Protein 4YTW (pdb70)

B-factor: mean 23.34, std 9.6, range [9.27, 68.24]

Solvent-accessible surface area: 24774 Å² total; per-residue (Å²): 171,143,106,19,42,4,23,5,111,118,0,29,108,58,4,36,134,6,36,61,28,8,39,111,22,1,17,73,71,4,37,118,72,136,14,90,117,73,88,5,44,181,62,22,133,47,0,16,90,21,2,67,62,6,5,103,158,58,77,14,65,96,28,1,57,110,7,105,153,89,37,18,38,140,134,70,94,31,95,30,125,30,88,64,99,8,114,21,71,14,45,15,0,0,61,0,4,15,35,20,38,69,9,86,84,15,94,66,27,84,6,10,2,6,9,32,30,79,35,28,188,142,22,16,1,74,2,17,11,0,10,37,44,33,27,200,40,40,116,62,8,133,90,20,18,82,82,30,95,79,30,23,34,3,4,24,0,20,0,34,45,98,88,30,10,0,93,4,14,34,25,15,9,34,59,50,57,43,23,68,35,29,44,48,7,36,4,93,58,45,91,98,86,77,10,0,52,6,70,19,98,10,86,2,18,21,64,85,47,17,15,3,116,67,68,10,76,62,76,0,121,94,54,23,70,61,40,34,98,62,50,81,78,1,1,51,94,5,17,144,74,79,104,178,20,42,4,29,5,108,121,0,32,84,56,4,44,110,3,39,66,27,9,40,110,17,2,20,68,60,3,37,118,66,137,49,84,128,71,102,5,67,170,64,48,156,38,0,19,65,23,2,66,63,13,2,114,181,60,75,15,62,93,27,1,53,111,6,102,148,90,72,30,44,126,73,88,28,116,39,139,34,81,60,100,10,112,35,75,14,39,20,0,0,57,0,8,14,42,22,33,85,10,83,74,22,91,87,28,86,5,11,1,6,9,32,31,80,43,22,170,133,27,18,2,107,2,17,12,1,7,29,55,31,37,80,30,33,105,69,5,101,95,23,32,75,80,25,98,71,29,17,37,3,0,24,0,17,0,27,41,92,96,32,22,0,97,5,13,26,21,14,9,34,58,48,57,26,23,68,32,30,44,50,6,28,8,90,65,44,92,97,85,77,9,0,61,7,71,22,104,11,85,1,28,9,78,79,37,9,18,3,110,72,63,19,66,61,71,0,123,92,49,23,66,51,50,33,96,50,31,77,85,0,0,49,82,5,13,115,129,61,106,166

InterPro domains:
  IPR007918 Mitochondrial distribution/morphology family 35/apoptosis [PF05254] (7-75)
  IPR007918 Mitochondrial distribution/morphology family 35/apoptosis [PTHR46403] (2-81)

Foldseek 3Di:
DDDDADPDNVLRVLVVLLVVVVVCCVVPAVVVPNDDDCPSVVSVVVNVVVVVVVLVPDPCNVVVV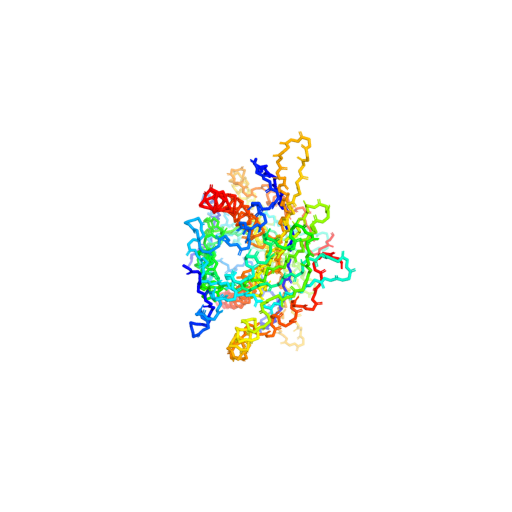VVVVDDPVHD/DKDKDKDKDKALAALVVVVVCVVVVPPDPVQPQWPDKAWPDWDQDPLRKIKTKMKIKGFDADPPVLPVLDPDGGIWIKIKIWIADPVQSKMWIKMWTPPPVQVKIKIKIWMWGQDPVSSIIMIMMMIMIDYDCPSVVVVVVVVVVVVVVVVCVVCVVVVVVVVVVVVD/DDADPDNVLRVLVVVLVVQVVCCVVPDVVVPNDDDDPRVVSCVVNVVVVVVVLVPDPCNVVVVVVVPDDPPD/DKDKDKDKDKALAALVVVVVCVVVVPPDPVQPFWPDKAWDDWDQDPLRKIKTKMKIKGFDFDPPVLPVLDPTGTMWIKIKIWIADPVQSKMWIWMWTPPPVQAKIKIKIWMWGQDPVSSIIMIIIMIMIDYPDPSNVVVVVVVVVVVVVVVCVVVVVVVVVVVVVVVVD

GO terms:
  GO:0005758 mitochondrial intermembrane space (C, IDA)
  GO:0015914 phospholipid transport (P, IDA)
  GO:0120010 intermembrane phospholipid transfer (P, IDA)
  GO:0005634 nucleus (C, HDA)
  GO:0005737 cytoplasm (C, HDA)
  GO:0005739 mitochondrion (C, HDA)
  GO:0033108 mitochondrial respiratory chain complex assembly (P, IMP)
  GO:0007005 mitochondrion organization (P, IMP)
  GO:0005758 mitochondrial intermembrane space (C, EXP)
  GO:0005758 mitochondrial intermembrane space (C, TAS)
  GO:0005515 protein binding (F, IPI)

Organism: Saccharomyces cerevisiae (strain ATCC 204508 / S288c) (NCBI:txid559292)

Structure (mmCIF, N/CA/C/O backbone):
data_4YTW
#
_entry.id   4YTW
#
_cell.length_a   42.750
_cell.length_b   71.746
_cell.length_c   87.607
_cell.angle_alpha   90.00
_cell.angle_beta   95.02
_cell.angle_gamma   90.00
#
_symmetry.space_group_name_H-M   'P 1 21 1'
#
loop_
_entity.id
_entity.type
_entity.pdbx_description
1 polymer 'Mitochondrial distribution and morphology protein 35'
2 polymer 'Protein UPS1, mitochondrial'
3 water water
#
loop_
_atom_site.group_PDB
_atom_site.id
_atom_site.type_symbol
_atom_site.label_atom_id
_atom_site.label_alt_id
_atom_site.label_comp_id
_atom_site.label_asym_id
_atom_site.label_entity_id
_atom_site.label_seq_id
_atom_site.pdbx_PDB_ins_code
_atom_site.Cartn_x
_atom_site.Cartn_y
_atom_site.Cartn_z
_atom_site.occupancy
_atom_site.B_iso_or_equiv
_atom_site.auth_seq_id
_atom_site.auth_comp_id
_atom_site.auth_asym_id
_atom_site.auth_atom_id
_atom_site.pdbx_PDB_model_num
ATOM 1 N N . ASN A 1 3 ? -31.924 38.230 -37.414 1.00 43.45 3 ASN A N 1
ATOM 2 C CA . ASN A 1 3 ? -31.534 37.708 -38.756 1.00 42.82 3 ASN A CA 1
ATOM 3 C C . ASN A 1 3 ? -30.029 37.471 -38.859 1.00 41.24 3 ASN A C 1
ATOM 4 O O . ASN A 1 3 ? -29.504 37.228 -39.945 1.00 41.86 3 ASN A O 1
ATOM 9 N N . ILE A 1 4 ? -29.339 37.541 -37.724 1.00 38.81 4 ILE A N 1
ATOM 10 C CA . ILE A 1 4 ? -27.897 37.326 -37.696 1.00 36.79 4 ILE A CA 1
ATOM 11 C C . ILE A 1 4 ? -27.587 35.846 -37.908 1.00 35.12 4 ILE A C 1
ATOM 12 O O . ILE A 1 4 ? -28.002 34.994 -37.121 1.00 34.79 4 ILE A O 1
ATOM 17 N N . MET A 1 5 ? -26.855 35.549 -38.976 1.00 33.06 5 MET A N 1
ATOM 18 C CA . MET A 1 5 ? -26.498 34.173 -39.301 1.00 30.67 5 MET A CA 1
ATOM 19 C C . MET A 1 5 ? -25.160 33.788 -38.681 1.00 28.52 5 MET A C 1
ATOM 20 O O . MET A 1 5 ? -24.380 34.650 -38.275 1.00 28.09 5 MET A O 1
ATOM 25 N N . SER A 1 6 ? -24.899 32.488 -38.600 1.00 25.24 6 SER A N 1
ATOM 26 C CA . SER A 1 6 ? -23.638 32.019 -38.046 1.00 22.85 6 SER A CA 1
ATOM 27 C C . SER A 1 6 ? -22.563 32.193 -39.115 1.00 21.01 6 SER A C 1
ATOM 28 O O . SER A 1 6 ? -22.820 32.027 -40.307 1.00 21.70 6 SER A O 1
ATOM 31 N N . ALA A 1 7 ? -21.362 32.546 -38.689 1.00 20.08 7 ALA A N 1
ATOM 32 C CA . ALA A 1 7 ? -20.278 32.755 -39.630 1.00 19.29 7 ALA A CA 1
ATOM 33 C C . ALA A 1 7 ? -19.516 31.476 -39.922 1.00 19.71 7 ALA A C 1
ATOM 34 O O . ALA A 1 7 ? -19.597 30.503 -39.175 1.00 17.88 7 ALA A O 1
ATOM 36 N N . SER A 1 8 ? -18.808 31.482 -41.044 1.00 18.00 8 SER A N 1
ATOM 37 C CA . SER A 1 8 ? -17.941 30.376 -41.412 1.00 15.86 8 SER A CA 1
ATOM 38 C C . SER A 1 8 ? -16.635 30.807 -40.752 1.00 16.00 8 SER A C 1
ATOM 39 O O . SER A 1 8 ? -16.468 31.994 -40.449 1.00 16.64 8 SER A O 1
ATOM 42 N N . PHE A 1 9 ? -15.713 29.879 -40.520 1.00 16.08 9 PHE A N 1
ATOM 43 C CA . PHE A 1 9 ? -14.446 30.251 -39.898 1.00 15.36 9 PHE A CA 1
ATOM 44 C C . PHE A 1 9 ? -13.669 31.111 -40.894 1.00 15.62 9 PHE A C 1
ATOM 45 O O . PHE A 1 9 ? -12.748 31.842 -40.516 1.00 19.53 9 PHE A O 1
ATOM 53 N N . ALA A 1 10 ? -14.038 30.998 -42.165 1.00 15.12 10 ALA A N 1
ATOM 54 C CA . ALA A 1 10 ? -13.421 31.773 -43.237 1.00 15.32 10 ALA A CA 1
ATOM 55 C C . ALA A 1 10 ? -14.491 32.783 -43.639 1.00 16.21 10 ALA A C 1
ATOM 56 O O . ALA A 1 10 ? -15.484 32.430 -44.270 1.00 16.21 10 ALA A O 1
ATOM 58 N N . PRO A 1 11 ? -14.302 34.063 -43.272 1.00 17.71 11 PRO A N 1
ATOM 59 C CA . PRO A 1 11 ? -15.266 35.119 -43.589 1.00 18.10 11 PRO A CA 1
ATOM 60 C C . PRO A 1 11 ? -15.749 35.157 -45.036 1.00 16.25 11 PRO A C 1
ATOM 61 O O . PRO A 1 11 ? -16.921 35.423 -45.296 1.00 17.27 11 PRO A O 1
ATOM 65 N N . GLU A 1 12 ? -14.847 34.887 -45.972 1.00 16.73 12 GLU A N 1
ATOM 66 C CA . GLU A 1 12 ? -15.199 34.914 -47.382 1.00 16.56 12 GLU A CA 1
ATOM 67 C C . GLU A 1 12 ? -16.164 33.798 -47.786 1.00 17.29 12 GLU A C 1
ATOM 68 O O . GLU A 1 12 ? -16.665 33.786 -48.910 1.00 18.66 12 GLU A O 1
ATOM 74 N N . CYS A 1 13 ? -16.431 32.865 -46.873 1.00 15.82 13 CYS A N 1
ATOM 75 C CA . CYS A 1 13 ? -17.341 31.759 -47.174 1.00 15.69 13 CYS A CA 1
ATOM 76 C C . CYS A 1 13 ? -18.673 31.861 -46.446 1.00 15.32 13 CYS A C 1
ATOM 77 O O . CYS A 1 13 ? -19.553 31.029 -46.652 1.00 16.23 13 CYS A O 1
ATOM 80 N N . THR A 1 14 ? -18.831 32.870 -45.598 1.00 15.12 14 THR A N 1
ATOM 81 C CA . THR A 1 14 ? -20.066 32.994 -44.830 1.00 16.69 14 THR A CA 1
ATOM 82 C C . THR A 1 14 ? -21.337 33.133 -45.659 1.00 17.37 14 THR A C 1
ATOM 83 O O . THR A 1 14 ? -22.335 32.475 -45.371 1.00 18.63 14 THR A O 1
ATOM 87 N N . ASP A 1 15 ? -21.315 33.983 -46.682 1.00 17.49 15 ASP A N 1
ATOM 88 C CA . ASP A 1 15 ? -22.495 34.161 -47.517 1.00 19.35 15 ASP A CA 1
ATOM 89 C C . ASP A 1 15 ? -22.857 32.866 -48.232 1.00 16.98 15 ASP A C 1
ATOM 90 O O . ASP A 1 15 ? -24.038 32.524 -48.357 1.00 18.44 15 ASP A O 1
ATOM 95 N N . LEU A 1 16 ? -21.840 32.150 -48.703 1.00 16.58 16 LEU A N 1
ATOM 96 C CA . LEU A 1 16 ? -22.064 30.883 -49.387 1.00 15.12 16 LEU A CA 1
ATOM 97 C C . LEU A 1 16 ? -22.635 29.871 -48.402 1.00 14.98 16 LEU A C 1
ATOM 98 O O . LEU A 1 16 ? -23.497 29.072 -48.758 1.00 15.39 16 LEU A O 1
ATOM 103 N N . LYS A 1 17 ? -22.166 29.914 -47.158 1.00 14.05 17 LYS A N 1
ATOM 104 C CA . LYS A 1 17 ? -22.675 28.988 -46.155 1.00 16.22 17 LYS A CA 1
ATOM 105 C C . LYS A 1 17 ? -24.148 29.275 -45.878 1.00 17.13 17 LYS A C 1
ATOM 106 O O . LYS A 1 17 ? -24.950 28.359 -45.730 1.00 16.89 17 LYS A O 1
ATOM 112 N N . THR A 1 18 ? -24.501 30.553 -45.810 1.00 17.12 18 THR A N 1
ATOM 113 C CA . THR A 1 18 ? -25.880 30.945 -45.548 1.00 17.58 18 THR A CA 1
ATOM 114 C C . THR A 1 18 ? -26.816 30.407 -46.624 1.00 16.31 18 THR A C 1
ATOM 115 O O . THR A 1 18 ? -27.898 29.909 -46.319 1.00 16.46 18 THR A O 1
ATOM 119 N N . LYS A 1 19 ? -26.398 30.508 -47.884 1.00 17.34 19 LYS A N 1
ATOM 120 C CA . LYS A 1 19 ? -27.213 30.022 -48.992 1.00 16.53 19 LYS A CA 1
ATOM 121 C C . LYS A 1 19 ? -27.324 28.500 -48.976 1.00 14.91 19 LYS A C 1
ATOM 122 O O . LYS A 1 19 ? -28.382 27.947 -49.272 1.00 16.71 19 LYS A O 1
ATOM 128 N N . TYR A 1 20 ? -26.234 27.821 -48.636 1.00 14.68 20 TYR A N 1
ATOM 129 C CA . TYR A 1 20 ? -26.287 26.367 -48.576 1.00 14.11 20 TYR A CA 1
ATOM 130 C C . TYR A 1 20 ? -27.184 25.921 -47.415 1.00 13.85 20 TYR A C 1
ATOM 131 O O . TYR A 1 20 ? -28.060 25.081 -47.599 1.00 15.70 20 TYR A O 1
ATOM 140 N N . ASP A 1 21 ? -26.966 26.479 -46.226 1.00 14.61 21 ASP A N 1
ATOM 141 C CA . ASP A 1 21 ? -27.777 26.099 -45.066 1.00 12.95 21 ASP A CA 1
ATOM 142 C C . ASP A 1 21 ? -29.271 26.300 -45.324 1.00 16.15 21 ASP A C 1
ATOM 143 O O . ASP A 1 21 ? -30.096 25.477 -44.926 1.00 16.96 21 ASP A O 1
ATOM 148 N N . SER A 1 22 ? -29.620 27.407 -45.975 1.00 16.34 22 SER A N 1
ATOM 149 C CA . SER A 1 22 ? -31.017 27.700 -46.269 1.00 17.90 22 SER A CA 1
ATOM 150 C C . SER A 1 22 ? -31.613 26.628 -47.161 1.00 16.68 22 SER A C 1
ATOM 151 O O . SER A 1 22 ? -32.720 26.148 -46.922 1.00 17.25 22 SER A O 1
ATOM 154 N N . CYS A 1 23 ? -30.870 26.258 -48.195 1.00 17.66 23 CYS A N 1
ATOM 155 C CA . CYS A 1 23 ? -31.327 25.240 -49.122 1.00 17.39 23 CYS A CA 1
ATOM 156 C C . CYS A 1 23 ? -31.438 23.905 -48.398 1.00 16.85 23 CYS A C 1
ATOM 157 O O . CYS A 1 23 ? -32.423 23.187 -48.554 1.00 16.10 23 CYS A O 1
ATOM 160 N N . PHE A 1 24 ? -30.421 23.576 -47.608 1.00 15.47 24 PHE A N 1
ATOM 161 C CA . PHE A 1 24 ? -30.429 22.320 -46.869 1.00 13.34 24 PHE A CA 1
ATOM 162 C C . PHE A 1 24 ? -31.600 22.224 -45.898 1.00 13.05 24 PHE A C 1
ATOM 163 O O . PHE A 1 24 ? -32.250 21.181 -45.801 1.00 13.65 24 PHE A O 1
ATOM 171 N N . ASN A 1 25 ? -31.861 23.301 -45.165 1.00 13.47 25 ASN A N 1
ATOM 172 C CA . ASN A 1 25 ? -32.945 23.279 -44.190 1.00 13.57 25 ASN A CA 1
ATOM 173 C C . ASN A 1 25 ? -34.281 22.945 -44.829 1.00 13.78 25 ASN A C 1
ATOM 174 O O . ASN A 1 25 ? -35.059 22.165 -44.283 1.00 14.36 25 ASN A O 1
ATOM 179 N N . GLU A 1 26 ? -34.551 23.532 -45.988 1.00 15.00 26 GLU A N 1
ATOM 180 C CA . GLU A 1 26 ? -35.807 23.267 -46.682 1.00 15.39 26 GLU A CA 1
ATOM 181 C C . GLU A 1 26 ? -35.861 21.809 -47.142 1.00 14.84 26 GLU A C 1
ATOM 182 O O . GLU A 1 26 ? -36.876 21.127 -46.975 1.00 15.07 26 GLU A O 1
ATOM 188 N N . TRP A 1 27 ? -34.764 21.335 -47.726 1.00 14.39 27 TRP A N 1
ATOM 189 C CA . TRP A 1 27 ? -34.691 19.963 -48.197 1.00 13.62 27 TRP A CA 1
ATOM 190 C C . TRP A 1 27 ? -34.868 18.986 -47.036 1.00 14.36 27 TRP A C 1
ATOM 191 O O . TRP A 1 27 ? -35.607 18.014 -47.135 1.00 14.44 27 TRP A O 1
ATOM 202 N N . TYR A 1 28 ? -34.179 19.253 -45.935 1.00 13.24 28 TYR A N 1
ATOM 203 C CA . TYR A 1 28 ? -34.236 18.387 -44.767 1.00 13.53 28 TYR A CA 1
ATOM 204 C C . TYR A 1 28 ? -35.645 18.224 -44.202 1.00 14.41 28 TYR A C 1
ATOM 205 O O . TYR A 1 28 ? -36.129 17.106 -44.021 1.00 13.55 28 TYR A O 1
ATOM 214 N N . SER A 1 29 ? -36.306 19.345 -43.934 1.00 14.73 29 SER A N 1
ATOM 215 C CA . SER A 1 29 ? -37.643 19.317 -43.361 1.00 16.22 29 SER A CA 1
ATOM 216 C C . SER A 1 29 ? -38.752 18.919 -44.320 1.00 16.13 29 SER A C 1
ATOM 217 O O . SER A 1 29 ? -39.665 18.189 -43.945 1.00 18.03 29 SER A O 1
ATOM 220 N N . GLU A 1 30 ? -38.677 19.394 -45.556 1.00 17.63 30 GLU A N 1
ATOM 221 C CA . GLU A 1 30 ? -39.724 19.114 -46.528 1.00 18.43 30 GLU A CA 1
ATOM 222 C C . GLU A 1 30 ? -39.557 17.853 -47.357 1.00 18.52 30 GLU A C 1
ATOM 223 O O . GLU A 1 30 ? -40.542 17.285 -47.822 1.00 19.92 30 GLU A O 1
ATOM 229 N N . LYS A 1 31 ? -38.320 17.402 -47.537 1.00 18.08 31 LYS A N 1
ATOM 230 C CA . LYS A 1 31 ? -38.087 16.215 -48.349 1.00 19.31 31 LYS A CA 1
ATOM 231 C C . LYS A 1 31 ? -37.517 15.024 -47.598 1.00 17.48 31 LYS A C 1
ATOM 232 O O . LYS A 1 31 ? -38.152 13.970 -47.513 1.00 17.70 31 LYS A O 1
ATOM 238 N N . PHE A 1 32 ? -36.316 15.186 -47.052 1.00 16.20 32 PHE A N 1
ATOM 239 C CA . PHE A 1 32 ? -35.669 14.089 -46.356 1.00 15.89 32 PHE A CA 1
ATOM 240 C C . PHE A 1 32 ? -36.484 13.471 -45.229 1.00 16.46 32 PHE A C 1
ATOM 241 O O . PHE A 1 32 ? -36.675 12.253 -45.193 1.00 16.94 32 PHE A O 1
ATOM 249 N N . LEU A 1 33 ? -36.966 14.294 -44.304 1.00 15.20 33 LEU A N 1
ATOM 250 C CA . LEU A 1 33 ? -37.731 13.755 -43.188 1.00 15.28 33 LEU A CA 1
ATOM 251 C C . LEU A 1 33 ? -39.084 13.190 -43.590 1.00 17.43 33 LEU A C 1
ATOM 252 O O . LEU A 1 33 ? -39.683 12.417 -42.841 1.00 18.27 33 LEU A O 1
ATOM 257 N N . LYS A 1 34 ? -39.557 13.565 -44.773 1.00 17.60 34 LYS A N 1
ATOM 258 C CA . LYS A 1 34 ? -40.841 13.073 -45.254 1.00 20.32 34 LYS A CA 1
ATOM 259 C C . LYS A 1 34 ? -40.686 11.927 -46.251 1.00 21.86 34 LYS A C 1
ATOM 260 O O . LYS A 1 34 ? -41.657 11.517 -46.889 1.00 22.36 34 LYS A O 1
ATOM 266 N N . GLY A 1 35 ? -39.463 11.413 -46.371 1.00 22.19 35 GLY A N 1
ATOM 267 C CA . GLY A 1 35 ? -39.192 10.309 -47.278 1.00 25.03 35 GLY A CA 1
ATOM 268 C C . GLY A 1 35 ? -39.374 10.638 -48.748 1.00 25.19 35 GLY A C 1
ATOM 269 O O . GLY A 1 35 ? -39.633 9.744 -49.561 1.00 25.08 35 GLY A O 1
ATOM 270 N N . LYS A 1 36 ? -39.223 11.911 -49.099 1.00 25.58 36 LYS A N 1
ATOM 271 C CA . LYS A 1 36 ? -39.393 12.348 -50.480 1.00 26.21 36 LYS A CA 1
ATOM 272 C C . LYS A 1 36 ? -38.097 12.492 -51.273 1.00 25.93 36 LYS A C 1
ATOM 273 O O . LYS A 1 36 ? -38.135 12.671 -52.492 1.00 26.76 36 LYS A O 1
ATOM 279 N N . SER A 1 37 ? -36.952 12.415 -50.601 1.00 25.92 37 SER A N 1
ATOM 280 C CA . SER A 1 37 ? -35.676 12.545 -51.301 1.00 26.26 37 SER A CA 1
ATOM 281 C C . SER A 1 37 ? -34.463 12.119 -50.484 1.00 27.39 37 SER A C 1
ATOM 282 O O . SER A 1 37 ? -34.440 12.263 -49.261 1.00 26.68 37 SER A O 1
ATOM 285 N N . VAL A 1 38 ? -33.455 11.589 -51.177 1.00 28.92 38 VAL A N 1
ATOM 286 C CA . VAL A 1 38 ? -32.211 11.164 -50.542 1.00 30.43 38 VAL A CA 1
ATOM 287 C C . VAL A 1 38 ? -31.028 11.668 -51.361 1.00 32.28 38 VAL A C 1
ATOM 288 O O . VAL A 1 38 ? -29.898 11.213 -51.185 1.00 33.67 38 VAL A O 1
ATOM 292 N N . GLU A 1 39 ? -31.294 12.611 -52.259 1.00 32.97 39 GLU A N 1
ATOM 293 C CA . GLU A 1 39 ? -30.245 13.173 -53.097 1.00 34.82 39 GLU A CA 1
ATOM 294 C C . GLU A 1 39 ? -29.986 14.638 -52.788 1.00 34.58 39 GLU A C 1
ATOM 295 O O . GLU A 1 39 ? -30.790 15.299 -52.127 1.00 33.93 39 GLU A O 1
ATOM 301 N N . ASN A 1 40 ? -28.854 15.139 -53.268 1.00 34.01 40 ASN A N 1
ATOM 302 C CA . ASN A 1 40 ? -28.470 16.519 -53.024 1.00 34.59 40 ASN A CA 1
ATOM 303 C C . ASN A 1 40 ? -29.168 17.492 -53.964 1.00 33.99 40 ASN A C 1
ATOM 304 O O . ASN A 1 40 ? -28.728 17.699 -55.095 1.00 34.53 40 ASN A O 1
ATOM 309 N N . GLU A 1 41 ? -30.257 18.088 -53.491 1.00 32.11 41 GLU A N 1
ATOM 310 C CA . GLU A 1 41 ? -30.997 19.061 -54.285 1.00 31.17 41 GLU A CA 1
ATOM 311 C C . GLU A 1 41 ? -30.429 20.449 -53.998 1.00 29.26 41 GLU A C 1
ATOM 312 O O . GLU A 1 41 ? -31.019 21.468 -54.362 1.00 30.31 41 GLU A O 1
ATOM 318 N N . CYS A 1 42 ? -29.279 20.472 -53.332 1.00 25.00 42 CYS A N 1
ATOM 319 C CA . CYS A 1 42 ? -28.599 21.716 -52.989 1.00 22.34 42 CYS A CA 1
ATOM 320 C C . CYS A 1 42 ? -27.160 21.654 -53.478 1.00 20.60 42 CYS A C 1
ATOM 321 O O . CYS A 1 42 ? -26.276 22.295 -52.910 1.00 19.21 42 CYS A O 1
ATOM 324 N N . SER A 1 43 ? -26.937 20.882 -54.539 1.00 21.55 43 SER A N 1
ATOM 325 C CA . SER A 1 43 ? -25.605 20.706 -55.112 1.00 21.27 43 SER A CA 1
ATOM 326 C C . SER A 1 43 ? -24.863 21.987 -55.477 1.00 18.74 43 SER A C 1
ATOM 327 O O . SER A 1 43 ? -23.704 22.152 -55.111 1.00 17.80 43 SER A O 1
ATOM 330 N N . LYS A 1 44 ? -25.508 22.891 -56.204 1.00 19.17 44 LYS A N 1
ATOM 331 C CA . LYS A 1 44 ? -24.837 24.131 -56.578 1.00 19.57 44 LYS A CA 1
ATOM 332 C C . LYS A 1 44 ? -24.372 24.935 -55.367 1.00 18.49 44 LYS A C 1
ATOM 333 O O . LYS A 1 44 ? -23.235 25.420 -55.325 1.00 19.42 44 LYS A O 1
ATOM 339 N N . GLN A 1 45 ? -25.249 25.074 -54.380 1.00 16.84 45 GLN A N 1
ATOM 340 C CA . GLN A 1 45 ? -24.911 25.824 -53.182 1.00 16.21 45 GLN A CA 1
ATOM 341 C C . GLN A 1 45 ? -23.847 25.098 -52.361 1.00 15.00 45 GLN A C 1
ATOM 342 O O . GLN A 1 45 ? -22.936 25.725 -51.820 1.00 15.83 45 GLN A O 1
ATOM 348 N N . TRP A 1 46 ? -23.961 23.775 -52.279 1.00 14.99 46 TRP A N 1
ATOM 349 C CA . TRP A 1 46 ? -23.010 22.980 -51.512 1.00 14.51 46 TRP A CA 1
ATOM 350 C C . TRP A 1 46 ? -21.599 23.033 -52.073 1.00 14.08 46 TRP A C 1
ATOM 351 O O . TRP A 1 46 ? -20.645 23.312 -51.348 1.00 14.56 46 TRP A O 1
ATOM 362 N N . TYR A 1 47 ? -21.460 22.763 -53.365 1.00 16.22 47 TYR A N 1
ATOM 363 C CA . TYR A 1 47 ? -20.137 22.766 -53.965 1.00 15.53 47 TYR A CA 1
ATOM 364 C C . TYR A 1 47 ? -19.469 24.135 -53.981 1.00 15.14 47 TYR A C 1
ATOM 365 O O . TYR A 1 47 ? -18.262 24.231 -53.798 1.00 16.06 47 TYR A O 1
ATOM 374 N N . ALA A 1 48 ? -20.244 25.194 -54.184 1.00 16.61 48 ALA A N 1
ATOM 375 C CA . ALA A 1 48 ? -19.662 26.531 -54.174 1.00 15.77 48 ALA A CA 1
ATOM 376 C C . ALA A 1 48 ? -19.132 26.813 -52.766 1.00 15.67 48 ALA A C 1
ATOM 377 O O . ALA A 1 48 ? -18.043 27.354 -52.588 1.00 17.15 48 ALA A O 1
ATOM 379 N N . TYR A 1 49 ? -19.915 26.427 -51.765 1.00 15.34 49 TYR A N 1
ATOM 380 C CA . TYR A 1 49 ? -19.543 26.624 -50.370 1.00 13.95 49 TYR A CA 1
ATOM 381 C C . TYR A 1 49 ? -18.352 25.765 -49.931 1.00 13.93 49 TYR A C 1
ATOM 382 O O . TYR A 1 49 ? -17.387 26.269 -49.357 1.00 14.37 49 TYR A O 1
ATOM 391 N N . THR A 1 50 ? -18.401 24.471 -50.222 1.00 13.60 50 THR A N 1
ATOM 392 C CA . THR A 1 50 ? -17.318 23.600 -49.790 1.00 15.48 50 THR A CA 1
ATOM 393 C C . THR A 1 50 ? -16.008 23.913 -50.524 1.00 16.43 50 THR A C 1
ATOM 394 O O . THR A 1 50 ? -14.922 23.736 -49.972 1.00 16.54 50 THR A O 1
ATOM 398 N N . THR A 1 51 ? -16.097 24.404 -51.756 1.00 15.35 51 THR A N 1
ATOM 399 C CA . THR A 1 51 ? -14.882 24.766 -52.473 1.00 16.45 51 THR A CA 1
ATOM 400 C C . THR A 1 51 ? -14.197 25.886 -51.694 1.00 15.59 51 THR A C 1
ATOM 401 O O . THR A 1 51 ? -12.981 25.875 -51.504 1.00 17.21 51 THR A O 1
ATOM 405 N N . CYS A 1 52 ? -14.998 26.846 -51.241 1.00 15.70 52 CYS A N 1
ATOM 406 C CA . CYS A 1 52 ? -14.505 27.985 -50.477 1.00 16.26 52 CYS A CA 1
ATOM 407 C C . CYS A 1 52 ? -13.881 27.522 -49.160 1.00 16.00 52 CYS A C 1
ATOM 408 O O . CYS A 1 52 ? -12.779 27.937 -48.801 1.00 15.83 52 CYS A O 1
ATOM 411 N N . VAL A 1 53 ? -14.596 26.665 -48.440 1.00 16.40 53 VAL A N 1
ATOM 412 C CA . VAL A 1 53 ? -14.103 26.160 -47.164 1.00 16.04 53 VAL A CA 1
ATOM 413 C C . VAL A 1 53 ? -12.833 25.323 -47.312 1.00 16.16 53 VAL A C 1
ATOM 414 O O . VAL A 1 53 ? -11.890 25.481 -46.540 1.00 16.62 53 VAL A O 1
ATOM 418 N N . ASN A 1 54 ? -12.796 24.437 -48.302 1.00 16.17 54 ASN A N 1
ATOM 419 C CA . ASN A 1 54 ? -11.613 23.604 -48.483 1.00 17.42 54 ASN A CA 1
ATOM 420 C C . ASN A 1 54 ? -10.379 24.435 -48.816 1.00 17.75 54 ASN A C 1
ATOM 421 O O . ASN A 1 54 ? -9.278 24.139 -48.350 1.00 17.47 54 ASN A O 1
ATOM 426 N N . ALA A 1 55 ? -10.559 25.490 -49.606 1.00 17.96 55 ALA A N 1
ATOM 427 C CA . ALA A 1 55 ? -9.437 26.348 -49.965 1.00 18.56 55 ALA A CA 1
ATOM 428 C C . ALA A 1 55 ? -8.883 27.019 -48.714 1.00 18.44 55 ALA A C 1
ATOM 429 O O . ALA A 1 55 ? -7.673 27.190 -48.571 1.00 20.28 55 ALA A O 1
ATOM 431 N N . ALA A 1 56 ? -9.778 27.397 -47.807 1.00 17.62 56 ALA A N 1
ATOM 432 C CA . ALA A 1 56 ? -9.376 28.040 -46.563 1.00 18.27 56 ALA A CA 1
ATOM 433 C C . ALA A 1 56 ? -8.722 27.036 -45.611 1.00 18.76 56 ALA A C 1
ATOM 434 O O . ALA A 1 56 ? -7.778 27.370 -44.899 1.00 18.45 56 ALA A O 1
ATOM 436 N N . LEU A 1 57 ? -9.217 25.803 -45.606 1.00 17.80 57 LEU A N 1
ATOM 437 C CA . LEU A 1 57 ? -8.671 24.778 -44.720 1.00 18.06 57 LEU A CA 1
ATOM 438 C C . LEU A 1 57 ? -7.236 24.386 -45.030 1.00 18.89 57 LEU A C 1
ATOM 439 O O . LEU A 1 57 ? -6.487 24.012 -44.132 1.00 18.46 57 LEU A O 1
ATOM 444 N N . VAL A 1 58 ? -6.854 24.462 -46.299 1.00 19.29 58 VAL A N 1
ATOM 445 C CA . VAL A 1 58 ? -5.500 24.097 -46.693 1.00 22.39 58 VAL A CA 1
ATOM 446 C C . VAL A 1 58 ? -4.465 24.905 -45.919 1.00 22.39 58 VAL A C 1
ATOM 447 O O . VAL A 1 58 ? -3.374 24.418 -45.631 1.00 23.30 58 VAL A O 1
ATOM 451 N N . LYS A 1 59 ? -4.828 26.135 -45.572 1.00 22.46 59 LYS A N 1
ATOM 452 C CA . LYS A 1 59 ? -3.939 27.039 -44.852 1.00 24.26 59 LYS A CA 1
ATOM 453 C C . LYS A 1 59 ? -4.123 27.038 -43.334 1.00 23.32 59 LYS A C 1
ATOM 454 O O . LYS A 1 59 ? -3.512 27.849 -42.635 1.00 25.19 59 LYS A O 1
ATOM 460 N N . GLN A 1 60 ? -4.957 26.140 -42.819 1.00 20.33 60 GLN A N 1
ATOM 461 C CA . GLN A 1 60 ? -5.196 26.078 -41.376 1.00 18.90 60 GLN A CA 1
ATOM 462 C C . GLN A 1 60 ? -4.358 25.007 -40.686 1.00 16.70 60 GLN A C 1
ATOM 463 O O . GLN A 1 60 ? -4.277 23.870 -41.152 1.00 17.14 60 GLN A O 1
ATOM 469 N N . GLY A 1 61 ? -3.747 25.370 -39.562 1.00 16.80 61 GLY A N 1
ATOM 470 C CA . GLY A 1 61 ? -2.931 24.414 -38.842 1.00 16.29 61 GLY A CA 1
ATOM 471 C C . GLY A 1 61 ? -3.697 23.194 -38.352 1.00 15.81 61 GLY A C 1
ATOM 472 O O . GLY A 1 61 ? -3.102 22.142 -38.124 1.00 16.45 61 GLY A O 1
ATOM 473 N N . ILE A 1 62 ? -5.012 23.321 -38.201 1.00 15.46 62 ILE A N 1
ATOM 474 C CA . ILE A 1 62 ? -5.827 22.214 -37.710 1.00 15.78 62 ILE A CA 1
ATOM 475 C C . ILE A 1 62 ? -6.152 21.167 -38.782 1.00 14.89 62 ILE A C 1
ATOM 476 O O . ILE A 1 62 ? -6.656 20.094 -38.463 1.00 14.65 62 ILE A O 1
ATOM 481 N N . LYS A 1 63 ? -5.834 21.453 -40.041 1.00 14.30 63 LYS A N 1
ATOM 482 C CA . LYS A 1 63 ? -6.171 20.514 -41.105 1.00 15.15 63 LYS A CA 1
ATOM 483 C C . LYS A 1 63 ? -5.754 19.056 -40.877 1.00 14.29 63 LYS A C 1
ATOM 484 O O . LYS A 1 63 ? -6.572 18.145 -41.033 1.00 14.83 63 LYS A O 1
ATOM 490 N N . PRO A 1 64 ? -4.483 18.803 -40.518 1.00 14.47 64 PRO A N 1
ATOM 491 C CA . PRO A 1 64 ? -4.104 17.401 -40.300 1.00 14.60 64 PRO A CA 1
ATOM 492 C C . PRO A 1 64 ? -4.968 16.706 -39.238 1.00 15.09 64 PRO A C 1
ATOM 493 O O . PRO A 1 64 ? -5.367 15.549 -39.403 1.00 15.59 64 PRO A O 1
ATOM 497 N N . ALA A 1 65 ? -5.250 17.410 -38.146 1.00 14.06 65 ALA A N 1
ATOM 498 C CA . ALA A 1 65 ? -6.067 16.840 -37.079 1.00 13.85 65 ALA A CA 1
ATOM 499 C C . ALA A 1 65 ? -7.487 16.563 -37.576 1.00 14.37 65 ALA A C 1
ATOM 500 O O . ALA A 1 65 ? -8.091 15.549 -37.223 1.00 13.68 65 ALA A O 1
ATOM 502 N N . LEU A 1 66 ? -8.021 17.471 -38.387 1.00 12.85 66 LEU A N 1
ATOM 503 C CA . LEU A 1 66 ? -9.364 17.300 -38.930 1.00 12.78 66 LEU A CA 1
ATOM 504 C C . LEU A 1 66 ? -9.386 16.107 -39.881 1.00 12.02 66 LEU A C 1
ATOM 505 O O . LEU A 1 66 ? -10.284 15.262 -39.805 1.00 13.82 66 LEU A O 1
ATOM 510 N N . ASP A 1 67 ? -8.394 16.029 -40.767 1.00 13.28 67 ASP A N 1
ATOM 511 C CA . ASP A 1 67 ? -8.339 14.923 -41.720 1.00 13.54 67 ASP A CA 1
ATOM 512 C C . ASP A 1 67 ? -8.292 13.596 -40.976 1.00 13.38 67 ASP A C 1
ATOM 513 O O . ASP A 1 67 ? -8.937 12.626 -41.378 1.00 15.00 67 ASP A O 1
ATOM 518 N N . GLU A 1 68 ? -7.526 13.544 -39.890 1.00 13.39 68 GLU A N 1
ATOM 519 C CA . GLU A 1 68 ? -7.429 12.318 -39.110 1.00 13.22 68 GLU A CA 1
ATOM 520 C C . GLU A 1 68 ? -8.773 11.972 -38.482 1.00 14.84 68 GLU A C 1
ATOM 521 O O . GLU A 1 68 ? -9.216 10.826 -38.532 1.00 15.03 68 GLU A O 1
ATOM 527 N N . ALA A 1 69 ? -9.429 12.966 -37.892 1.00 12.97 69 ALA A N 1
ATOM 528 C CA . ALA A 1 69 ? -10.718 12.741 -37.247 1.00 14.15 69 ALA A CA 1
ATOM 529 C C . ALA A 1 69 ? -11.788 12.284 -38.230 1.00 13.77 69 ALA A C 1
ATOM 530 O O . ALA A 1 69 ? -12.685 11.534 -37.858 1.00 14.79 69 ALA A O 1
ATOM 532 N N . ARG A 1 70 ? -11.698 12.730 -39.482 1.00 14.32 70 ARG A N 1
ATOM 533 C CA . ARG A 1 70 ? -12.688 12.342 -40.484 1.00 16.34 70 ARG A CA 1
ATOM 534 C C . ARG A 1 70 ? -12.581 10.872 -40.879 1.00 18.77 70 ARG A C 1
ATOM 535 O O . ARG A 1 70 ? -13.505 10.319 -41.481 1.00 19.60 70 ARG A O 1
ATOM 543 N N . GLU A 1 71 ? -11.466 10.239 -40.531 1.00 19.29 71 GLU A N 1
ATOM 544 C CA . GLU A 1 71 ? -11.267 8.827 -40.845 1.00 21.49 71 GLU A CA 1
ATOM 545 C C . GLU A 1 71 ? -11.717 7.953 -39.681 1.00 21.49 71 GLU A C 1
ATOM 546 O O . GLU A 1 71 ? -11.807 6.732 -39.805 1.00 23.84 71 GLU A O 1
ATOM 552 N N . GLU A 1 72 ? -12.007 8.585 -38.550 1.00 20.01 72 GLU A N 1
ATOM 553 C CA . GLU A 1 72 ? -12.434 7.853 -37.369 1.00 18.98 72 GLU A CA 1
ATOM 554 C C . GLU A 1 72 ? -13.941 7.616 -37.390 1.00 18.21 72 GLU A C 1
ATOM 555 O O . GLU A 1 72 ? -14.675 8.282 -38.124 1.00 18.64 72 GLU A O 1
ATOM 561 N N . ALA A 1 73 ? -14.397 6.646 -36.604 1.00 18.68 73 ALA A N 1
ATOM 562 C CA . ALA A 1 73 ? -15.814 6.311 -36.538 1.00 19.97 73 ALA A CA 1
ATOM 563 C C . ALA A 1 73 ? -16.253 6.249 -35.081 1.00 21.11 73 ALA A C 1
ATOM 564 O O . ALA A 1 73 ? -16.240 5.188 -34.456 1.00 19.36 73 ALA A O 1
ATOM 566 N N . PRO A 1 74 ? -16.652 7.397 -34.517 1.00 19.92 74 PRO A N 1
ATOM 567 C CA . PRO A 1 74 ? -17.090 7.467 -33.121 1.00 20.63 74 PRO A CA 1
ATOM 568 C C . PRO A 1 74 ? -18.250 6.554 -32.757 1.00 20.52 74 PRO A C 1
ATOM 569 O O . PRO A 1 74 ? -18.347 6.093 -31.624 1.00 21.41 74 PRO A O 1
ATOM 573 N N . PHE A 1 75 ? -19.138 6.296 -33.707 1.00 22.09 75 PHE A N 1
ATOM 574 C CA . PHE A 1 75 ? -20.256 5.418 -33.428 1.00 24.59 75 PHE A CA 1
ATOM 575 C C . PHE A 1 75 ? -19.764 4.000 -33.699 1.00 28.51 75 PHE A C 1
ATOM 576 O O . PHE A 1 75 ? -20.541 3.050 -33.786 1.00 30.33 75 PHE A O 1
ATOM 584 N N . GLU A 1 76 ? -18.438 3.906 -33.815 1.00 33.29 76 GLU A N 1
ATOM 585 C CA . GLU A 1 76 ? -17.682 2.674 -34.027 1.00 38.69 76 GLU A CA 1
ATOM 586 C C . GLU A 1 76 ? -18.130 1.811 -35.201 1.00 39.73 76 GLU A C 1
ATOM 587 O O . GLU A 1 76 ? -18.398 0.625 -35.027 1.00 42.50 76 GLU A O 1
ATOM 593 N N . ASN A 1 77 ? -18.213 2.398 -36.391 1.00 41.00 77 ASN A N 1
ATOM 594 C CA . ASN A 1 77 ? -18.610 1.639 -37.571 1.00 41.72 77 ASN A CA 1
ATOM 595 C C . ASN A 1 77 ? -17.406 0.889 -38.114 1.00 41.25 77 ASN A C 1
ATOM 596 O O . ASN A 1 77 ? -16.290 1.282 -37.724 1.00 40.03 77 ASN A O 1
ATOM 601 N N . MET B 2 15 ? -5.874 9.304 -17.051 1.00 31.60 1 MET B N 1
ATOM 602 C CA . MET B 2 15 ? -7.074 9.690 -16.253 1.00 31.93 1 MET B CA 1
ATOM 603 C C . MET B 2 15 ? -8.315 9.809 -17.129 1.00 30.61 1 MET B C 1
ATOM 604 O O . MET B 2 15 ? -8.286 10.451 -18.178 1.00 30.67 1 MET B O 1
ATOM 609 N N . VAL B 2 16 ? -9.406 9.193 -16.686 1.00 28.68 2 VAL B N 1
ATOM 610 C CA . VAL B 2 16 ? -10.668 9.239 -17.419 1.00 27.28 2 VAL B CA 1
ATOM 611 C C . VAL B 2 16 ? -11.824 9.520 -16.461 1.00 26.60 2 VAL B C 1
ATOM 612 O O . VAL B 2 16 ? -11.994 8.828 -15.459 1.00 27.65 2 VAL B O 1
ATOM 616 N N . LEU B 2 17 ? -12.612 10.543 -16.776 1.00 22.56 3 LEU B N 1
ATOM 617 C CA . LEU B 2 17 ? -13.753 10.924 -15.953 1.00 21.36 3 LEU B CA 1
ATOM 618 C C . LEU B 2 17 ? -15.020 10.892 -16.802 1.00 20.53 3 LEU B C 1
ATOM 619 O O . LEU B 2 17 ? -15.074 11.501 -17.872 1.00 19.74 3 LEU B O 1
ATOM 624 N N . LEU B 2 18 ? -16.041 10.190 -16.326 1.00 18.43 4 LEU B N 1
ATOM 625 C CA . LEU B 2 18 ? -17.288 10.097 -17.071 0.50 17.56 4 LEU B CA 1
ATOM 626 C C . LEU B 2 18 ? -18.441 10.809 -16.382 1.00 18.51 4 LEU B C 1
ATOM 627 O O . LEU B 2 18 ? -18.610 10.717 -15.166 1.00 20.47 4 LEU B O 1
ATOM 632 N N . HIS B 2 19 ? -19.245 11.507 -17.177 1.00 15.71 5 HIS B N 1
ATOM 633 C CA . HIS B 2 19 ? -20.404 12.222 -16.664 1.00 14.42 5 HIS B CA 1
ATOM 634 C C . HIS B 2 19 ? -21.567 11.900 -17.579 1.00 14.44 5 HIS B C 1
ATOM 635 O O . HIS B 2 19 ? -21.376 11.689 -18.777 1.00 16.04 5 HIS B O 1
ATOM 642 N N . LYS B 2 20 ? -22.768 11.849 -17.021 1.00 13.79 6 LYS B N 1
ATOM 643 C CA . LYS B 2 20 ? -23.953 11.554 -17.814 1.00 16.22 6 LYS B CA 1
ATOM 644 C C . LYS B 2 20 ? -25.108 12.454 -17.396 1.00 15.72 6 LYS B C 1
ATOM 645 O O . LYS B 2 20 ? -25.182 12.905 -16.252 1.00 16.23 6 LYS B O 1
ATOM 651 N N . 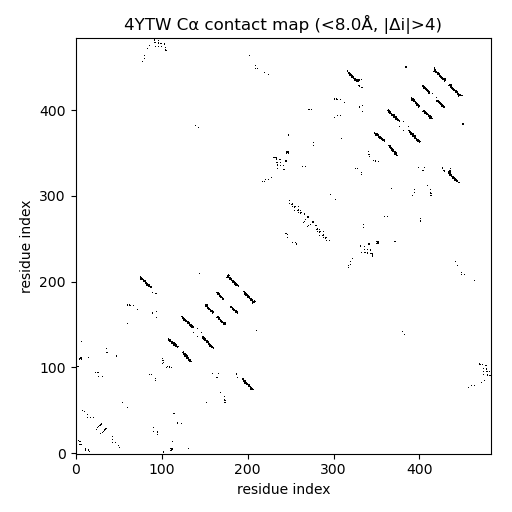SER B 2 21 ? -26.011 12.723 -18.332 1.00 14.49 7 SER B N 1
ATOM 652 C CA . SER B 2 21 ? -27.175 13.544 -18.044 1.00 14.92 7 SER B CA 1
ATOM 653 C C . SER B 2 21 ? -28.250 13.204 -19.052 1.00 14.19 7 SER B C 1
ATOM 654 O O . SER B 2 21 ? -27.966 12.669 -20.124 1.00 14.12 7 SER B O 1
ATOM 657 N N . THR B 2 22 ? -29.488 13.513 -18.697 1.00 16.03 8 THR B N 1
ATOM 658 C CA . THR B 2 22 ? -30.614 13.252 -19.574 1.00 18.08 8 THR B CA 1
ATOM 659 C C . THR B 2 22 ? -31.561 14.434 -19.529 1.00 17.25 8 THR B C 1
ATOM 660 O O . THR B 2 22 ? -31.686 15.111 -18.507 1.00 17.71 8 THR B O 1
ATOM 664 N N . HIS B 2 23 ? -32.217 14.693 -20.651 1.00 15.96 9 HIS B N 1
ATOM 665 C CA . HIS B 2 23 ? -33.168 15.785 -20.721 1.00 15.61 9 HIS B CA 1
ATOM 666 C C . HIS B 2 23 ? -34.282 15.375 -21.659 1.00 16.38 9 HIS B C 1
ATOM 667 O O . HIS B 2 23 ? -34.064 14.596 -22.586 1.00 17.77 9 HIS B O 1
ATOM 674 N N . ILE B 2 24 ? -35.479 15.884 -21.397 1.00 15.33 10 ILE B N 1
ATOM 675 C CA . ILE B 2 24 ? -36.623 15.593 -22.244 1.00 15.23 10 ILE B CA 1
ATOM 676 C C . ILE B 2 24 ? -37.126 16.869 -22.901 1.00 14.84 10 ILE B C 1
ATOM 677 O O . ILE B 2 24 ? -37.443 17.849 -22.217 1.00 15.11 10 ILE B O 1
ATOM 682 N N . PHE B 2 25 ? -37.161 16.866 -24.230 1.00 14.98 11 PHE B N 1
ATOM 683 C CA . PHE B 2 25 ? -37.678 17.996 -24.993 1.00 14.47 11 PHE B CA 1
ATOM 684 C C . PHE B 2 25 ? -39.099 17.580 -25.368 1.00 15.45 11 PHE B C 1
ATOM 685 O O . PHE B 2 25 ? -39.288 16.586 -26.059 1.00 15.22 11 PHE B O 1
ATOM 693 N N . PRO B 2 26 ? -40.116 18.323 -24.902 1.00 14.93 12 PRO B N 1
ATOM 694 C CA . PRO B 2 26 ? -41.509 17.984 -25.218 1.00 14.56 12 PRO B CA 1
ATOM 695 C C . PRO B 2 26 ? -41.863 18.438 -26.631 1.00 16.05 12 PRO B C 1
ATOM 696 O O . PRO B 2 26 ? -42.849 19.151 -26.842 1.00 15.69 12 PRO B O 1
ATOM 700 N N . THR B 2 27 ? -41.050 18.006 -27.589 1.00 15.91 13 THR B N 1
ATOM 701 C CA . THR B 2 27 ? -41.206 18.380 -28.991 1.00 17.60 13 THR B CA 1
ATOM 702 C C . THR B 2 27 ? -40.935 17.170 -29.880 1.00 15.88 13 THR B C 1
ATOM 703 O O . THR B 2 27 ? -40.346 16.186 -29.426 1.00 15.42 13 THR B O 1
ATOM 707 N N . ASP B 2 28 ? -41.341 17.239 -31.145 1.00 14.03 14 ASP B N 1
ATOM 708 C CA . ASP B 2 28 ? -41.127 16.104 -32.037 1.00 13.23 14 ASP B CA 1
ATOM 709 C C . ASP B 2 28 ? -39.725 16.004 -32.631 1.00 12.97 14 ASP B C 1
ATOM 710 O O . ASP B 2 28 ? -38.897 16.911 -32.479 1.00 14.14 14 ASP B O 1
ATOM 715 N N . PHE B 2 29 ? -39.462 14.885 -33.302 1.00 12.44 15 PHE B N 1
ATOM 716 C CA . PHE B 2 29 ? -38.152 14.629 -33.883 1.00 11.99 15 PHE B CA 1
ATOM 717 C C . PHE B 2 29 ? -37.704 15.634 -34.936 1.00 12.14 15 PHE B C 1
ATOM 718 O O . PHE B 2 29 ? -36.543 16.033 -34.962 1.00 12.07 15 PHE B O 1
ATOM 726 N N . ALA B 2 30 ? -38.610 16.026 -35.818 1.00 12.33 16 ALA B N 1
ATOM 727 C CA . ALA B 2 30 ? -38.262 16.978 -36.861 1.00 13.43 16 ALA B CA 1
ATOM 728 C C . ALA B 2 30 ? -37.798 18.301 -36.259 1.00 13.23 16 ALA B C 1
ATOM 729 O O . ALA B 2 30 ? -36.824 18.896 -36.722 1.00 14.59 16 ALA B O 1
ATOM 731 N N . SER B 2 31 ? -38.478 18.748 -35.210 1.00 13.76 17 SER B N 1
ATOM 732 C CA . SER B 2 31 ? -38.129 20.012 -34.573 1.00 14.05 17 SER B CA 1
ATOM 733 C C . SER B 2 31 ? -36.808 19.949 -33.820 1.00 13.87 17 SER B C 1
ATOM 734 O O . SER B 2 31 ? -35.989 20.858 -33.907 1.00 13.53 17 SER B O 1
ATOM 737 N N . VAL B 2 32 ? -36.590 18.872 -33.077 1.00 10.58 18 VAL B N 1
ATOM 738 C CA . VAL B 2 32 ? -35.348 18.752 -32.328 1.00 11.03 18 VAL B CA 1
ATOM 739 C C . VAL B 2 32 ? -34.143 18.582 -33.250 1.00 11.09 18 VAL B C 1
ATOM 740 O O . VAL B 2 32 ? -33.111 19.221 -33.052 1.00 11.79 18 VAL B O 1
ATOM 744 N N . SER B 2 33 ? -34.255 17.719 -34.254 1.00 11.66 19 SER B N 1
ATOM 745 C CA . SER B 2 33 ? -33.126 17.521 -35.153 1.00 12.02 19 SER B CA 1
ATOM 746 C C . SER B 2 33 ? -32.831 18.775 -35.977 1.00 12.06 19 SER B C 1
ATOM 747 O O . SER B 2 33 ? -31.660 19.112 -36.194 1.00 11.56 19 SER B O 1
ATOM 750 N N . ARG B 2 34 ? -33.876 19.464 -36.431 1.00 11.83 20 ARG B N 1
ATOM 751 C CA . ARG B 2 34 ? -33.676 20.694 -37.190 1.00 12.44 20 ARG B CA 1
ATOM 752 C C . ARG B 2 34 ? -32.977 21.717 -36.295 1.00 12.43 20 ARG B C 1
ATOM 753 O O . ARG B 2 34 ? -32.093 22.449 -36.749 1.00 13.46 20 ARG B O 1
ATOM 761 N N . ALA B 2 35 ? -33.363 21.760 -35.019 1.00 12.24 21 ALA B N 1
ATOM 762 C CA . ALA B 2 35 ? -32.753 22.698 -34.084 1.00 11.51 21 ALA B CA 1
ATOM 763 C C . ALA B 2 35 ? -31.277 22.374 -33.892 1.00 12.83 21 ALA B C 1
ATOM 764 O O . ALA B 2 35 ? -30.446 23.272 -33.758 1.00 13.00 21 ALA B O 1
ATOM 766 N N . PHE B 2 36 ? -30.938 21.088 -33.874 1.00 11.66 22 PHE B N 1
ATOM 767 C CA . PHE B 2 36 ? -29.543 20.711 -33.705 1.00 10.73 22 PHE B CA 1
ATOM 768 C C . PHE B 2 36 ? -28.714 21.278 -34.860 1.00 11.21 22 PHE B C 1
ATOM 769 O O . PHE B 2 36 ? -27.644 21.844 -34.644 1.00 12.61 22 PHE B O 1
ATOM 777 N N . PHE B 2 37 ? -29.206 21.147 -36.085 1.00 11.62 23 PHE B N 1
ATOM 778 C CA . PHE B 2 37 ? -28.452 21.664 -37.223 1.00 11.94 23 PHE B CA 1
ATOM 779 C C . PHE B 2 37 ? -28.408 23.191 -37.251 1.00 14.29 23 PHE B C 1
ATOM 780 O O . PHE B 2 37 ? -27.489 23.781 -37.810 1.00 15.52 23 PHE B O 1
ATOM 788 N N . ASN B 2 38 ? -29.386 23.833 -36.623 1.00 14.52 24 ASN B N 1
ATOM 789 C CA . ASN B 2 38 ? -29.446 25.293 -36.621 1.00 15.07 24 ASN B CA 1
ATOM 790 C C . ASN B 2 38 ? -29.254 25.889 -35.235 1.00 16.11 24 ASN B C 1
ATOM 791 O O . ASN B 2 38 ? -29.700 27.004 -34.962 1.00 16.29 24 ASN B O 1
ATOM 796 N N . ARG B 2 39 ? -28.563 25.162 -34.369 1.00 15.72 25 ARG B N 1
ATOM 797 C CA . ARG B 2 39 ? -28.370 25.621 -33.000 1.00 16.65 25 ARG B CA 1
ATOM 798 C C . ARG B 2 39 ? -27.591 26.922 -32.849 1.00 16.78 25 ARG B C 1
ATOM 799 O O . ARG B 2 39 ? -27.789 27.654 -31.880 1.00 16.50 25 ARG B O 1
ATOM 807 N N . TYR B 2 40 ? -26.708 27.209 -33.795 1.00 18.20 26 TYR B N 1
ATOM 808 C CA . TYR B 2 40 ? -25.906 28.426 -33.728 1.00 18.59 26 TYR B CA 1
ATOM 809 C C . TYR B 2 40 ? -26.302 29.406 -34.818 1.00 19.81 26 TYR B C 1
ATOM 810 O O . TYR B 2 40 ? -26.540 29.021 -35.964 1.00 19.78 26 TYR B O 1
ATOM 819 N N . PRO B 2 41 ? -26.355 30.699 -34.479 1.00 17.60 27 PRO B N 1
ATOM 820 C CA . PRO B 2 41 ? -26.052 31.206 -33.139 1.00 17.51 27 PRO B CA 1
ATOM 821 C C . PRO B 2 41 ? -27.240 31.215 -32.182 1.00 13.89 27 PRO B C 1
ATOM 822 O O . PRO B 2 41 ? -28.392 31.193 -32.603 1.00 15.08 27 PRO B O 1
ATOM 826 N N . ASN B 2 42 ? -26.941 31.225 -30.889 1.00 14.24 28 ASN B N 1
ATOM 827 C CA . ASN B 2 42 ? -27.974 31.340 -29.870 1.00 14.10 28 ASN B CA 1
ATOM 828 C C . ASN B 2 42 ? -27.330 32.060 -28.688 1.00 14.92 28 ASN B C 1
ATOM 829 O O . ASN B 2 42 ? -26.122 31.952 -28.458 1.00 14.21 28 ASN B O 1
ATOM 834 N N . PRO B 2 43 ? -28.128 32.829 -27.936 1.00 14.93 29 PRO B N 1
ATOM 835 C CA . PRO B 2 43 ? -27.648 33.598 -26.783 1.00 16.80 29 PRO B CA 1
ATOM 836 C C . PRO B 2 43 ? -26.917 32.866 -25.668 1.00 16.45 29 PRO B C 1
ATOM 837 O O . PRO B 2 43 ? -26.168 33.483 -24.910 1.00 16.78 29 PRO B O 1
ATOM 841 N N . TYR B 2 44 ? -27.116 31.558 -25.565 1.00 16.85 30 TYR B N 1
ATOM 842 C CA . TYR B 2 44 ? -26.477 30.795 -24.503 1.00 17.55 30 TYR B CA 1
ATOM 843 C C . TYR B 2 44 ? -25.060 30.334 -24.828 1.00 19.01 30 TYR B C 1
ATOM 844 O O . TYR B 2 44 ? -24.314 29.942 -23.932 1.00 20.59 30 TYR B O 1
ATOM 853 N N . SER B 2 45 ? -24.685 30.402 -26.101 1.00 18.88 31 SER B N 1
ATOM 854 C CA . SER B 2 45 ? -23.347 29.987 -26.515 1.00 19.10 31 SER B CA 1
ATOM 855 C C . SER B 2 45 ? -22.628 31.063 -27.316 1.00 18.79 31 SER B C 1
ATOM 856 O O . SER B 2 45 ? -22.258 30.855 -28.471 1.00 16.51 31 SER B O 1
ATOM 859 N N . PRO B 2 46 ? -22.404 32.230 -26.702 1.00 19.47 32 PRO B N 1
ATOM 860 C CA . PRO B 2 46 ? -21.721 33.323 -27.393 1.00 20.93 32 PRO B CA 1
ATOM 861 C C . PRO B 2 46 ? -20.270 32.999 -27.735 1.00 20.87 32 PRO B C 1
ATOM 862 O O . PRO B 2 46 ? -19.655 33.687 -28.550 1.00 22.09 32 PRO B O 1
ATOM 866 N N . HIS B 2 47 ? -19.728 31.950 -27.117 1.00 19.60 33 HIS B N 1
ATOM 867 C CA . HIS B 2 47 ? -18.341 31.552 -27.362 1.00 21.23 33 HIS B CA 1
ATOM 868 C C . HIS B 2 47 ? -18.142 30.783 -28.661 1.00 18.91 33 HIS B C 1
ATOM 869 O O . HIS B 2 47 ? -17.009 30.528 -29.059 1.00 18.44 33 HIS B O 1
ATOM 876 N N . VAL B 2 48 ? -19.232 30.385 -29.310 1.00 18.14 34 VAL B N 1
ATOM 877 C CA . VAL B 2 48 ? -19.112 29.677 -30.579 1.00 16.95 34 VAL B CA 1
ATOM 878 C C . VAL B 2 48 ? -18.914 30.745 -31.651 1.00 17.16 34 VAL B C 1
ATOM 879 O O . VAL B 2 48 ? -19.837 31.483 -31.993 1.00 20.05 34 VAL B O 1
ATOM 883 N N . LEU B 2 49 ? -17.695 30.825 -32.170 1.00 16.00 35 LEU B N 1
ATOM 884 C CA . LEU B 2 49 ? -17.345 31.826 -33.170 1.00 16.55 35 LEU B CA 1
ATOM 885 C C . LEU B 2 49 ? -17.796 31.479 -34.580 1.00 17.53 35 LEU B C 1
ATOM 886 O O . LEU B 2 49 ? -18.128 32.365 -35.374 1.00 17.59 35 LEU B O 1
ATOM 891 N N . SER B 2 50 ? -17.808 30.190 -34.896 1.00 16.52 36 SER B N 1
ATOM 892 C CA . SER B 2 50 ? -18.206 29.765 -36.227 1.00 15.46 36 SER B CA 1
ATOM 893 C C . SER B 2 50 ? -18.515 28.280 -36.262 1.00 14.95 36 SER B C 1
ATOM 894 O O . SER B 2 50 ? -18.148 27.537 -35.356 1.00 13.30 36 SER B O 1
ATOM 897 N N . ILE B 2 51 ? -19.217 27.870 -37.309 1.00 13.97 37 ILE B N 1
ATOM 898 C CA . ILE B 2 51 ? -19.524 26.466 -37.524 1.00 14.70 37 ILE B CA 1
ATOM 899 C C . ILE B 2 51 ? -19.657 26.257 -39.024 1.00 15.10 37 ILE B C 1
ATOM 900 O O . ILE B 2 51 ? -20.323 27.028 -39.727 1.00 17.16 37 ILE B O 1
ATOM 905 N N . ASP B 2 52 ? -18.978 25.230 -39.515 1.00 13.39 38 ASP B N 1
ATOM 906 C CA . ASP B 2 52 ? -18.981 24.907 -40.933 1.00 12.91 38 ASP B CA 1
ATOM 907 C C . ASP B 2 52 ? -19.350 23.457 -41.158 1.00 12.93 38 ASP B C 1
ATOM 908 O O . ASP B 2 52 ? -19.066 22.599 -40.320 1.00 13.21 38 ASP B O 1
ATOM 913 N N . THR B 2 53 ? -19.994 23.185 -42.284 1.00 11.90 39 THR B N 1
ATOM 914 C CA . THR B 2 53 ? -20.342 21.813 -42.618 1.00 11.41 39 THR B CA 1
ATOM 915 C C . THR B 2 53 ? -19.220 21.308 -43.514 1.00 10.84 39 THR B C 1
ATOM 916 O O . THR B 2 53 ? -18.985 21.841 -44.599 1.00 12.16 39 THR B O 1
ATOM 920 N N . ILE B 2 54 ? -18.510 20.293 -43.027 1.00 12.25 40 ILE B N 1
ATOM 921 C CA . ILE B 2 54 ? -17.369 19.714 -43.728 1.00 12.46 40 ILE B CA 1
ATOM 922 C C . ILE B 2 54 ? -17.769 18.631 -44.720 1.00 12.75 40 ILE B C 1
ATOM 923 O O . ILE B 2 54 ? -17.172 18.512 -45.795 1.00 13.87 40 ILE B O 1
ATOM 928 N N . SER B 2 55 ? -18.773 17.843 -44.357 1.00 11.73 41 SER B N 1
ATOM 929 C CA . SER B 2 55 ? -19.263 16.782 -45.224 1.00 12.21 41 SER B CA 1
ATOM 930 C C . SER B 2 55 ? -20.687 16.427 -44.845 1.00 11.76 41 SER B C 1
ATOM 931 O O . SER B 2 55 ? -21.083 16.549 -43.682 1.00 10.75 41 SER B O 1
ATOM 934 N N . ARG B 2 56 ? -21.463 16.010 -45.836 1.00 13.22 42 ARG B N 1
ATOM 935 C CA . ARG B 2 56 ? -22.835 15.601 -45.609 1.00 14.54 42 ARG B CA 1
ATOM 936 C C . ARG B 2 56 ? -23.305 14.747 -46.768 1.00 15.33 42 ARG B C 1
ATOM 937 O O . ARG B 2 56 ? -23.099 15.093 -47.929 1.00 16.37 42 ARG B O 1
ATOM 945 N N . ASN B 2 57 ? -23.921 13.620 -46.442 1.00 14.20 43 ASN B N 1
ATOM 946 C CA . ASN B 2 57 ? -24.437 12.713 -47.458 1.00 15.70 43 ASN B CA 1
ATOM 947 C C . ASN B 2 57 ? -25.447 11.771 -46.837 1.00 15.57 43 ASN B C 1
ATOM 948 O O . ASN B 2 57 ? -25.567 11.683 -45.614 1.00 15.96 43 ASN B O 1
ATOM 953 N N . VAL B 2 58 ? -26.200 11.090 -47.688 1.00 17.28 44 VAL B N 1
ATOM 954 C CA . VAL B 2 58 ? -27.166 10.112 -47.222 1.00 17.27 44 VAL B CA 1
ATOM 955 C C . VAL B 2 58 ? -26.506 8.775 -47.541 1.00 19.00 44 VAL B C 1
ATOM 956 O O . VAL B 2 58 ? -26.104 8.539 -48.686 1.00 20.51 44 VAL B O 1
ATOM 960 N N . ASP B 2 59 ? -26.361 7.915 -46.538 1.00 18.69 45 ASP B N 1
ATOM 961 C CA . ASP B 2 59 ? -25.718 6.629 -46.776 1.00 20.70 45 ASP B CA 1
ATOM 962 C C . ASP B 2 59 ? -26.667 5.604 -47.381 1.00 21.81 45 ASP B C 1
ATOM 963 O O . ASP B 2 59 ? -27.843 5.890 -47.616 1.00 19.82 45 ASP B O 1
ATOM 968 N N . GLN B 2 60 ? -26.141 4.414 -47.646 1.00 25.12 46 GLN B N 1
ATOM 969 C CA . GLN B 2 60 ? -26.919 3.340 -48.251 1.00 27.88 46 GLN B CA 1
ATOM 970 C C . GLN B 2 60 ? -28.130 2.906 -47.433 1.00 27.19 46 GLN B C 1
ATOM 971 O O . GLN B 2 60 ? -29.062 2.307 -47.971 1.00 27.85 46 GLN B O 1
ATOM 977 N N . GLU B 2 61 ? -28.124 3.212 -46.140 1.00 25.36 47 GLU B N 1
ATOM 978 C CA . GLU B 2 61 ? -29.236 2.842 -45.276 1.00 24.83 47 GLU B CA 1
ATOM 979 C C . GLU B 2 61 ? -30.273 3.957 -45.198 1.00 21.89 47 GLU B C 1
ATOM 980 O O . GLU B 2 61 ? -31.278 3.833 -44.497 1.00 22.76 47 GLU B O 1
ATOM 986 N N . GLY B 2 62 ? -30.022 5.040 -45.928 1.00 20.07 48 GLY B N 1
ATOM 987 C CA . GLY B 2 62 ? -30.945 6.163 -45.943 1.00 18.83 48 GLY B CA 1
ATOM 988 C C . GLY B 2 62 ? -30.773 7.135 -44.790 1.00 17.80 48 GLY B C 1
ATOM 989 O O . GLY B 2 62 ? -31.629 7.995 -44.569 1.00 18.69 48 GLY B O 1
ATOM 990 N N . ASN B 2 63 ? -29.675 7.011 -44.055 1.00 15.91 49 ASN B N 1
ATOM 991 C CA . ASN B 2 63 ? -29.432 7.903 -42.927 1.00 16.20 49 ASN B CA 1
ATOM 992 C C . ASN B 2 63 ? -28.539 9.070 -43.332 1.00 15.70 49 ASN B C 1
ATOM 993 O O . ASN B 2 63 ? -27.649 8.939 -44.172 1.00 15.09 49 ASN B O 1
ATOM 998 N N . LEU B 2 64 ? -28.800 10.231 -42.740 1.00 14.73 50 LEU B N 1
ATOM 999 C CA . LEU B 2 64 ? -28.030 11.423 -43.059 1.00 13.01 50 LEU B CA 1
ATOM 1000 C C . LEU B 2 64 ? -26.785 11.494 -42.192 1.00 11.49 50 LEU B C 1
ATOM 1001 O O . LEU B 2 64 ? -26.882 11.515 -40.967 1.00 12.48 50 LEU B O 1
ATOM 1006 N N . ARG B 2 65 ? -25.628 11.533 -42.844 1.00 12.08 51 ARG B N 1
ATOM 1007 C CA . ARG B 2 65 ? -24.339 11.595 -42.162 1.00 12.66 51 ARG B CA 1
ATOM 1008 C C . ARG B 2 65 ? -23.750 12.985 -42.351 1.00 12.69 51 ARG B C 1
ATOM 1009 O O . ARG B 2 65 ? -23.545 13.426 -43.479 1.00 13.40 51 ARG B O 1
ATOM 1017 N N . THR B 2 66 ? -23.464 13.661 -41.246 1.00 11.50 52 THR B N 1
ATOM 1018 C CA . THR B 2 66 ? -22.918 15.011 -41.310 1.00 11.11 52 THR B CA 1
ATOM 1019 C C . THR B 2 66 ? -21.730 15.194 -40.382 1.00 10.95 52 THR B C 1
ATOM 1020 O O . THR B 2 66 ? -21.739 14.710 -39.250 1.00 10.87 52 THR B O 1
ATOM 1024 N N . THR B 2 67 ? -20.705 15.883 -40.867 1.00 9.38 53 THR B N 1
ATOM 1025 C CA . THR B 2 67 ? -19.551 16.205 -40.041 1.00 9.42 53 THR B CA 1
ATOM 1026 C C . THR B 2 67 ? -19.405 17.721 -40.133 1.00 10.14 53 THR B C 1
ATOM 1027 O O . THR B 2 67 ? -19.399 18.286 -41.234 1.00 11.78 53 THR B O 1
ATOM 1031 N N . ARG B 2 68 ? -19.325 18.376 -38.979 1.00 10.36 54 ARG B N 1
ATOM 1032 C CA . ARG B 2 68 ? -19.177 19.821 -38.936 1.00 11.82 54 ARG B CA 1
ATOM 1033 C C . ARG B 2 68 ? -17.964 20.212 -38.107 1.00 11.89 54 ARG B C 1
ATOM 1034 O O . ARG B 2 68 ? -17.446 19.415 -37.330 1.00 10.87 54 ARG B O 1
ATOM 1042 N N . LEU B 2 69 ? -17.510 21.448 -38.290 1.00 11.33 55 LEU B N 1
ATOM 1043 C CA . LEU B 2 69 ? -16.347 21.956 -37.586 1.00 11.19 55 LEU B CA 1
ATOM 1044 C C . LEU B 2 69 ? -16.708 23.274 -36.919 1.00 11.97 55 LEU B C 1
ATOM 1045 O O . LEU B 2 69 ? -17.156 24.216 -37.583 1.00 12.99 55 LEU B O 1
ATOM 1050 N N . LEU B 2 70 ? -16.511 23.334 -35.608 1.00 11.75 56 LEU B N 1
ATOM 1051 C CA . LEU B 2 70 ? -16.812 24.539 -34.837 1.00 12.65 56 LEU B CA 1
ATOM 1052 C C . LEU B 2 70 ? -15.557 25.137 -34.219 1.00 13.13 56 LEU B C 1
ATOM 1053 O O . LEU B 2 70 ? -14.613 24.423 -33.897 1.00 14.26 56 LEU B O 1
ATOM 1058 N N . LYS B 2 71 ? -15.552 26.458 -34.051 1.00 13.81 57 LYS B N 1
ATOM 1059 C CA . LYS B 2 71 ? -14.439 27.132 -33.387 1.00 15.47 57 LYS B CA 1
ATOM 1060 C C . LYS B 2 71 ? -15.082 27.790 -32.173 1.00 15.14 57 LYS B C 1
ATOM 1061 O O . LYS B 2 71 ? -16.088 28.484 -32.306 1.00 15.52 57 LYS B O 1
ATOM 1067 N N . LYS B 2 72 ? -14.517 27.556 -30.997 1.00 16.92 58 LYS B N 1
ATOM 1068 C CA . LYS B 2 72 ? -15.066 28.117 -29.767 1.00 18.67 58 LYS B CA 1
ATOM 1069 C C . LYS B 2 72 ? -13.985 28.807 -28.949 1.00 20.63 58 LYS B C 1
ATOM 1070 O O . LYS B 2 72 ? -12.908 28.253 -28.736 1.00 20.55 58 LYS B O 1
ATOM 1076 N N . SER B 2 73 ? -14.275 30.023 -28.496 1.00 19.75 59 SER B N 1
ATOM 1077 C CA . SER B 2 73 ? -13.323 30.766 -27.682 1.00 21.32 59 SER B CA 1
ATOM 1078 C C . SER B 2 73 ? -13.541 30.395 -26.221 1.00 22.74 59 SER B C 1
ATOM 1079 O O . SER B 2 73 ? -14.580 29.838 -25.856 1.00 23.33 59 SER B O 1
ATOM 1082 N N . GLY B 2 74 ? -12.552 30.697 -25.387 1.00 24.00 60 GLY B N 1
ATOM 1083 C CA . GLY B 2 74 ? -12.654 30.391 -23.975 1.00 26.55 60 GLY B CA 1
ATOM 1084 C C . GLY B 2 74 ? -11.483 30.966 -23.204 1.00 28.73 60 GLY B C 1
ATOM 1085 O O . GLY B 2 74 ? -10.604 31.604 -23.786 1.00 28.73 60 GLY B O 1
ATOM 1086 N N . LYS B 2 75 ? -11.479 30.750 -21.893 1.00 30.72 61 LYS B N 1
ATOM 1087 C CA . LYS B 2 75 ? -10.406 31.235 -21.029 1.00 33.25 61 LYS B CA 1
ATOM 1088 C C . LYS B 2 75 ? -10.012 30.140 -20.046 1.00 33.88 61 LYS B C 1
ATOM 1089 O O . LYS B 2 75 ? -10.871 29.476 -19.470 1.00 33.71 61 LYS B O 1
ATOM 1095 N N . LEU B 2 76 ? -8.711 29.953 -19.855 1.00 35.05 62 LEU B N 1
ATOM 1096 C CA . LEU B 2 76 ? -8.221 28.942 -18.926 1.00 35.72 62 LEU B CA 1
ATOM 1097 C C . LEU B 2 76 ? -8.389 29.443 -17.496 1.00 35.66 62 LEU B C 1
ATOM 1098 O O . LEU B 2 76 ? -8.264 30.640 -17.235 1.00 35.16 62 LEU B O 1
ATOM 1103 N N . PRO B 2 77 ? -8.699 28.538 -16.553 1.00 35.78 63 PRO B N 1
ATOM 1104 C CA . PRO B 2 77 ? -8.860 28.963 -15.161 1.00 35.70 63 PRO B CA 1
ATOM 1105 C C . PRO B 2 77 ? -7.550 29.614 -14.720 1.00 36.14 63 PRO B C 1
ATOM 1106 O O . PRO B 2 77 ? -6.473 29.209 -15.160 1.00 34.57 63 PRO B O 1
ATOM 1110 N N . THR B 2 78 ? -7.646 30.624 -13.863 1.00 36.43 64 THR B N 1
ATOM 1111 C CA . THR B 2 78 ? -6.469 31.342 -13.393 1.00 37.46 64 THR B CA 1
ATOM 1112 C C . THR B 2 78 ? -5.358 30.453 -12.835 1.00 36.87 64 THR B C 1
ATOM 1113 O O . THR B 2 78 ? -4.186 30.657 -13.146 1.00 35.87 64 THR B O 1
ATOM 1117 N N . TRP B 2 79 ? -5.725 29.466 -12.025 1.00 37.59 65 TRP B N 1
ATOM 1118 C CA . TRP B 2 79 ? -4.739 28.581 -11.422 1.00 37.90 65 TRP B CA 1
ATOM 1119 C C . TRP B 2 79 ? -4.011 27.677 -12.416 1.00 38.31 65 TRP B C 1
ATOM 1120 O O . TRP B 2 79 ? -2.977 27.095 -12.086 1.00 37.54 65 TRP B O 1
ATOM 1131 N N . VAL B 2 80 ? -4.549 27.559 -13.624 1.00 38.14 66 VAL B N 1
ATOM 1132 C CA . VAL B 2 80 ? -3.955 26.712 -14.653 1.00 38.49 66 VAL B CA 1
ATOM 1133 C C . VAL B 2 80 ? -2.886 27.413 -15.498 1.00 39.25 66 VAL B C 1
ATOM 1134 O O . VAL B 2 80 ? -1.851 26.831 -15.821 1.00 38.31 66 VAL B O 1
ATOM 1138 N N . LYS B 2 81 ? -3.161 28.665 -15.849 1.00 40.45 67 LYS B N 1
ATOM 1139 C CA . LYS B 2 81 ? -2.281 29.501 -16.663 1.00 41.53 67 LYS B CA 1
ATOM 1140 C C . LYS B 2 81 ? -0.779 29.210 -16.600 1.00 42.05 67 LYS B C 1
ATOM 1141 O O . LYS B 2 81 ? -0.117 29.110 -17.642 1.00 42.15 67 LYS B O 1
ATOM 1147 N N . PRO B 2 82 ? -0.216 29.055 -15.387 1.00 42.37 68 PRO B N 1
ATOM 1148 C CA . PRO B 2 82 ? 1.219 28.777 -15.292 1.00 42.54 68 PRO B CA 1
ATOM 1149 C C . PRO B 2 82 ? 1.633 27.427 -15.870 1.00 42.83 68 PRO B C 1
ATOM 1150 O O . PRO B 2 82 ? 2.699 27.302 -16.477 1.00 43.42 68 PRO B O 1
ATOM 1154 N N . PHE B 2 83 ? 0.782 26.425 -15.679 1.00 42.06 69 PHE B N 1
ATOM 1155 C CA . PHE B 2 83 ? 1.019 25.071 -16.167 1.00 41.12 69 PHE B CA 1
ATOM 1156 C C . PHE B 2 83 ? 0.871 24.973 -17.683 1.00 40.56 69 PHE B C 1
ATOM 1157 O O . PHE B 2 83 ? 1.630 24.265 -18.346 1.00 39.44 69 PHE B O 1
ATOM 1165 N N . LEU B 2 84 ? -0.100 25.698 -18.229 1.00 40.25 70 LEU B N 1
ATOM 1166 C CA . LEU B 2 84 ? -0.362 25.651 -19.663 1.00 40.49 70 LEU B CA 1
ATOM 1167 C C . LEU B 2 84 ? -0.065 26.949 -20.397 1.00 41.11 70 LEU B C 1
ATOM 1168 O O . LEU B 2 84 ? -0.086 28.029 -19.812 1.00 42.06 70 LEU B O 1
ATOM 1173 N N . ARG B 2 85 ? 0.206 26.827 -21.692 1.00 41.84 71 ARG B N 1
ATOM 1174 C CA . ARG B 2 85 ? 0.488 27.982 -22.526 1.00 41.81 71 ARG B CA 1
ATOM 1175 C C . ARG B 2 85 ? -0.823 28.718 -22.769 1.00 41.03 71 ARG B C 1
ATOM 1176 O O . ARG B 2 85 ? -1.872 28.306 -22.273 1.00 41.03 71 ARG B O 1
ATOM 1178 N N . GLY B 2 86 ? -0.760 29.802 -23.533 1.00 40.39 72 GLY B N 1
ATOM 1179 C CA . GLY B 2 86 ? -1.954 30.574 -23.814 1.00 39.45 72 GLY B CA 1
ATOM 1180 C C . GLY B 2 86 ? -2.944 29.867 -24.721 1.00 37.93 72 GLY B C 1
ATOM 1181 O O . GLY B 2 86 ? -2.643 29.577 -25.878 1.00 39.48 72 GLY B O 1
ATOM 1182 N N . ILE B 2 87 ? -4.130 29.588 -24.191 1.00 36.33 73 ILE B N 1
ATOM 1183 C CA . ILE B 2 87 ? -5.178 28.928 -24.963 1.00 34.41 73 ILE B CA 1
ATOM 1184 C C . ILE B 2 87 ? -6.455 29.755 -24.880 1.00 33.68 73 ILE B C 1
ATOM 1185 O O . ILE B 2 87 ? -7.053 29.877 -23.809 1.00 34.38 73 ILE B O 1
ATOM 1190 N N . THR B 2 88 ? -6.871 30.322 -26.007 1.00 31.33 74 THR B N 1
ATOM 1191 C CA . THR B 2 88 ? -8.076 31.139 -26.031 1.00 29.93 74 THR B CA 1
ATOM 1192 C C . THR B 2 88 ? -9.165 30.567 -26.932 1.00 27.33 74 THR B C 1
ATOM 1193 O O . THR B 2 88 ? -10.312 31.004 -26.873 1.00 26.59 74 THR B O 1
ATOM 1197 N N . GLU B 2 89 ? -8.812 29.599 -27.772 1.00 24.96 75 GLU B N 1
ATOM 1198 C CA . GLU B 2 89 ? -9.803 28.988 -28.652 1.00 24.16 75 GLU B CA 1
ATOM 1199 C C . GLU B 2 89 ? -9.506 27.532 -28.962 1.00 20.83 75 GLU B C 1
ATOM 1200 O O . GLU B 2 89 ? -8.360 27.086 -28.884 1.00 20.58 75 GLU B O 1
ATOM 1206 N N . THR B 2 90 ? -10.557 26.794 -29.307 1.00 17.16 76 THR B N 1
ATOM 1207 C CA . THR B 2 90 ? -10.440 25.374 -29.610 1.00 16.37 76 THR B CA 1
ATOM 1208 C C . THR B 2 90 ? -11.296 24.993 -30.811 1.00 14.52 76 THR B C 1
ATOM 1209 O O . THR B 2 90 ? -12.382 25.532 -31.001 1.00 15.97 76 THR B O 1
ATOM 1213 N N . TRP B 2 91 ? -10.798 24.060 -31.617 1.00 13.49 77 TRP B N 1
ATOM 1214 C CA . TRP B 2 91 ? -11.538 23.569 -32.776 1.00 13.81 77 TRP B CA 1
ATOM 1215 C C . TRP B 2 91 ? -12.266 22.311 -32.317 1.00 12.44 77 TRP B C 1
ATOM 1216 O O . TRP B 2 91 ? -11.679 21.463 -31.648 1.00 12.85 77 TRP B O 1
ATOM 1227 N N . ILE B 2 92 ? -13.531 22.183 -32.695 1.00 11.87 78 ILE B N 1
ATOM 1228 C CA . ILE B 2 92 ? -14.328 21.029 -32.288 1.00 12.49 78 ILE B CA 1
ATOM 1229 C C . ILE B 2 92 ? -14.958 20.355 -33.502 1.00 11.57 78 ILE B C 1
ATOM 1230 O O . ILE B 2 92 ? -15.459 21.036 -34.397 1.00 13.38 78 ILE B O 1
ATOM 1235 N N . ILE B 2 93 ? -14.907 19.024 -33.551 1.00 11.81 79 ILE B N 1
ATOM 1236 C CA . ILE B 2 93 ? -15.546 18.297 -34.638 1.00 11.12 79 ILE B CA 1
ATOM 1237 C C . ILE B 2 93 ? -16.883 17.791 -34.088 1.00 10.34 79 ILE B C 1
ATOM 1238 O O . ILE B 2 93 ? -16.986 17.411 -32.918 1.00 11.48 79 ILE B O 1
ATOM 1243 N N . GLU B 2 94 ? -17.908 17.831 -34.929 1.00 9.96 80 GLU B N 1
ATOM 1244 C CA . GLU B 2 94 ? -19.246 17.389 -34.564 1.00 10.86 80 GLU B CA 1
ATOM 1245 C C . GLU B 2 94 ? -19.711 16.415 -35.645 1.00 11.76 80 GLU B C 1
ATOM 1246 O O . GLU B 2 94 ? -19.805 16.764 -36.827 1.00 12.59 80 GLU B O 1
ATOM 1252 N N . VAL B 2 95 ? -20.000 15.186 -35.236 1.00 10.24 81 VAL B N 1
ATOM 1253 C CA . VAL B 2 95 ? -20.410 14.146 -36.167 1.00 10.73 81 VAL B CA 1
ATOM 1254 C C . VAL B 2 95 ? -21.816 13.698 -35.806 1.00 10.09 81 VAL B C 1
ATOM 1255 O O . VAL B 2 95 ? -22.136 13.532 -34.635 1.00 10.15 81 VAL B O 1
ATOM 1259 N N . SER B 2 96 ? -22.667 13.499 -36.804 1.00 9.87 82 SER B N 1
ATOM 1260 C CA . SER B 2 96 ? -24.031 13.089 -36.504 1.00 10.86 82 SER B CA 1
ATOM 1261 C C . SER B 2 96 ? -24.613 12.156 -37.551 1.00 10.99 82 SER B C 1
ATOM 1262 O O . SER B 2 96 ? -24.176 12.139 -38.701 1.00 11.43 82 SER B O 1
ATOM 1265 N N . VAL B 2 97 ? -25.594 11.373 -37.124 1.00 11.67 83 VAL B N 1
ATOM 1266 C CA . VAL B 2 97 ? -26.290 10.449 -38.009 1.00 12.72 83 VAL B CA 1
ATOM 1267 C C . VAL B 2 97 ? -27.762 10.570 -37.679 1.00 12.52 83 VAL B C 1
ATOM 1268 O O . VAL B 2 97 ? -28.166 10.372 -36.537 1.00 12.66 83 VAL B O 1
ATOM 1272 N N . VAL B 2 98 ? -28.555 10.937 -38.678 1.00 11.77 84 VAL B N 1
ATOM 1273 C CA . VAL B 2 98 ? -29.992 11.063 -38.508 1.00 12.52 84 VAL B CA 1
ATOM 1274 C C . VAL B 2 98 ? -30.650 9.882 -39.207 1.00 13.01 84 VAL B C 1
ATOM 1275 O O . VAL B 2 98 ? -30.413 9.643 -40.393 1.00 13.20 84 VAL B O 1
ATOM 1279 N N . ASN B 2 99 ? -31.454 9.140 -38.457 1.00 14.17 85 ASN B N 1
ATOM 1280 C CA . ASN B 2 99 ? -32.177 7.995 -38.999 1.00 15.72 85 ASN B CA 1
ATOM 1281 C C . ASN B 2 99 ? -33.657 8.370 -38.946 1.00 15.03 85 ASN B C 1
ATOM 1282 O O . ASN B 2 99 ? -34.276 8.329 -37.884 1.00 15.99 85 ASN B O 1
ATOM 1287 N N . PRO B 2 100 ? -34.239 8.759 -40.092 1.00 17.92 86 PRO B N 1
ATOM 1288 C CA . PRO B 2 100 ? -35.654 9.140 -40.132 1.00 19.42 86 PRO B CA 1
ATOM 1289 C C . PRO B 2 100 ? -36.616 7.970 -39.939 1.00 21.49 86 PRO B C 1
ATOM 1290 O O . PRO B 2 100 ? -37.779 8.166 -39.581 1.00 23.57 86 PRO B O 1
ATOM 1294 N N . ALA B 2 101 ? -36.124 6.757 -40.173 1.00 23.35 87 ALA B N 1
ATOM 1295 C CA . ALA B 2 101 ? -36.943 5.560 -40.024 1.00 23.92 87 ALA B CA 1
ATOM 1296 C C . ALA B 2 101 ? -37.332 5.317 -38.568 1.00 24.49 87 ALA B C 1
ATOM 1297 O O . ALA B 2 101 ? -38.494 5.040 -38.272 1.00 26.27 87 ALA B O 1
ATOM 1299 N N . ASN B 2 102 ? -36.369 5.423 -37.655 1.00 23.60 88 ASN B N 1
ATOM 1300 C CA . ASN B 2 102 ? -36.671 5.200 -36.247 1.00 22.65 88 ASN B CA 1
ATOM 1301 C C . ASN B 2 102 ? -36.622 6.470 -35.402 1.00 20.76 88 ASN B C 1
ATOM 1302 O O . ASN B 2 102 ? -36.656 6.406 -34.175 1.00 20.27 88 ASN B O 1
ATOM 1307 N N . SER B 2 103 ? -36.556 7.621 -36.067 1.00 19.24 89 SER B N 1
ATOM 1308 C CA . SER B 2 103 ? -36.516 8.911 -35.382 1.00 18.10 89 SER B CA 1
ATOM 1309 C C . SER B 2 103 ? -35.442 8.953 -34.301 1.00 16.51 89 SER B C 1
ATOM 1310 O O . SER B 2 103 ? -35.725 9.192 -33.123 1.00 17.03 89 SER B O 1
ATOM 1313 N N . THR B 2 104 ? -34.207 8.724 -34.728 1.00 15.98 90 THR B N 1
ATOM 1314 C CA . THR B 2 104 ? -33.060 8.727 -33.840 1.00 16.90 90 THR B CA 1
ATOM 1315 C C . THR B 2 104 ? -31.949 9.570 -34.448 1.00 15.51 90 THR B C 1
ATOM 1316 O O . THR B 2 104 ? -31.705 9.520 -35.654 1.00 16.45 90 THR B O 1
ATOM 1320 N N . MET B 2 105 ? -31.291 10.367 -33.614 1.00 15.07 91 MET B N 1
ATOM 1321 C CA . MET B 2 105 ? -30.179 11.182 -34.081 1.00 14.36 91 MET B CA 1
ATOM 1322 C C . MET B 2 105 ? -29.019 11.017 -33.115 1.00 14.96 91 MET B C 1
ATOM 1323 O O . MET B 2 105 ? -29.108 11.428 -31.955 1.00 14.97 91 MET B O 1
ATOM 1328 N N . LYS B 2 106 ? -27.943 10.406 -33.594 1.00 12.00 92 LYS B N 1
ATOM 1329 C CA . LYS B 2 106 ? -26.752 10.201 -32.774 1.00 11.80 92 LYS B CA 1
ATOM 1330 C C . LYS B 2 106 ? -25.793 11.339 -33.070 1.00 10.76 92 LYS B C 1
ATOM 1331 O O . LYS B 2 106 ? -25.577 11.678 -34.235 1.00 11.42 92 LYS B O 1
ATOM 1337 N N . THR B 2 107 ? -25.211 11.920 -32.023 1.00 11.35 93 THR B N 1
ATOM 1338 C CA . THR B 2 107 ? -24.260 13.009 -32.210 1.00 10.52 93 THR B CA 1
ATOM 1339 C C . THR B 2 107 ? -23.025 12.764 -31.359 1.00 11.19 93 THR B C 1
ATOM 1340 O O . THR B 2 107 ? -23.088 12.118 -30.307 1.00 11.23 93 THR B O 1
ATOM 1344 N N . TYR B 2 108 ? -21.898 13.275 -31.838 1.00 10.37 94 TYR B N 1
ATOM 1345 C CA . TYR B 2 108 ? -20.623 13.119 -31.162 1.00 10.66 94 TYR B CA 1
ATOM 1346 C C . TYR B 2 108 ? -19.784 14.362 -31.395 1.00 11.59 94 TYR B C 1
ATOM 1347 O O . TYR B 2 108 ? -19.754 14.890 -32.505 1.00 11.46 94 TYR B O 1
ATOM 1356 N N . THR B 2 109 ? -19.124 14.839 -30.348 1.00 10.46 95 THR B N 1
ATOM 1357 C CA . THR B 2 109 ? -18.228 15.982 -30.489 1.00 11.50 95 THR B CA 1
ATOM 1358 C C . THR B 2 109 ? -16.978 15.754 -29.661 1.00 10.51 95 THR B C 1
ATOM 1359 O O . THR B 2 109 ? -16.999 15.062 -28.640 1.00 11.76 95 THR B O 1
ATOM 1363 N N . ARG B 2 110 ? -15.877 16.321 -30.126 1.00 11.88 96 ARG B N 1
ATOM 1364 C CA . ARG B 2 110 ? -14.630 16.273 -29.381 1.00 10.75 96 ARG B CA 1
ATOM 1365 C C . ARG B 2 110 ? -13.748 17.395 -29.887 1.00 12.44 96 ARG B C 1
ATOM 1366 O O . ARG B 2 110 ? -13.892 17.847 -31.031 1.00 11.19 96 ARG B O 1
ATOM 1374 N N . ASN B 2 111 ? -12.860 17.876 -29.026 1.00 10.90 97 ASN B N 1
ATOM 1375 C CA . ASN B 2 111 ? -11.937 18.914 -29.451 1.00 11.91 97 ASN B CA 1
ATOM 1376 C C . ASN B 2 111 ? -10.892 18.265 -30.349 1.00 12.75 97 ASN B C 1
ATOM 1377 O O . ASN B 2 111 ? -10.519 17.105 -30.148 1.00 11.69 97 ASN B O 1
ATOM 1382 N N . LEU B 2 112 ? -10.447 19.006 -31.359 1.00 11.15 98 LEU B N 1
ATOM 1383 C CA . LEU B 2 112 ? -9.445 18.514 -32.291 1.00 12.20 98 LEU B CA 1
ATOM 1384 C C . LEU B 2 112 ? -8.047 18.911 -31.850 1.00 11.66 98 LEU B C 1
ATOM 1385 O O . LEU B 2 112 ? -7.081 18.204 -32.135 1.00 13.26 98 LEU B O 1
ATOM 1390 N N . ASP B 2 113 ? -7.940 20.058 -31.188 1.00 12.18 99 ASP B N 1
ATOM 1391 C CA . ASP B 2 113 ? -6.652 20.509 -30.683 1.00 12.61 99 ASP B CA 1
ATOM 1392 C C . ASP B 2 113 ? -6.663 20.518 -29.163 1.00 12.02 99 ASP B C 1
ATOM 1393 O O . ASP B 2 113 ? -7.720 20.400 -28.541 1.00 12.82 99 ASP B O 1
ATOM 1398 N N . HIS B 2 114 ? -5.471 20.626 -28.580 1.00 12.58 100 HIS B N 1
ATOM 1399 C CA . HIS B 2 114 ? -5.259 20.626 -27.128 1.00 14.02 100 HIS B CA 1
ATOM 1400 C C . HIS B 2 114 ? -5.563 19.268 -26.506 1.00 13.65 100 HIS B C 1
ATOM 1401 O O . HIS B 2 114 ? -5.652 19.157 -25.284 1.00 14.08 100 HIS B O 1
ATOM 1408 N N . THR B 2 115 ? -5.711 18.234 -27.327 1.00 14.23 101 THR B N 1
ATOM 1409 C CA . THR B 2 115 ? -6.033 16.916 -26.788 1.00 13.56 101 THR B CA 1
ATOM 1410 C C . THR B 2 115 ? -4.942 16.339 -25.897 1.00 15.05 101 THR B C 1
ATOM 1411 O O . THR B 2 115 ? -5.210 15.461 -25.076 1.00 15.00 101 THR B O 1
ATOM 1415 N N . GLY B 2 116 ? -3.714 16.823 -26.061 1.00 13.00 102 GLY B N 1
ATOM 1416 C CA . GLY B 2 116 ? -2.621 16.337 -25.240 1.00 15.48 102 GLY B CA 1
ATOM 1417 C C . GLY B 2 116 ? -2.807 16.796 -23.811 1.00 17.40 102 GLY B C 1
ATOM 1418 O O . GLY B 2 116 ? -2.309 16.166 -22.874 1.00 19.73 102 GLY B O 1
ATOM 1419 N N . ILE B 2 117 ? -3.508 17.912 -23.647 1.00 14.49 103 ILE B N 1
ATOM 1420 C CA . ILE B 2 117 ? -3.788 18.464 -22.325 1.00 15.91 103 ILE B CA 1
ATOM 1421 C C . ILE B 2 117 ? -5.071 17.841 -21.785 1.00 16.13 103 ILE B C 1
ATOM 1422 O O . ILE B 2 117 ? -5.110 17.315 -20.666 1.00 15.97 103 ILE B O 1
ATOM 1427 N N . MET B 2 118 ? -6.120 17.882 -22.597 1.00 15.09 104 MET B N 1
ATOM 1428 C CA . MET B 2 118 ? -7.401 17.339 -22.194 1.00 15.35 104 MET B CA 1
ATOM 1429 C C . MET B 2 118 ? -8.264 17.071 -23.411 1.00 13.91 104 MET B C 1
ATOM 1430 O O . MET B 2 118 ? -8.341 17.899 -24.316 1.00 13.57 104 MET B O 1
ATOM 1435 N N . LYS B 2 119 ? -8.887 15.900 -23.442 1.00 14.28 105 LYS B N 1
ATOM 1436 C CA . LYS B 2 119 ? -9.775 15.553 -24.540 1.00 14.18 105 LYS B CA 1
ATOM 1437 C C . LYS B 2 119 ? -11.157 15.405 -23.932 1.00 14.32 105 LYS B C 1
ATOM 1438 O O . LYS B 2 119 ? -11.331 14.714 -22.933 1.00 15.71 105 LYS B O 1
ATOM 1444 N N . VAL B 2 120 ? -12.136 16.074 -24.526 1.00 12.24 106 VAL B N 1
ATOM 1445 C CA . VAL B 2 120 ? -13.501 16.022 -24.035 1.00 11.75 106 VAL B CA 1
ATOM 1446 C C . VAL B 2 120 ? -14.367 15.479 -25.149 1.00 13.08 106 VAL B C 1
ATOM 1447 O O . VAL B 2 120 ? -14.541 16.126 -26.178 1.00 12.26 106 VAL B O 1
ATOM 1451 N N . GLU B 2 121 ? -14.881 14.272 -24.941 1.00 12.40 107 GLU B N 1
ATOM 1452 C CA . GLU B 2 121 ? -15.723 13.606 -25.925 1.00 12.87 107 GLU B CA 1
ATOM 1453 C C . GLU B 2 121 ? -17.154 13.505 -25.444 1.00 13.11 107 GLU B C 1
ATOM 1454 O O . GLU B 2 121 ? -17.417 13.008 -24.346 1.00 13.22 107 GLU B O 1
ATOM 1460 N N . GLU B 2 122 ? -18.084 13.949 -26.276 1.00 10.58 108 GLU B N 1
ATOM 1461 C CA . GLU B 2 122 ? -19.488 13.890 -25.917 1.00 11.04 108 GLU B CA 1
ATOM 1462 C C . GLU B 2 122 ? -20.325 13.077 -26.886 1.00 10.85 108 GLU B C 1
ATOM 1463 O O . GLU B 2 122 ? -20.230 13.247 -28.102 1.00 12.51 108 GLU B O 1
ATOM 1469 N N . TYR B 2 123 ? -21.135 12.183 -26.341 1.00 11.77 109 TYR B N 1
ATOM 1470 C CA . TYR B 2 123 ? -22.062 11.417 -27.155 1.00 11.53 109 TYR B CA 1
ATOM 1471 C C . TYR B 2 123 ? -23.439 11.819 -26.664 1.00 12.42 109 TYR B C 1
ATOM 1472 O O . TYR B 2 123 ? -23.759 11.618 -25.496 1.00 12.91 109 TYR B O 1
ATOM 1481 N N . THR B 2 124 ? -24.252 12.409 -27.532 1.00 12.71 110 THR B N 1
ATOM 1482 C CA . THR B 2 124 ? -25.601 12.778 -27.140 1.00 14.21 110 THR B CA 1
ATOM 1483 C C . THR B 2 124 ? -26.547 12.231 -28.189 1.00 14.63 110 THR B C 1
ATOM 1484 O O . THR B 2 124 ? -26.415 12.530 -29.375 1.00 13.93 110 THR B O 1
ATOM 1488 N N . THR B 2 125 ? 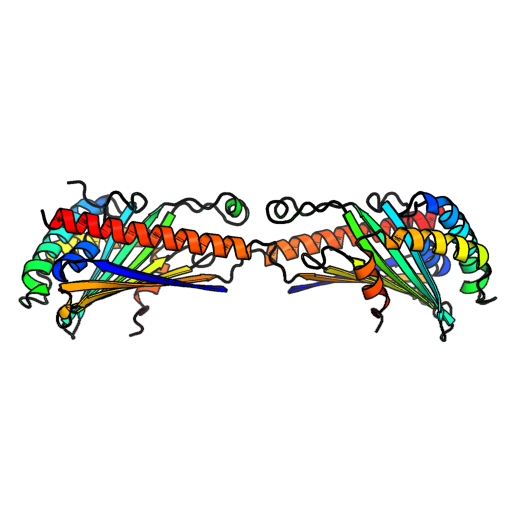-27.484 11.401 -27.752 1.00 14.84 111 THR B N 1
ATOM 1489 C CA . THR B 2 125 ? -28.447 10.819 -28.671 1.00 15.42 111 THR B CA 1
ATOM 1490 C C . THR B 2 125 ? -29.837 11.364 -28.387 1.00 15.06 111 THR B C 1
ATOM 1491 O O . THR B 2 125 ? -30.252 11.463 -27.232 1.00 15.36 111 THR B O 1
ATOM 1495 N N . TYR B 2 126 ? -30.537 11.731 -29.454 1.00 15.41 112 TYR B N 1
ATOM 1496 C CA . TYR B 2 126 ? -31.897 12.249 -29.366 1.00 14.46 112 TYR B CA 1
ATOM 1497 C C . TYR B 2 126 ? -32.802 11.171 -29.955 1.00 16.06 112 TYR B C 1
ATOM 1498 O O . TYR B 2 126 ? -32.639 10.777 -31.111 1.00 16.14 112 TYR B O 1
ATOM 1507 N N . GLN B 2 127 ? -33.750 10.696 -29.157 1.00 16.25 113 GLN B N 1
ATOM 1508 C CA . GLN B 2 127 ? -34.656 9.643 -29.599 1.00 17.97 113 GLN B CA 1
ATOM 1509 C C . GLN B 2 127 ? -36.100 10.050 -29.338 1.00 15.50 113 GLN B C 1
ATOM 1510 O O . GLN B 2 127 ? -36.460 10.373 -28.214 1.00 14.75 113 GLN B O 1
ATOM 1516 N N . PHE B 2 128 ? -36.929 10.051 -30.375 1.00 16.38 114 PHE B N 1
ATOM 1517 C CA . PHE B 2 128 ? -38.324 10.402 -30.178 1.00 17.35 114 PHE B CA 1
ATOM 1518 C C . PHE B 2 128 ? -39.046 9.234 -29.518 1.00 18.43 114 PHE B C 1
ATOM 1519 O O . PHE B 2 128 ? -38.851 8.083 -29.901 1.00 19.42 114 PHE B O 1
ATOM 1527 N N . ASP B 2 129 ? -39.874 9.542 -28.528 1.00 18.94 115 ASP B N 1
ATOM 1528 C CA . ASP B 2 129 ? -40.643 8.528 -27.820 1.00 22.10 115 ASP B CA 1
ATOM 1529 C C . ASP B 2 129 ? -42.129 8.775 -28.076 1.00 21.77 115 ASP B C 1
ATOM 1530 O O . ASP B 2 129 ? -42.716 9.707 -27.529 1.00 22.43 115 ASP B O 1
ATOM 1535 N N . SER B 2 130 ? -42.721 7.931 -28.914 1.00 25.14 116 SER B N 1
ATOM 1536 C CA . SER B 2 130 ? -44.130 8.041 -29.282 1.00 27.29 116 SER B CA 1
ATOM 1537 C C . SER B 2 130 ? -45.088 8.030 -28.092 1.00 28.37 116 SER B C 1
ATOM 1538 O O . SER B 2 130 ? -46.057 8.791 -28.058 1.00 29.12 116 SER B O 1
ATOM 1541 N N . ALA B 2 131 ? -44.814 7.171 -27.118 1.00 28.22 117 ALA B N 1
ATOM 1542 C CA . ALA B 2 131 ? -45.666 7.051 -25.939 1.00 28.83 117 ALA B CA 1
ATOM 1543 C C . ALA B 2 131 ? -45.824 8.356 -25.164 1.00 28.25 117 ALA B C 1
ATOM 1544 O O . ALA B 2 131 ? -46.887 8.622 -24.600 1.00 29.84 117 ALA B O 1
ATOM 1546 N N . THR B 2 132 ? -44.773 9.170 -25.128 1.00 25.19 118 THR B N 1
ATOM 1547 C CA . THR B 2 132 ? -44.834 10.437 -24.408 1.00 22.94 118 THR B CA 1
ATOM 1548 C C . THR B 2 132 ? -44.812 11.651 -25.334 1.00 20.47 118 THR B C 1
ATOM 1549 O O . THR B 2 132 ? -44.822 12.794 -24.867 1.00 20.11 118 THR B O 1
ATOM 1553 N N . SER B 2 133 ? -44.793 11.402 -26.639 1.00 19.45 119 SER B N 1
ATOM 1554 C CA . SER B 2 133 ? -44.767 12.478 -27.632 1.00 18.70 119 SER B CA 1
ATOM 1555 C C . SER B 2 133 ? -43.642 13.457 -27.327 1.00 17.67 119 SER B C 1
ATOM 1556 O O . SER B 2 133 ? -43.813 14.667 -27.455 1.00 15.19 119 SER B O 1
ATOM 1559 N N . SER B 2 134 ? -42.492 12.926 -26.928 1.00 16.63 120 SER B N 1
ATOM 1560 C CA . SER B 2 134 ? -41.351 13.765 -26.586 1.00 16.03 120 SER B CA 1
ATOM 1561 C C . SER B 2 134 ? -40.059 13.173 -27.121 1.00 15.13 120 SER B C 1
ATOM 1562 O O . SER B 2 134 ? -39.993 11.990 -27.466 1.00 15.06 120 SER B O 1
ATOM 1565 N N . THR B 2 135 ? -39.025 14.003 -27.183 1.00 15.29 121 THR B N 1
ATOM 1566 C CA . THR B 2 135 ? -37.721 13.565 -27.651 1.00 14.11 121 THR B CA 1
ATOM 1567 C C . THR B 2 135 ? -36.774 13.524 -26.459 1.00 14.70 121 THR B C 1
ATOM 1568 O O . THR B 2 135 ? -36.541 14.537 -25.793 1.00 14.81 121 THR B O 1
ATOM 1572 N N . ILE B 2 136 ? -36.254 12.333 -26.182 1.00 14.60 122 ILE B N 1
ATOM 1573 C CA . ILE B 2 136 ? -35.349 12.134 -25.061 1.00 15.95 122 ILE B CA 1
ATOM 1574 C C . ILE B 2 136 ? -33.904 12.269 -25.510 1.00 14.33 122 ILE B C 1
ATOM 1575 O O . ILE B 2 136 ? -33.491 11.661 -26.497 1.00 14.95 122 ILE B O 1
ATOM 1580 N N . ALA B 2 137 ? -33.139 13.069 -24.773 1.00 14.13 123 ALA B N 1
ATOM 1581 C CA . ALA B 2 137 ? -31.737 13.300 -25.085 1.00 14.09 123 ALA B CA 1
ATOM 1582 C C . ALA B 2 137 ? -30.868 12.735 -23.974 1.00 14.20 123 ALA B C 1
ATOM 1583 O O . ALA B 2 137 ? -30.953 13.182 -22.831 1.00 15.83 123 ALA B O 1
ATOM 1585 N N . ASP B 2 138 ? -30.049 11.748 -24.318 1.00 13.03 124 ASP B N 1
ATOM 1586 C CA . ASP B 2 138 ? -29.148 11.119 -23.360 1.00 14.93 124 ASP B CA 1
ATOM 1587 C C . ASP B 2 138 ? -27.724 11.532 -23.699 1.00 14.83 124 ASP B C 1
ATOM 1588 O O . ASP B 2 138 ? -27.262 11.328 -24.829 1.00 14.23 124 ASP B O 1
ATOM 1593 N N . SER B 2 139 ? -27.029 12.103 -22.721 1.00 14.11 125 SER B N 1
ATOM 1594 C CA . SER B 2 139 ? -25.659 12.555 -22.917 1.00 13.02 125 SER B CA 1
ATOM 1595 C C . SER B 2 139 ? -24.654 11.793 -22.073 1.00 14.23 125 SER B C 1
ATOM 1596 O O . SER B 2 139 ? -24.924 11.461 -20.916 1.00 15.26 125 SER B O 1
ATOM 1599 N N . ARG B 2 140 ? -23.493 11.532 -22.663 1.00 12.38 126 ARG B N 1
ATOM 1600 C CA . ARG B 2 140 ? -22.390 10.853 -21.988 1.00 14.16 126 ARG B CA 1
ATOM 1601 C C . ARG B 2 140 ? -21.146 11.635 -22.383 1.00 14.04 126 ARG B C 1
ATOM 1602 O O . ARG B 2 140 ? -20.863 11.792 -23.574 1.00 14.66 126 ARG B O 1
ATOM 1610 N N . VAL B 2 141 ? -20.409 12.141 -21.399 1.00 12.77 127 VAL B N 1
ATOM 1611 C CA . VAL B 2 141 ? -19.206 12.909 -21.681 1.00 13.81 127 VAL B CA 1
ATOM 1612 C C . VAL B 2 141 ? -18.006 12.308 -20.966 1.00 14.17 127 VAL B C 1
ATOM 1613 O O . VAL B 2 141 ? -18.071 12.006 -19.774 1.00 15.74 127 VAL B O 1
ATOM 1617 N N . LYS B 2 142 ? -16.919 12.130 -21.706 1.00 12.87 128 LYS B N 1
ATOM 1618 C CA . LYS B 2 142 ? -15.697 11.569 -21.155 1.00 15.33 128 LYS B CA 1
ATOM 1619 C C . LYS B 2 142 ? -14.557 12.575 -21.248 1.00 14.57 128 LYS B C 1
ATOM 1620 O O . LYS B 2 142 ? -14.271 13.107 -22.328 1.00 14.86 128 LYS B O 1
ATOM 1626 N N . PHE B 2 143 ? -13.920 12.841 -20.112 1.00 15.81 129 PHE B N 1
ATOM 1627 C CA . PHE B 2 143 ? -12.780 13.747 -20.057 1.00 16.31 129 PHE B CA 1
ATOM 1628 C C . PHE B 2 143 ? -11.560 12.846 -19.905 1.00 18.78 129 PHE B C 1
ATOM 1629 O O . PHE B 2 143 ? -11.475 12.081 -18.943 1.00 19.10 129 PHE B O 1
ATOM 1637 N N . SER B 2 144 ? -10.626 12.934 -20.849 1.00 17.92 130 SER B N 1
ATOM 1638 C CA . SER B 2 144 ? -9.423 12.102 -20.828 1.00 21.12 130 SER B CA 1
ATOM 1639 C C . SER B 2 144 ? -8.127 12.893 -20.924 1.00 22.14 130 SER B C 1
ATOM 1640 O O . SER B 2 144 ? -8.034 13.876 -21.661 1.00 19.54 130 SER B O 1
ATOM 1643 N N . SER B 2 145 ? -7.118 12.446 -20.181 1.00 24.95 131 SER B N 1
ATOM 1644 C CA . SER B 2 145 ? -5.810 13.092 -20.195 1.00 28.50 131 SER B CA 1
ATOM 1645 C C . SER B 2 145 ? -4.778 12.324 -19.383 1.00 29.76 131 SER B C 1
ATOM 1646 O O . SER B 2 145 ? -5.081 11.803 -18.309 1.00 30.08 131 SER B O 1
ATOM 1649 N N . GLY B 2 146 ? -3.558 12.266 -19.910 1.00 30.88 132 GLY B N 1
ATOM 1650 C CA . GLY B 2 146 ? -2.470 11.586 -19.232 1.00 31.22 132 GLY B CA 1
ATOM 1651 C C . GLY B 2 146 ? -1.311 12.554 -19.080 1.00 31.48 132 GLY B C 1
ATOM 1652 O O . GLY B 2 146 ? -0.205 12.178 -18.682 1.00 31.07 132 GLY B O 1
ATOM 1653 N N . PHE B 2 147 ? -1.580 13.815 -19.401 1.00 31.26 133 PHE B N 1
ATOM 1654 C CA . PHE B 2 147 ? -0.582 14.877 -19.323 1.00 30.59 133 PHE B CA 1
ATOM 1655 C C . PHE B 2 147 ? -0.330 15.272 -17.876 1.00 30.96 133 PHE B C 1
ATOM 1656 O O . PHE B 2 147 ? 0.792 15.621 -17.508 1.00 30.19 133 PHE B O 1
ATOM 1664 N N . ASN B 2 148 ? -1.375 15.202 -17.057 1.00 31.45 134 ASN B N 1
ATOM 1665 C CA . ASN B 2 148 ? -1.269 15.565 -15.651 1.00 32.20 134 ASN B CA 1
ATOM 1666 C C . ASN B 2 148 ? -0.705 16.969 -15.510 1.00 31.35 134 ASN B C 1
ATOM 1667 O O . ASN B 2 148 ? 0.056 17.254 -14.587 1.00 31.29 134 ASN B O 1
ATOM 1672 N N . MET B 2 149 ? -1.079 17.840 -16.440 1.00 29.49 135 MET B N 1
ATOM 1673 C CA . MET B 2 149 ? -0.629 19.223 -16.427 1.00 28.56 135 MET B CA 1
ATOM 1674 C C . MET B 2 149 ? 0.891 19.345 -16.436 1.00 26.56 135 MET B C 1
ATOM 1675 O O . MET B 2 149 ? 1.437 20.340 -15.965 1.00 25.91 135 MET B O 1
ATOM 1680 N N . GLY B 2 150 ? 1.564 18.330 -16.970 1.00 24.85 136 GLY B N 1
ATOM 1681 C CA . GLY B 2 150 ? 3.017 18.343 -17.041 1.00 23.45 136 GLY B CA 1
ATOM 1682 C C . GLY B 2 150 ? 3.726 18.353 -15.699 1.00 22.44 136 GLY B C 1
ATOM 1683 O O . GLY B 2 150 ? 4.886 18.764 -15.604 1.00 20.79 136 GLY B O 1
ATOM 1684 N N . ILE B 2 151 ? 3.034 17.884 -14.664 1.00 21.68 137 ILE B N 1
ATOM 1685 C CA . ILE B 2 151 ? 3.577 17.842 -13.311 1.00 21.92 137 ILE B CA 1
ATOM 1686 C C . ILE B 2 151 ? 4.805 16.949 -13.141 1.00 21.83 137 ILE B C 1
ATOM 1687 O O . ILE B 2 151 ? 5.730 17.298 -12.403 1.00 20.45 137 ILE B O 1
ATOM 1692 N N . LYS B 2 152 ? 4.825 15.800 -13.811 1.00 20.51 138 LYS B N 1
ATOM 1693 C CA . LYS B 2 152 ? 5.965 14.895 -13.674 1.00 21.20 138 LYS B CA 1
ATOM 1694 C C . LYS B 2 152 ? 7.279 15.605 -13.957 1.00 20.02 138 LYS B C 1
ATOM 1695 O O . LYS B 2 152 ? 8.230 15.497 -13.183 1.00 18.81 138 LYS B O 1
ATOM 1701 N N . SER B 2 153 ? 7.330 16.342 -15.061 1.00 18.81 139 SER B N 1
ATOM 1702 C CA . SER B 2 153 ? 8.544 17.063 -15.430 1.00 18.81 139 SER B CA 1
ATOM 1703 C C . SER B 2 153 ? 8.915 18.130 -14.398 1.00 17.55 139 SER B C 1
ATOM 1704 O O . SER B 2 153 ? 10.096 18.329 -14.101 1.00 17.83 139 SER B O 1
ATOM 1707 N N . LYS B 2 154 ? 7.913 18.811 -13.850 1.00 18.76 140 LYS B N 1
ATOM 1708 C CA . LYS B 2 154 ? 8.165 19.846 -12.850 1.00 19.20 140 LYS B CA 1
ATOM 1709 C C . LYS B 2 154 ? 8.709 19.226 -11.565 1.00 19.08 140 LYS B C 1
ATOM 1710 O O . LYS B 2 154 ? 9.546 19.826 -10.881 1.00 20.74 140 LYS B O 1
ATOM 1716 N N . VAL B 2 155 ? 8.233 18.026 -11.243 1.00 17.55 141 VAL B N 1
ATOM 1717 C CA . VAL B 2 155 ? 8.698 17.318 -10.053 1.00 18.62 141 VAL B CA 1
ATOM 1718 C C . VAL B 2 155 ? 10.147 16.907 -10.283 1.00 17.05 141 VAL B C 1
ATOM 1719 O O . VAL B 2 155 ? 10.974 16.979 -9.372 1.00 18.05 141 VAL B O 1
ATOM 1723 N N . GLU B 2 156 ? 10.456 16.482 -11.506 1.00 17.06 142 GLU B N 1
ATOM 1724 C CA . GLU B 2 156 ? 11.817 16.075 -11.842 1.00 17.33 142 GLU B CA 1
ATOM 1725 C C . GLU B 2 156 ? 12.763 17.270 -11.714 1.00 16.64 142 GLU B C 1
ATOM 1726 O O . GLU B 2 156 ? 13.888 17.139 -11.218 1.00 16.21 142 GLU B O 1
ATOM 1732 N N . ASP B 2 157 ? 12.309 18.442 -12.152 1.00 16.44 143 ASP B N 1
ATOM 1733 C CA . ASP B 2 157 ? 13.136 19.638 -12.057 1.00 16.04 143 ASP B CA 1
ATOM 1734 C C . ASP B 2 157 ? 13.446 19.944 -10.596 1.00 17.17 143 ASP B C 1
ATOM 1735 O O . ASP B 2 157 ? 14.595 20.172 -10.226 1.00 18.10 143 ASP B O 1
ATOM 1740 N N . TRP B 2 158 ? 12.406 19.958 -9.769 1.00 16.89 144 TRP B N 1
ATOM 1741 C CA . TRP B 2 158 ? 12.585 20.255 -8.358 1.00 17.23 144 TRP B CA 1
ATOM 1742 C C . TRP B 2 158 ? 13.592 19.302 -7.730 1.00 15.50 144 TRP B C 1
ATOM 1743 O O . TRP B 2 158 ? 14.481 19.729 -6.992 1.00 17.16 144 TRP B O 1
ATOM 1754 N N . SER B 2 159 ? 13.453 18.014 -8.029 1.00 15.70 145 SER B N 1
ATOM 1755 C CA . SER B 2 159 ? 14.344 17.002 -7.467 1.00 14.69 145 SER B CA 1
ATOM 1756 C C . SER B 2 159 ? 15.792 17.189 -7.907 1.00 15.84 145 SER B C 1
ATOM 1757 O O . SER B 2 159 ? 16.725 17.046 -7.112 1.00 14.79 145 SER B O 1
ATOM 1760 N N . ARG B 2 160 ? 15.980 17.516 -9.179 1.00 15.64 146 ARG B N 1
ATOM 1761 C CA . ARG B 2 160 ? 17.317 17.716 -9.715 1.00 16.28 146 ARG B CA 1
ATOM 1762 C C . ARG B 2 160 ? 17.994 18.896 -9.015 1.00 16.45 146 ARG B C 1
ATOM 1763 O O . ARG B 2 160 ? 19.159 18.819 -8.630 1.00 17.18 146 ARG B O 1
ATOM 1771 N N . THR B 2 161 ? 17.253 19.984 -8.837 1.00 18.04 147 THR B N 1
ATOM 1772 C CA . THR B 2 161 ? 17.781 21.169 -8.180 1.00 17.97 147 THR B CA 1
ATOM 1773 C C . THR B 2 161 ? 18.085 20.895 -6.707 1.00 18.30 147 THR B C 1
ATOM 1774 O O . THR B 2 161 ? 19.140 21.274 -6.201 1.00 18.43 147 THR B O 1
ATOM 1778 N N . LYS B 2 162 ? 17.158 20.231 -6.023 1.00 17.27 148 LYS B N 1
ATOM 1779 C CA . LYS B 2 162 ? 17.337 19.921 -4.611 1.00 17.39 148 LYS B CA 1
ATOM 1780 C C . LYS B 2 162 ? 18.563 19.049 -4.392 1.00 16.58 148 LYS B C 1
ATOM 1781 O O . LYS B 2 162 ? 19.349 19.284 -3.472 1.00 15.87 148 LYS B O 1
ATOM 1787 N N . PHE B 2 163 ? 18.722 18.037 -5.240 1.00 15.18 149 PHE B N 1
ATOM 1788 C CA . PHE B 2 163 ? 19.858 17.139 -5.115 1.00 14.34 149 PHE B CA 1
ATOM 1789 C C . PHE B 2 163 ? 21.174 17.899 -5.238 1.00 14.58 149 PHE B C 1
ATOM 1790 O O . PHE B 2 163 ? 22.074 17.756 -4.407 1.00 14.74 149 PHE B O 1
ATOM 1798 N N . ASP B 2 164 ? 21.287 18.696 -6.294 1.00 15.13 150 ASP B N 1
ATOM 1799 C CA . ASP B 2 164 ? 22.490 19.484 -6.546 1.00 16.80 150 ASP B CA 1
ATOM 1800 C C . ASP B 2 164 ? 22.801 20.425 -5.387 1.00 18.07 150 ASP B C 1
ATOM 1801 O O . ASP B 2 164 ? 23.945 20.519 -4.938 1.00 18.28 150 ASP B O 1
ATOM 1806 N N . GLU B 2 165 ? 21.779 21.129 -4.914 1.00 19.24 151 GLU B N 1
ATOM 1807 C CA . GLU B 2 165 ? 21.940 22.055 -3.800 1.00 21.39 151 GLU B CA 1
ATOM 1808 C C . GLU B 2 165 ? 22.476 21.336 -2.568 1.00 21.27 151 GLU B C 1
ATOM 1809 O O . GLU B 2 165 ? 23.441 21.787 -1.949 1.00 19.70 151 GLU B O 1
ATOM 1815 N N . ASN B 2 166 ? 21.851 20.213 -2.219 1.00 20.78 152 ASN B N 1
ATOM 1816 C CA . ASN B 2 166 ? 22.262 19.451 -1.046 1.00 21.85 152 ASN B CA 1
ATOM 1817 C C . ASN B 2 166 ? 23.648 18.834 -1.168 1.00 21.23 152 ASN B C 1
ATOM 1818 O O . ASN B 2 166 ? 24.388 18.782 -0.186 1.00 21.25 152 ASN B O 1
ATOM 1823 N N . VAL B 2 167 ? 23.998 18.366 -2.362 1.00 20.32 153 VAL B N 1
ATOM 1824 C CA . VAL B 2 167 ? 25.315 17.773 -2.590 1.00 20.92 153 VAL B CA 1
ATOM 1825 C C . VAL B 2 167 ? 26.400 18.768 -2.193 1.00 20.32 153 VAL B C 1
ATOM 1826 O O . VAL B 2 167 ? 27.315 18.441 -1.437 1.00 17.66 153 VAL B O 1
ATOM 1830 N N . LYS B 2 168 ? 26.281 19.986 -2.709 1.00 19.44 154 LYS B N 1
ATOM 1831 C CA . LYS B 2 168 ? 27.249 21.041 -2.442 1.00 20.58 154 LYS B CA 1
ATOM 1832 C C . LYS B 2 168 ? 27.268 21.496 -0.993 1.00 20.82 154 LYS B C 1
ATOM 1833 O O . LYS B 2 168 ? 28.334 21.633 -0.400 1.00 20.36 154 LYS B O 1
ATOM 1839 N N . LYS B 2 169 ? 26.090 21.740 -0.429 1.00 21.01 155 LYS B N 1
ATOM 1840 C CA . LYS B 2 169 ? 26.002 22.188 0.954 1.00 21.69 155 LYS B CA 1
ATOM 1841 C C . LYS B 2 169 ? 26.581 21.151 1.906 1.00 20.24 155 LYS B C 1
ATOM 1842 O O . LYS B 2 169 ? 27.278 21.497 2.863 1.00 20.89 155 LYS B O 1
ATOM 1848 N N . SER B 2 170 ? 26.291 19.880 1.646 1.00 18.59 156 SER B N 1
ATOM 1849 C CA . SER B 2 170 ? 26.796 18.807 2.495 1.00 19.34 156 SER B CA 1
ATOM 1850 C C . SER B 2 170 ? 28.320 18.742 2.440 1.00 20.06 156 SER B C 1
ATOM 1851 O O . SER B 2 170 ? 28.992 18.686 3.470 1.00 19.62 156 SER B O 1
ATOM 1854 N N . ARG B 2 171 ? 28.859 18.756 1.227 1.00 19.37 157 ARG B N 1
ATOM 1855 C CA . ARG B 2 171 ? 30.301 18.695 1.009 1.00 21.18 157 ARG B CA 1
ATOM 1856 C C . ARG B 2 171 ? 31.038 19.877 1.629 1.00 20.86 157 ARG B C 1
ATOM 1857 O O . ARG B 2 171 ? 32.035 19.704 2.339 1.00 19.35 157 ARG B O 1
ATOM 1865 N N . MET B 2 172 ? 30.551 21.082 1.353 1.00 20.07 158 MET B N 1
ATOM 1866 C CA . MET B 2 172 ? 31.178 22.296 1.869 1.00 21.39 158 MET B CA 1
ATOM 1867 C C . MET B 2 172 ? 31.037 22.437 3.380 1.00 19.66 158 MET B C 1
ATOM 1868 O O . MET B 2 172 ? 31.966 22.885 4.053 1.00 20.52 158 MET B O 1
ATOM 1873 N N . GLY B 2 173 ? 29.876 22.057 3.908 1.00 19.59 159 GLY B N 1
ATOM 1874 C CA . GLY B 2 173 ? 29.650 22.137 5.339 1.00 18.43 159 GLY B CA 1
ATOM 1875 C C . GLY B 2 173 ? 30.588 21.199 6.074 1.00 17.97 159 GLY B C 1
ATOM 1876 O O . GLY B 2 173 ? 31.180 21.566 7.090 1.00 17.67 159 GLY B O 1
ATOM 1877 N N . MET B 2 174 ? 30.721 19.979 5.565 1.00 16.64 160 MET B N 1
ATOM 1878 C CA . MET B 2 174 ? 31.611 19.003 6.175 1.00 17.05 160 MET B CA 1
ATOM 1879 C C . MET B 2 174 ? 33.043 19.511 6.101 1.00 18.66 160 MET B C 1
ATOM 1880 O O . MET B 2 174 ? 33.790 19.419 7.072 1.00 18.61 160 MET B O 1
ATOM 1885 N N . ALA B 2 175 ? 33.422 20.061 4.949 1.00 19.76 161 ALA B N 1
ATOM 1886 C CA . ALA B 2 175 ? 34.774 20.584 4.776 1.00 20.88 161 ALA B CA 1
ATOM 1887 C C . ALA B 2 175 ? 35.044 21.701 5.774 1.00 21.00 161 ALA B C 1
ATOM 1888 O O . ALA B 2 175 ? 36.123 21.775 6.361 1.00 22.09 161 ALA B O 1
ATOM 1890 N N . PHE B 2 176 ? 34.059 22.565 5.970 1.00 21.24 162 PHE B N 1
ATOM 1891 C CA . PHE B 2 176 ? 34.202 23.672 6.904 1.00 23.08 162 PHE B CA 1
ATOM 1892 C C . PHE B 2 176 ? 34.462 23.151 8.312 1.00 23.25 162 PHE B C 1
ATOM 1893 O O . PHE B 2 176 ? 35.414 23.569 8.976 1.00 23.49 162 PHE B O 1
ATOM 1901 N N . VAL B 2 177 ? 33.621 22.223 8.757 1.00 23.07 163 VAL B N 1
ATOM 1902 C CA . VAL B 2 177 ? 33.749 21.650 10.089 1.00 22.27 163 VAL B CA 1
ATOM 1903 C C . VAL B 2 177 ? 35.047 20.871 10.277 1.00 23.89 163 VAL B C 1
ATOM 1904 O O . VAL B 2 177 ? 35.661 20.933 11.345 1.00 23.65 163 VAL B O 1
ATOM 1908 N N . ILE B 2 178 ? 35.466 20.143 9.248 1.00 23.64 164 ILE B N 1
ATOM 1909 C CA . ILE B 2 178 ? 36.702 19.378 9.331 1.00 25.84 164 ILE B CA 1
ATOM 1910 C C . ILE B 2 178 ? 37.877 20.316 9.591 1.00 28.72 164 ILE B C 1
ATOM 1911 O O . ILE B 2 178 ? 38.736 20.031 10.426 1.00 29.04 164 ILE B O 1
ATOM 1916 N N . GLN B 2 179 ? 37.904 21.445 8.889 1.00 31.17 165 GLN B N 1
ATOM 1917 C CA . GLN B 2 179 ? 38.982 22.411 9.058 1.00 33.76 165 GLN B CA 1
ATOM 1918 C C . GLN B 2 179 ? 38.953 23.047 10.443 1.00 35.09 165 GLN B C 1
ATOM 1919 O O . GLN B 2 179 ? 39.996 23.223 11.073 1.00 36.07 165 GLN B O 1
ATOM 1925 N N . LYS B 2 180 ? 37.760 23.393 10.913 1.00 36.37 166 LYS B N 1
ATOM 1926 C CA . LYS B 2 180 ? 37.610 24.007 12.228 1.00 37.76 166 LYS B CA 1
ATOM 1927 C C . LYS B 2 180 ? 38.197 23.105 13.308 1.00 39.60 166 LYS B C 1
ATOM 1928 O O . LYS B 2 180 ? 38.940 23.562 14.177 1.00 39.61 166 LYS B O 1
ATOM 1930 N N . LEU B 2 181 ? 37.863 21.821 13.247 1.00 40.78 167 LEU B N 1
ATOM 1931 C CA . LEU B 2 181 ? 38.359 20.855 14.221 1.00 43.23 167 LEU B CA 1
ATOM 1932 C C . LEU B 2 181 ? 39.826 20.513 13.978 1.00 43.89 167 LEU B C 1
ATOM 1933 O O . LEU B 2 181 ? 40.546 20.140 14.905 1.00 44.53 167 LEU B O 1
ATOM 1938 N N . GLU B 2 182 ? 40.266 20.646 12.731 1.00 44.79 168 GLU B N 1
ATOM 1939 C CA . GLU B 2 182 ? 41.651 20.351 12.379 1.00 45.82 168 GLU B CA 1
ATOM 1940 C C . GLU B 2 182 ? 42.527 21.582 12.569 1.00 46.14 168 GLU B C 1
ATOM 1941 O O . GLU B 2 182 ? 43.752 21.383 12.706 1.00 47.30 168 GLU B O 1
ATOM 1943 N N . MET C 1 5 ? 27.251 26.715 19.501 1.00 38.77 5 MET C N 1
ATOM 1944 C CA . MET C 1 5 ? 26.619 25.394 19.786 1.00 38.42 5 MET C CA 1
ATOM 1945 C C . MET C 1 5 ? 25.248 25.261 19.142 1.00 36.28 5 MET C C 1
ATOM 1946 O O . MET C 1 5 ? 24.472 26.217 19.102 1.00 36.12 5 MET C O 1
ATOM 1951 N N . SER C 1 6 ? 24.958 24.069 18.632 1.00 33.29 6 SER C N 1
ATOM 1952 C CA . SER C 1 6 ? 23.668 23.816 18.012 1.00 30.11 6 SER C CA 1
ATOM 1953 C C . SER C 1 6 ? 22.657 23.700 19.143 1.00 28.21 6 SER C C 1
ATOM 1954 O O . SER C 1 6 ? 22.995 23.281 20.249 1.00 28.00 6 SER C O 1
ATOM 1957 N N . ALA C 1 7 ? 21.420 24.079 18.869 1.00 25.21 7 ALA C N 1
ATOM 1958 C CA . ALA C 1 7 ? 20.384 24.019 19.883 1.00 23.81 7 ALA C CA 1
ATOM 1959 C C . ALA C 1 7 ? 19.569 22.740 19.779 1.00 22.07 7 ALA C C 1
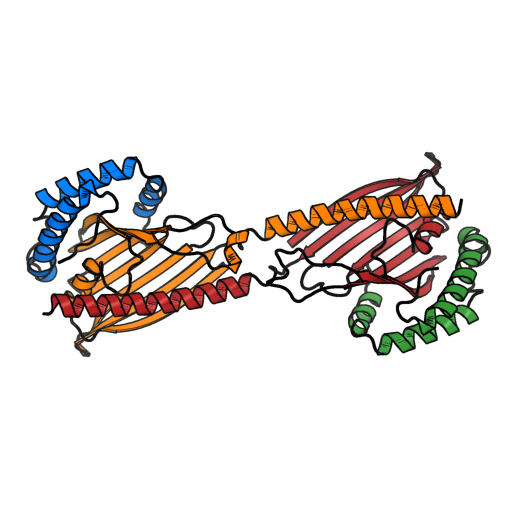ATOM 1960 O O . ALA C 1 7 ? 19.606 22.038 18.766 1.00 20.83 7 ALA C O 1
ATOM 1962 N N . SER C 1 8 ? 18.860 22.427 20.856 1.00 20.72 8 SER C N 1
ATOM 1963 C CA . SER C 1 8 ? 17.972 21.276 20.883 1.00 17.51 8 SER C CA 1
ATOM 1964 C C . SER C 1 8 ? 16.662 21.842 20.346 1.00 19.10 8 SER C C 1
ATOM 1965 O O . SER C 1 8 ? 16.456 23.057 20.400 1.00 19.39 8 SER C O 1
ATOM 1968 N N . PHE C 1 9 ? 15.780 20.995 19.824 1.00 17.98 9 PHE C N 1
ATOM 1969 C CA . PHE C 1 9 ? 14.506 21.502 19.323 1.00 18.52 9 PHE C CA 1
ATOM 1970 C C . PHE C 1 9 ? 13.726 22.059 20.515 1.00 20.55 9 PHE C C 1
ATOM 1971 O O . PHE C 1 9 ? 12.826 22.883 20.356 1.00 22.13 9 PHE C O 1
ATOM 1979 N N . ALA C 1 10 ? 14.087 21.597 21.709 1.00 19.48 10 ALA C N 1
ATOM 1980 C CA . ALA C 1 10 ? 13.465 22.053 22.950 1.00 19.45 10 ALA C CA 1
ATOM 1981 C C . ALA C 1 10 ? 14.541 22.890 23.634 1.00 19.78 10 ALA C C 1
ATOM 1982 O O . ALA C 1 10 ? 15.477 22.350 24.223 1.00 17.52 10 ALA C O 1
ATOM 1984 N N . PRO C 1 11 ? 14.422 24.226 23.566 1.00 18.38 11 PRO C N 1
ATOM 1985 C CA . PRO C 1 11 ? 15.384 25.159 24.161 1.00 19.86 11 PRO C CA 1
ATOM 1986 C C . PRO C 1 11 ? 15.849 24.834 25.576 1.00 17.78 11 PRO C C 1
ATOM 1987 O O . PRO C 1 11 ? 17.023 25.013 25.908 1.00 18.82 11 PRO C O 1
ATOM 1991 N N . GLU C 1 12 ? 14.925 24.366 26.406 1.00 19.57 12 GLU C N 1
ATOM 1992 C CA . GLU C 1 12 ? 15.250 24.040 27.786 1.00 18.89 12 GLU C CA 1
ATOM 1993 C C . GLU C 1 12 ? 16.223 22.874 27.908 1.00 19.28 12 GLU C C 1
ATOM 1994 O O . GLU C 1 12 ? 16.798 22.668 28.972 1.00 18.50 12 GLU C O 1
ATOM 2000 N N . CYS C 1 13 ? 16.411 22.125 26.822 1.00 18.22 13 CYS C N 1
ATOM 2001 C CA . CYS C 1 13 ? 17.317 20.970 26.829 1.00 18.47 13 CYS C CA 1
ATOM 2002 C C . CYS C 1 13 ? 18.672 21.240 26.180 1.00 17.96 13 CYS C C 1
ATOM 2003 O O . CYS C 1 13 ? 19.555 20.383 26.203 1.00 17.53 13 CYS C O 1
ATOM 2006 N N . THR C 1 14 ? 18.844 22.416 25.590 1.00 17.97 14 THR C N 1
ATOM 2007 C CA . THR C 1 14 ? 20.098 22.730 24.917 1.00 18.76 14 THR C CA 1
ATOM 2008 C C . THR C 1 14 ? 21.327 22.617 25.807 1.00 19.38 14 THR C C 1
ATOM 2009 O O . THR C 1 14 ? 22.359 22.096 25.383 1.00 18.87 14 THR C O 1
ATOM 2013 N N . ASP C 1 15 ? 21.224 23.100 27.042 1.00 19.29 15 ASP C N 1
ATOM 2014 C CA . ASP C 1 15 ? 22.354 23.032 27.955 1.00 20.57 15 ASP C CA 1
ATOM 2015 C C . ASP C 1 15 ? 22.759 21.579 28.189 1.00 18.99 15 ASP C C 1
ATOM 2016 O O . ASP C 1 15 ? 23.943 21.240 28.161 1.00 19.00 15 ASP C O 1
ATOM 2021 N N . LEU C 1 16 ? 21.769 20.724 28.421 1.00 19.40 16 LEU C N 1
ATOM 2022 C CA . LEU C 1 16 ? 22.042 19.312 28.658 1.00 17.91 16 LEU C CA 1
ATOM 2023 C C . LEU C 1 16 ? 22.593 18.652 27.401 1.00 17.79 16 LEU C C 1
ATOM 2024 O O . LEU C 1 16 ? 23.433 17.757 27.480 1.00 18.29 16 LEU C O 1
ATOM 2029 N N . LYS C 1 17 ? 22.132 19.098 26.238 1.00 16.75 17 LYS C N 1
ATOM 2030 C CA . LYS C 1 17 ? 22.623 18.513 24.997 1.00 17.16 17 LYS C CA 1
ATOM 2031 C C . LYS C 1 17 ? 24.094 18.867 24.817 1.00 17.95 17 LYS C C 1
ATOM 2032 O O . LYS C 1 17 ? 24.906 18.025 24.429 1.00 16.81 17 LYS C O 1
ATOM 2038 N N . THR C 1 18 ? 24.437 20.117 25.107 1.00 17.75 18 THR C N 1
ATOM 2039 C CA . THR C 1 18 ? 25.813 20.571 24.970 1.00 19.63 18 THR C CA 1
ATOM 2040 C C . THR C 1 18 ? 26.745 19.738 25.841 1.00 19.79 18 THR C C 1
ATOM 2041 O O . THR C 1 18 ? 27.807 19.311 25.394 1.00 20.11 18 THR C O 1
ATOM 2045 N N . LYS C 1 19 ? 26.338 19.508 27.084 1.00 20.06 19 LYS C N 1
ATOM 2046 C CA . LYS C 1 19 ? 27.147 18.726 28.007 1.00 20.34 19 LYS C CA 1
ATOM 2047 C C . LYS C 1 19 ? 27.261 17.271 27.561 1.00 19.02 19 LYS C C 1
ATOM 2048 O O . LYS C 1 19 ? 28.326 16.662 27.674 1.00 19.75 19 LYS C O 1
ATOM 2054 N N . TYR C 1 20 ? 26.168 16.708 27.055 1.00 17.91 20 TYR C N 1
ATOM 2055 C CA . TYR C 1 20 ? 26.212 15.331 26.585 1.00 16.66 20 TYR C CA 1
ATOM 2056 C C . TYR C 1 20 ? 27.098 15.220 25.344 1.00 17.12 20 TYR C C 1
ATOM 2057 O O . TYR C 1 20 ? 27.960 14.341 25.264 1.00 17.57 20 TYR C O 1
ATOM 2066 N N . ASP C 1 21 ? 26.883 16.106 24.375 1.00 16.38 21 ASP C N 1
ATOM 2067 C CA . ASP C 1 21 ? 27.672 16.077 23.146 1.00 16.99 21 ASP C CA 1
ATOM 2068 C C . ASP C 1 21 ? 29.163 16.183 23.444 1.00 18.95 21 ASP C C 1
ATOM 2069 O O . ASP C 1 21 ? 29.974 15.492 22.833 1.00 18.63 21 ASP C O 1
ATOM 2074 N N . SER C 1 22 ? 29.523 17.052 24.383 1.00 19.48 22 SER C N 1
ATOM 2075 C CA . SER C 1 22 ? 30.925 17.233 24.740 1.00 20.99 22 SER C CA 1
ATOM 2076 C C . SER C 1 22 ? 31.533 15.955 25.298 1.00 20.35 22 SER C C 1
ATOM 2077 O O . SER C 1 22 ? 32.662 15.601 24.960 1.00 21.62 22 SER C O 1
ATOM 2080 N N . CYS C 1 23 ? 30.785 15.267 26.156 1.00 19.87 23 CYS C N 1
ATOM 2081 C CA . CYS C 1 23 ? 31.264 14.024 26.742 1.00 20.20 23 CYS C CA 1
ATOM 2082 C C . CYS C 1 23 ? 31.399 12.972 25.645 1.00 20.10 23 CYS C C 1
ATOM 2083 O O . CYS C 1 23 ? 32.424 12.299 25.540 1.00 19.74 23 CYS C O 1
ATOM 2086 N N . PHE C 1 24 ? 30.367 12.846 24.815 1.00 18.28 24 PHE C N 1
ATOM 2087 C CA . PHE C 1 24 ? 30.400 11.870 23.735 1.00 14.84 24 PHE C CA 1
ATOM 2088 C C . PHE C 1 24 ? 31.569 12.078 22.773 1.00 17.02 24 PHE C C 1
ATOM 2089 O O . PHE C 1 24 ? 32.249 11.121 22.404 1.00 16.29 24 PHE C O 1
ATOM 2097 N N . ASN C 1 25 ? 31.787 13.321 22.352 1.00 17.27 25 ASN C N 1
ATOM 2098 C CA . ASN C 1 25 ? 32.864 13.614 21.411 1.00 18.83 25 ASN C CA 1
ATOM 2099 C C . ASN C 1 25 ? 34.217 13.147 21.930 1.00 20.07 25 ASN C C 1
ATOM 2100 O O . ASN C 1 25 ? 35.018 12.598 21.177 1.00 19.12 25 ASN C O 1
ATOM 2105 N N . GLU C 1 26 ? 34.463 13.366 23.219 1.00 21.99 26 GLU C N 1
ATOM 2106 C CA . GLU C 1 26 ? 35.718 12.955 23.842 1.00 22.54 26 GLU C CA 1
ATOM 2107 C C . GLU C 1 26 ? 35.837 11.433 23.800 1.00 21.60 26 GLU C C 1
ATOM 2108 O O . GLU C 1 26 ? 36.864 10.893 23.391 1.00 20.79 26 GLU C O 1
ATOM 2114 N N . TRP C 1 27 ? 34.776 10.751 24.226 1.00 18.96 27 TRP C N 1
ATOM 2115 C CA . TRP C 1 27 ? 34.745 9.293 24.241 1.00 18.03 27 TRP C CA 1
ATOM 2116 C C . TRP C 1 27 ? 34.906 8.719 22.834 1.00 17.41 27 TRP C C 1
ATOM 2117 O O . TRP C 1 27 ? 35.676 7.788 22.617 1.00 17.91 27 TRP C O 1
ATOM 2128 N N . TYR C 1 28 ? 34.168 9.275 21.881 1.00 16.96 28 TYR C N 1
ATOM 2129 C CA . TYR C 1 28 ? 34.213 8.796 20.505 1.00 15.44 28 TYR C CA 1
ATOM 2130 C C . TYR C 1 28 ? 35.615 8.817 19.899 1.00 15.79 28 TYR C C 1
ATOM 2131 O O . TYR C 1 28 ? 36.076 7.823 19.340 1.00 15.73 28 TYR C O 1
ATOM 2140 N N . SER C 1 29 ? 36.282 9.958 20.013 1.00 17.75 29 SER C N 1
ATOM 2141 C CA . SER C 1 29 ? 37.621 10.126 19.460 1.00 20.79 29 SER C CA 1
ATOM 2142 C C . SER C 1 29 ? 38.749 9.474 20.241 1.00 22.48 29 SER C C 1
ATOM 2143 O O . SER C 1 29 ? 39.675 8.921 19.647 1.00 22.64 29 SER C O 1
ATOM 2146 N N . GLU C 1 30 ? 38.677 9.538 21.567 1.00 23.06 30 GLU C N 1
ATOM 2147 C CA . GLU C 1 30 ? 39.738 8.987 22.407 1.00 24.19 30 GLU C CA 1
ATOM 2148 C C . GLU C 1 30 ? 39.598 7.528 22.810 1.00 24.05 30 GLU C C 1
ATOM 2149 O O . GLU C 1 30 ? 40.596 6.873 23.110 1.00 25.59 30 GLU C O 1
ATOM 2155 N N . LYS C 1 31 ? 38.374 7.012 22.825 1.00 20.84 31 LYS C N 1
ATOM 2156 C CA . LYS C 1 31 ? 38.163 5.626 23.223 1.00 22.19 31 LYS C CA 1
ATOM 2157 C C . LYS C 1 31 ? 37.626 4.742 22.111 1.00 21.23 31 LYS C C 1
ATOM 2158 O O . LYS C 1 31 ? 38.304 3.829 21.652 1.00 20.85 31 LYS C O 1
ATOM 2164 N N . PHE C 1 32 ? 36.400 5.016 21.680 1.00 17.96 32 PHE C N 1
ATOM 2165 C CA . PHE C 1 32 ? 35.770 4.208 20.651 1.00 17.52 32 PHE C CA 1
ATOM 2166 C C . PHE C 1 32 ? 36.588 4.005 19.380 1.00 16.57 32 PHE C C 1
ATOM 2167 O O . PHE C 1 32 ? 36.854 2.873 18.990 1.00 18.29 32 PHE C O 1
ATOM 2175 N N . LEU C 1 33 ? 36.981 5.090 18.723 1.00 17.95 33 LEU C N 1
ATOM 2176 C CA . LEU C 1 33 ? 37.745 4.958 17.488 1.00 18.59 33 LEU C CA 1
ATOM 2177 C C . LEU C 1 33 ? 39.122 4.341 17.690 1.00 20.56 33 LEU C C 1
ATOM 2178 O O . LEU C 1 33 ? 39.699 3.783 16.757 1.00 20.54 33 LEU C O 1
ATOM 2183 N N . LYS C 1 34 ? 39.638 4.431 18.909 1.00 20.13 34 LYS C N 1
ATOM 2184 C CA . LYS C 1 34 ? 40.948 3.874 19.211 1.00 20.96 34 LYS C CA 1
ATOM 2185 C C . LYS C 1 34 ? 40.843 2.459 19.775 1.00 22.36 34 LYS C C 1
ATOM 2186 O O . LYS C 1 34 ? 41.843 1.867 20.181 1.00 23.96 34 LYS C O 1
ATOM 2192 N N . GLY C 1 35 ? 39.625 1.929 19.791 1.00 23.30 35 GLY C N 1
ATOM 2193 C CA . GLY C 1 35 ? 39.388 0.583 20.283 1.00 26.43 35 GLY C CA 1
ATOM 2194 C C . GLY C 1 35 ? 39.812 0.335 21.716 1.00 28.04 35 GLY C C 1
ATOM 2195 O O . GLY C 1 35 ? 40.240 -0.770 22.053 1.00 29.30 35 GLY C O 1
ATOM 2196 N N . LYS C 1 36 ? 39.688 1.348 22.566 1.00 29.86 36 LYS C N 1
ATOM 2197 C CA . LYS C 1 36 ? 40.076 1.206 23.965 1.00 33.27 36 LYS C CA 1
ATOM 2198 C C . LYS C 1 36 ? 38.956 0.644 24.832 1.00 35.56 36 LYS C C 1
ATOM 2199 O O . LYS C 1 36 ? 39.179 -0.266 25.634 1.00 37.22 36 LYS C O 1
ATOM 2205 N N . SER C 1 37 ? 37.752 1.183 24.675 1.00 35.95 37 SER C N 1
ATOM 2206 C CA . SER C 1 37 ? 36.602 0.707 25.438 1.00 35.63 37 SER C CA 1
ATOM 2207 C C . SER C 1 37 ? 35.322 1.212 24.797 1.00 34.07 37 SER C C 1
ATOM 2208 O O . SER C 1 37 ? 35.264 2.340 24.313 1.00 34.83 37 SER C O 1
ATOM 2211 N N . VAL C 1 38 ? 34.295 0.372 24.797 1.00 30.88 38 VAL C N 1
ATOM 2212 C CA . VAL C 1 38 ? 33.022 0.737 24.194 1.00 29.09 38 VAL C CA 1
ATOM 2213 C C . VAL C 1 38 ? 31.948 1.063 25.228 1.00 29.71 38 VAL C C 1
ATOM 2214 O O . VAL C 1 38 ? 30.764 1.096 24.905 1.00 27.96 38 VAL C O 1
ATOM 2218 N N . GLU C 1 39 ? 32.363 1.314 26.464 1.00 31.66 39 GLU C N 1
ATOM 2219 C CA . GLU C 1 39 ? 31.417 1.627 27.531 1.00 35.31 39 GLU C CA 1
ATOM 2220 C C . GLU C 1 39 ? 31.034 3.107 27.545 1.00 36.06 39 GLU C C 1
ATOM 2221 O O . GLU C 1 39 ? 31.876 3.978 27.344 1.00 37.33 39 GLU C O 1
ATOM 2227 N N . ASN C 1 40 ? 29.755 3.382 27.785 1.00 36.91 40 ASN C N 1
ATOM 2228 C CA . ASN C 1 40 ? 29.247 4.751 27.813 1.00 37.49 40 ASN C CA 1
ATOM 2229 C C . ASN C 1 40 ? 29.684 5.509 29.067 1.00 36.47 40 ASN C C 1
ATOM 2230 O O . ASN C 1 40 ? 29.027 5.436 30.105 1.00 36.78 40 ASN C O 1
ATOM 2235 N N . GLU C 1 41 ? 30.789 6.241 28.965 1.00 33.84 41 GLU C N 1
ATOM 2236 C CA . GLU C 1 41 ? 31.297 7.018 30.091 1.00 32.31 41 GLU C CA 1
ATOM 2237 C C . GLU C 1 41 ? 30.465 8.291 30.264 1.00 31.82 41 GLU C C 1
ATOM 2238 O O . GLU C 1 41 ? 30.783 9.150 31.086 1.00 31.67 41 GLU C O 1
ATOM 2244 N N . CYS C 1 42 ? 29.388 8.393 29.492 1.00 28.82 42 CYS C N 1
ATOM 2245 C CA . CYS C 1 42 ? 28.515 9.561 29.529 1.00 26.76 42 CYS C CA 1
ATOM 2246 C C . CYS C 1 42 ? 27.084 9.214 29.941 1.00 25.23 42 CYS C C 1
ATOM 2247 O O . CYS C 1 42 ? 26.141 9.908 29.561 1.00 22.13 42 CYS C O 1
ATOM 2250 N N . SER C 1 43 ? 26.926 8.151 30.725 1.00 24.43 43 SER C N 1
ATOM 2251 C CA . SER C 1 43 ? 25.605 7.705 31.159 1.00 24.58 43 SER C CA 1
ATOM 2252 C C . SER C 1 43 ? 24.777 8.761 31.890 1.00 23.23 43 SER C C 1
ATOM 2253 O O . SER C 1 43 ? 23.584 8.902 31.630 1.00 23.39 43 SER C O 1
ATOM 2256 N N . LYS C 1 44 ? 25.399 9.495 32.808 1.00 23.43 44 LYS C N 1
ATOM 2257 C CA . LYS C 1 44 ? 24.686 10.526 33.556 1.00 22.49 44 LYS C CA 1
ATOM 2258 C C . LYS C 1 44 ? 24.224 11.660 32.646 1.00 19.48 44 LYS C C 1
ATOM 2259 O O . LYS C 1 44 ? 23.065 12.082 32.709 1.00 19.15 44 LYS C O 1
ATOM 2265 N N . GLN C 1 45 ? 25.132 12.148 31.807 1.00 18.25 45 GLN C N 1
ATOM 2266 C CA . GLN C 1 45 ? 24.812 13.237 30.890 1.00 17.77 45 GLN C CA 1
ATOM 2267 C C . GLN C 1 45 ? 23.741 12.795 29.906 1.00 16.84 45 GLN C C 1
ATOM 2268 O O . GLN C 1 45 ? 22.822 13.554 29.594 1.00 17.72 45 GLN C O 1
ATOM 2274 N N . TRP C 1 46 ? 23.852 11.562 29.422 1.00 16.31 46 TRP C N 1
ATOM 2275 C CA . TRP C 1 46 ? 22.868 11.047 28.485 1.00 16.44 46 TRP C CA 1
ATOM 2276 C C . TRP C 1 46 ? 21.494 10.931 29.140 1.00 16.55 46 TRP C C 1
ATOM 2277 O O . TRP C 1 46 ? 20.494 11.378 28.582 1.00 15.60 46 TRP C O 1
ATOM 2288 N N . TYR C 1 47 ? 21.439 10.338 30.328 1.00 16.88 47 TYR C N 1
ATOM 2289 C CA . TYR C 1 47 ? 20.167 10.186 31.017 1.00 17.51 47 TYR C CA 1
ATOM 2290 C C . TYR C 1 47 ? 19.468 11.527 31.220 1.00 16.32 47 TYR C C 1
ATOM 2291 O O . TYR C 1 47 ? 18.276 11.656 30.950 1.00 16.49 47 TYR C O 1
ATOM 2300 N N . ALA C 1 48 ? 20.211 12.516 31.706 1.00 17.10 48 ALA C N 1
ATOM 2301 C CA . ALA C 1 48 ? 19.638 13.837 31.942 1.00 17.83 48 ALA C CA 1
ATOM 2302 C C . ALA C 1 48 ? 19.102 14.437 30.643 1.00 16.49 48 ALA C C 1
ATOM 2303 O O . ALA C 1 48 ? 17.956 14.891 30.575 1.00 17.54 48 ALA C O 1
ATOM 2305 N N . TYR C 1 49 ? 19.941 14.430 29.614 1.00 16.40 49 TYR C N 1
ATOM 2306 C CA . TYR C 1 49 ? 19.572 14.986 28.320 1.00 15.74 49 TYR C CA 1
ATOM 2307 C C . TYR C 1 49 ? 18.397 14.279 27.652 1.00 15.12 49 TYR C C 1
ATOM 2308 O O . TYR C 1 49 ? 17.434 14.923 27.236 1.00 15.17 49 TYR C O 1
ATOM 2317 N N . THR C 1 50 ? 18.466 12.957 27.541 1.00 16.01 50 THR C N 1
ATOM 2318 C CA . THR C 1 50 ? 17.393 12.233 26.886 1.00 16.77 50 THR C CA 1
ATOM 2319 C C . THR C 1 50 ? 16.073 12.334 27.651 1.00 16.79 50 THR C C 1
ATOM 2320 O O . THR C 1 50 ? 15.003 12.290 27.055 1.00 17.00 50 THR C O 1
ATOM 2324 N N . THR C 1 51 ? 16.140 12.483 28.971 1.00 17.39 51 THR C N 1
ATOM 2325 C CA . THR C 1 51 ? 14.916 12.607 29.748 1.00 17.25 51 THR C CA 1
ATOM 2326 C C . THR C 1 51 ? 14.262 13.953 29.416 1.00 16.42 51 THR C C 1
ATOM 2327 O O . THR C 1 51 ? 13.041 14.052 29.306 1.00 17.85 51 THR C O 1
ATOM 2331 N N . CYS C 1 52 ? 15.089 14.978 29.235 1.00 17.86 52 CYS C N 1
ATOM 2332 C CA . CYS C 1 52 ? 14.597 16.311 28.897 1.00 17.52 52 CYS C CA 1
ATOM 2333 C C . CYS C 1 52 ? 13.950 16.300 27.513 1.00 18.11 52 CYS C C 1
ATOM 2334 O O . CYS C 1 52 ? 12.862 16.838 27.324 1.00 18.55 52 CYS C O 1
ATOM 2337 N N . VAL C 1 53 ? 14.624 15.677 26.550 1.00 17.42 53 VAL C N 1
ATOM 2338 C CA . VAL C 1 53 ? 14.123 15.603 25.181 1.00 18.22 53 VAL C CA 1
ATOM 2339 C C . VAL C 1 53 ? 12.842 14.792 25.049 1.00 19.78 53 VAL C C 1
ATOM 2340 O O . VAL C 1 53 ? 11.890 15.228 24.397 1.00 20.45 53 VAL C O 1
ATOM 2344 N N . ASN C 1 54 ? 12.809 13.615 25.668 1.00 20.40 54 ASN C N 1
ATOM 2345 C CA . ASN C 1 54 ? 11.622 12.776 25.593 1.00 22.02 54 ASN C CA 1
ATOM 2346 C C . ASN C 1 54 ? 10.409 13.477 26.204 1.00 22.81 54 ASN C C 1
ATOM 2347 O O . ASN C 1 54 ? 9.297 13.356 25.694 1.00 23.11 54 ASN C O 1
ATOM 2352 N N . ALA C 1 55 ? 10.625 14.217 27.287 1.00 22.95 55 ALA C N 1
ATOM 2353 C CA . ALA C 1 55 ? 9.534 14.934 27.934 1.00 24.55 55 ALA C CA 1
ATOM 2354 C C . ALA C 1 55 ? 8.972 15.963 26.960 1.00 25.54 55 ALA C C 1
ATOM 2355 O O . ALA C 1 55 ? 7.772 16.235 26.950 1.00 28.25 55 ALA C O 1
ATOM 2357 N N . ALA C 1 56 ? 9.849 16.525 26.133 1.00 25.27 56 ALA C N 1
ATOM 2358 C CA . ALA C 1 56 ? 9.441 17.522 25.153 1.00 24.23 56 ALA C CA 1
ATOM 2359 C C . ALA C 1 56 ? 8.809 16.878 23.923 1.00 24.73 56 ALA C C 1
ATOM 2360 O O . ALA C 1 56 ? 7.909 17.452 23.312 1.00 24.99 56 ALA C O 1
ATOM 2362 N N . LEU C 1 57 ? 9.277 15.686 23.564 1.00 22.70 57 LEU C N 1
ATOM 2363 C CA . LEU C 1 57 ? 8.757 14.980 22.396 1.00 23.68 57 LEU C CA 1
ATOM 2364 C C . LEU C 1 57 ? 7.309 14.535 22.526 1.00 25.15 57 LEU C C 1
ATOM 2365 O O . LEU C 1 57 ? 6.600 14.421 21.525 1.00 24.78 57 LEU C O 1
ATOM 2370 N N . VAL C 1 58 ? 6.873 14.267 23.752 1.00 25.29 58 VAL C N 1
ATOM 2371 C CA . VAL C 1 58 ? 5.503 13.827 23.976 1.00 27.88 58 VAL C CA 1
ATOM 2372 C C . VAL C 1 58 ? 4.509 14.871 23.477 1.00 27.79 58 VAL C C 1
ATOM 2373 O O . VAL C 1 58 ? 3.414 14.532 23.031 1.00 28.98 58 VAL C O 1
ATOM 2377 N N . LYS C 1 59 ? 4.901 16.139 23.544 1.00 28.14 59 LYS C N 1
ATOM 2378 C CA . LYS C 1 59 ? 4.038 17.235 23.115 1.00 28.95 59 LYS C CA 1
ATOM 2379 C C . LYS C 1 59 ? 4.117 17.531 21.617 1.00 28.04 59 LYS C C 1
ATOM 2380 O O . LYS C 1 59 ? 3.315 18.301 21.091 1.00 29.17 59 LYS C O 1
ATOM 2386 N N . GLN C 1 60 ? 5.081 16.923 20.935 1.00 24.99 60 GLN C N 1
ATOM 2387 C CA . GLN C 1 60 ? 5.277 17.151 19.505 1.00 23.74 60 GLN C CA 1
ATOM 2388 C C . GLN C 1 60 ? 4.412 16.298 18.579 1.00 21.87 60 GLN C C 1
ATOM 2389 O O . GLN C 1 60 ? 4.301 15.085 18.749 1.00 22.39 60 GLN C O 1
ATOM 2395 N N . GLY C 1 61 ? 3.821 16.943 17.577 1.00 22.82 61 GLY C N 1
ATOM 2396 C CA . GLY C 1 61 ? 2.985 16.226 16.632 1.00 21.75 61 GLY C CA 1
ATOM 2397 C C . GLY C 1 61 ? 3.757 15.228 15.787 1.00 21.35 61 GLY C C 1
ATOM 2398 O O . GLY C 1 61 ? 3.177 14.283 15.255 1.00 20.50 61 GLY C O 1
ATOM 2399 N N . ILE C 1 62 ? 5.066 15.422 15.669 1.00 21.34 62 ILE C N 1
ATOM 2400 C CA . ILE C 1 62 ? 5.895 14.521 14.871 1.00 20.78 62 ILE C CA 1
ATOM 2401 C C . ILE C 1 62 ? 6.222 13.219 15.608 1.00 19.97 62 ILE C C 1
ATOM 2402 O O . ILE C 1 62 ? 6.764 12.286 15.018 1.00 19.40 62 ILE C O 1
ATOM 2407 N N . LYS C 1 63 ? 5.871 13.152 16.889 1.00 21.85 63 LYS C N 1
ATOM 2408 C CA . LYS C 1 63 ? 6.158 11.974 17.702 1.00 21.88 63 LYS C CA 1
ATOM 2409 C C . LYS C 1 63 ? 5.804 10.639 17.045 1.00 21.35 63 LYS C C 1
ATOM 2410 O O . LYS C 1 63 ? 6.650 9.756 16.943 1.00 19.41 63 LYS C O 1
ATOM 2416 N N . PRO C 1 64 ? 4.548 10.466 16.595 1.00 20.21 64 PRO C N 1
ATOM 2417 C CA . PRO C 1 64 ? 4.175 9.198 15.957 1.00 20.20 64 PRO C CA 1
ATOM 2418 C C . PRO C 1 64 ? 5.046 8.836 14.749 1.00 18.58 64 PRO C C 1
ATOM 2419 O O . PRO C 1 64 ? 5.445 7.685 14.583 1.00 20.35 64 PRO C O 1
ATOM 2423 N N . ALA C 1 65 ? 5.323 9.821 13.899 1.00 19.04 65 ALA C N 1
ATOM 2424 C CA . ALA C 1 65 ? 6.144 9.593 12.714 1.00 17.58 65 ALA C CA 1
ATOM 2425 C C . ALA C 1 65 ? 7.549 9.166 13.122 1.00 17.40 65 ALA C C 1
ATOM 2426 O O . ALA C 1 65 ? 8.153 8.297 12.495 1.00 17.61 65 ALA C O 1
ATOM 2428 N N . LEU C 1 66 ? 8.060 9.783 14.179 1.00 17.20 66 LEU C N 1
ATOM 2429 C CA . LEU C 1 66 ? 9.392 9.462 14.667 1.00 16.09 66 LEU C CA 1
ATOM 2430 C C . LEU C 1 66 ? 9.430 8.051 15.239 1.00 16.24 66 LEU C C 1
ATOM 2431 O O . LEU C 1 66 ? 10.324 7.269 14.919 1.00 18.27 66 LEU C O 1
ATOM 2436 N N . ASP C 1 67 ? 8.454 7.727 16.082 1.00 17.96 67 ASP C N 1
ATOM 2437 C CA . ASP C 1 67 ? 8.405 6.399 16.677 1.00 18.52 67 ASP C CA 1
ATOM 2438 C C . ASP C 1 67 ? 8.349 5.346 15.583 1.00 18.21 67 ASP C C 1
ATOM 2439 O O . ASP C 1 67 ? 8.978 4.298 15.690 1.00 19.56 67 ASP C O 1
ATOM 2444 N N . GLU C 1 68 ? 7.599 5.624 14.522 1.00 17.67 68 GLU C N 1
ATOM 2445 C CA . GLU C 1 68 ? 7.488 4.677 13.423 1.00 18.53 68 GLU C CA 1
ATOM 2446 C C . GLU C 1 68 ? 8.831 4.493 12.720 1.00 19.30 68 GLU C C 1
ATOM 2447 O O . GLU C 1 68 ? 9.287 3.370 12.505 1.00 19.35 68 GLU C O 1
ATOM 2453 N N . ALA C 1 69 ? 9.460 5.609 12.370 1.00 19.30 69 ALA C N 1
ATOM 2454 C CA . ALA C 1 69 ? 10.747 5.588 11.685 1.00 19.57 69 ALA C CA 1
ATOM 2455 C C . ALA C 1 69 ? 11.831 4.863 12.484 1.00 19.60 69 ALA C C 1
ATOM 2456 O O . ALA C 1 69 ? 12.686 4.187 11.912 1.00 19.43 69 ALA C O 1
ATOM 2458 N N . ARG C 1 70 ? 11.785 5.001 13.804 1.00 19.84 70 ARG C N 1
ATOM 2459 C CA . ARG C 1 70 ? 12.774 4.366 14.672 1.00 21.86 70 ARG C CA 1
ATOM 2460 C C . ARG C 1 70 ? 12.712 2.848 14.637 1.00 24.12 70 ARG C C 1
ATOM 2461 O O . ARG C 1 70 ? 13.668 2.178 15.027 1.00 25.13 70 ARG C O 1
ATOM 2469 N N . GLU C 1 71 ? 11.591 2.304 14.172 1.00 25.75 71 GLU C N 1
ATOM 2470 C CA . GLU C 1 71 ? 11.429 0.857 14.093 1.00 28.12 71 GLU C CA 1
ATOM 2471 C C . GLU C 1 71 ? 11.816 0.324 12.722 1.00 27.92 71 GLU C C 1
ATOM 2472 O O . GLU C 1 71 ? 11.936 -0.883 12.524 1.00 27.87 71 GLU C O 1
ATOM 2478 N N . GLU C 1 72 ? 12.017 1.229 11.772 1.00 27.44 72 GLU C N 1
ATOM 2479 C CA . GLU C 1 72 ? 12.396 0.828 10.426 1.00 27.00 72 GLU C CA 1
ATOM 2480 C C . GLU C 1 72 ? 13.905 0.595 10.374 1.00 26.77 72 GLU C C 1
ATOM 2481 O O . GLU C 1 72 ? 14.638 1.060 11.245 1.00 25.73 72 GLU C O 1
ATOM 2487 N N . ALA C 1 73 ? 14.361 -0.149 9.372 1.00 28.17 73 ALA C N 1
ATOM 2488 C CA . ALA C 1 73 ? 15.782 -0.447 9.226 1.00 29.26 73 ALA C CA 1
ATOM 2489 C C . ALA C 1 73 ? 16.255 -0.123 7.814 1.00 30.60 73 ALA C C 1
ATOM 2490 O O . ALA C 1 73 ? 16.210 -0.968 6.920 1.00 30.88 73 ALA C O 1
ATOM 2492 N N . PRO C 1 74 ? 16.727 1.114 7.598 1.00 30.14 74 PRO C N 1
ATOM 2493 C CA . PRO C 1 74 ? 17.208 1.554 6.286 1.00 30.05 74 PRO C CA 1
ATOM 2494 C C . PRO C 1 74 ? 18.413 0.790 5.744 1.00 30.15 74 PRO C C 1
ATOM 2495 O O . PRO C 1 74 ? 18.545 0.616 4.536 1.00 31.50 74 PRO C O 1
ATOM 2499 N N . PHE C 1 75 ? 19.289 0.333 6.632 1.00 30.59 75 PHE C N 1
ATOM 2500 C CA . PHE C 1 75 ? 20.476 -0.399 6.206 1.00 31.18 75 PHE C CA 1
ATOM 2501 C C . PHE C 1 75 ? 20.210 -1.895 6.083 1.00 33.64 75 PHE C C 1
ATOM 2502 O O . PHE C 1 75 ? 21.095 -2.716 6.327 1.00 34.57 75 PHE C O 1
ATOM 2510 N N . GLU C 1 76 ? 18.986 -2.239 5.694 1.00 35.69 76 GLU C N 1
ATOM 2511 C CA . GLU C 1 76 ? 18.589 -3.633 5.530 1.00 36.68 76 GLU C CA 1
ATOM 2512 C C . GLU C 1 76 ? 18.784 -4.404 6.831 1.00 37.32 76 GLU C C 1
ATOM 2513 O O . GLU C 1 76 ? 17.789 -4.507 7.577 1.00 37.79 76 GLU C O 1
ATOM 2515 N N . MET D 2 15 ? 5.950 8.189 -8.369 1.00 30.52 1 MET D N 1
ATOM 2516 C CA . MET D 2 15 ? 7.184 8.127 -9.201 1.00 31.47 1 MET D CA 1
ATOM 2517 C C . MET D 2 15 ? 8.439 8.161 -8.331 1.00 30.10 1 MET D C 1
ATOM 2518 O O . MET D 2 15 ? 8.443 8.761 -7.258 1.00 30.69 1 MET D O 1
ATOM 2523 N N . VAL D 2 16 ? 9.497 7.507 -8.801 1.00 28.92 2 VAL D N 1
ATOM 2524 C CA . VAL D 2 16 ? 10.756 7.455 -8.068 1.00 28.09 2 VAL D CA 1
ATOM 2525 C C . VAL D 2 16 ? 11.910 7.968 -8.925 1.00 27.64 2 VAL D C 1
ATOM 2526 O O . VAL D 2 16 ? 12.118 7.505 -10.049 1.00 28.59 2 VAL D O 1
ATOM 2530 N N . LEU D 2 17 ? 12.655 8.927 -8.383 1.00 23.37 3 LEU D N 1
ATOM 2531 C CA . LEU D 2 17 ? 13.790 9.516 -9.081 1.00 21.86 3 LEU D CA 1
ATOM 2532 C C . LEU D 2 17 ? 15.062 9.243 -8.290 1.00 20.83 3 LEU D C 1
ATOM 2533 O O . LEU D 2 17 ? 15.106 9.469 -7.082 1.00 20.58 3 LEU D O 1
ATOM 2538 N N . LEU D 2 18 ? 16.093 8.764 -8.975 1.00 19.86 4 LEU D N 1
ATOM 2539 C CA . LEU D 2 18 ? 17.357 8.452 -8.325 1.00 20.43 4 LEU D CA 1
ATOM 2540 C C . LEU D 2 18 ? 18.491 9.346 -8.806 1.00 19.28 4 LEU D C 1
ATOM 2541 O O . LEU D 2 18 ? 18.654 9.581 -10.006 1.00 19.66 4 LEU D O 1
ATOM 2546 N N . HIS D 2 19 ? 19.270 9.846 -7.854 1.00 17.40 5 HIS D N 1
ATOM 2547 C CA . HIS D 2 19 ? 20.413 10.696 -8.148 1.00 15.16 5 HIS D CA 1
ATOM 2548 C C . HIS D 2 19 ? 21.601 10.182 -7.354 1.00 16.16 5 HIS D C 1
ATOM 2549 O O . HIS D 2 19 ? 21.444 9.734 -6.219 1.00 15.90 5 HIS D O 1
ATOM 2556 N N . LYS D 2 20 ? 22.785 10.239 -7.949 1.00 15.86 6 LYS D N 1
ATOM 2557 C CA . LYS D 2 20 ? 23.990 9.771 -7.281 1.00 17.69 6 LYS D CA 1
ATOM 2558 C C . LYS D 2 20 ? 25.127 10.763 -7.441 1.00 18.17 6 LYS D C 1
ATOM 2559 O O . LYS D 2 20 ? 25.186 11.509 -8.418 1.00 18.50 6 LYS D O 1
ATOM 2565 N N . SER D 2 21 ? 26.034 10.763 -6.472 1.00 16.88 7 SER D N 1
ATOM 2566 C CA . SER D 2 21 ? 27.204 11.626 -6.512 1.00 17.53 7 SER D CA 1
ATOM 2567 C C . SER D 2 21 ? 28.262 11.075 -5.572 1.00 17.82 7 SER D C 1
ATOM 2568 O O . SER D 2 21 ? 27.941 10.466 -4.556 1.00 17.90 7 SER D O 1
ATOM 2571 N N . THR D 2 22 ? 29.524 11.284 -5.920 1.00 18.54 8 THR D N 1
ATOM 2572 C CA . THR D 2 22 ? 30.627 10.811 -5.093 1.00 22.33 8 THR D CA 1
ATOM 2573 C C . THR D 2 22 ? 31.609 11.942 -4.854 1.00 22.67 8 THR D C 1
ATOM 2574 O O . THR D 2 22 ? 31.833 12.783 -5.726 1.00 24.41 8 THR D O 1
ATOM 2578 N N . HIS D 2 23 ? 32.191 11.968 -3.663 1.00 21.37 9 HIS D N 1
ATOM 2579 C CA . HIS D 2 23 ? 33.166 12.989 -3.333 1.00 19.53 9 HIS D CA 1
ATOM 2580 C C . HIS D 2 23 ? 34.277 12.361 -2.521 1.00 19.78 9 HIS D C 1
ATOM 2581 O O . HIS D 2 23 ? 34.052 11.411 -1.773 1.00 18.84 9 HIS D O 1
ATOM 2588 N N . ILE D 2 24 ? 35.480 12.894 -2.677 1.00 19.16 10 ILE D N 1
ATOM 2589 C CA . ILE D 2 24 ? 36.629 12.384 -1.955 1.00 19.18 10 ILE D CA 1
ATOM 2590 C C . ILE D 2 24 ? 37.105 13.421 -0.957 1.00 18.25 10 ILE D C 1
ATOM 2591 O O . ILE D 2 24 ? 37.427 14.550 -1.324 1.00 19.63 10 ILE D O 1
ATOM 2596 N N . PHE D 2 25 ? 37.127 13.037 0.314 1.00 17.18 11 PHE D N 1
ATOM 2597 C CA . PHE D 2 25 ? 37.609 13.914 1.368 1.00 17.46 11 PHE D CA 1
ATOM 2598 C C . PHE D 2 25 ? 39.068 13.499 1.595 1.00 18.87 11 PHE D C 1
ATOM 2599 O O . PHE D 2 25 ? 39.338 12.357 1.959 1.00 18.64 11 PHE D O 1
ATOM 2607 N N . PRO D 2 26 ? 40.025 14.406 1.353 1.00 20.18 12 PRO D N 1
ATOM 2608 C CA . PRO D 2 26 ? 41.428 14.034 1.562 1.00 20.26 12 PRO D CA 1
ATOM 2609 C C . PRO D 2 26 ? 41.777 14.120 3.045 1.00 22.41 12 PRO D C 1
ATOM 2610 O O . PRO D 2 26 ? 42.712 14.814 3.436 1.00 21.79 12 PRO D O 1
ATOM 2614 N N . THR D 2 27 ? 41.006 13.406 3.861 1.00 21.53 13 THR D N 1
ATOM 2615 C CA . THR D 2 27 ? 41.188 13.406 5.311 1.00 22.84 13 THR D CA 1
ATOM 2616 C C . THR D 2 27 ? 40.936 12.000 5.850 1.00 19.53 13 THR D C 1
ATOM 2617 O O . THR D 2 27 ? 40.386 11.153 5.146 1.00 18.18 13 THR D O 1
ATOM 2621 N N . ASP D 2 28 ? 41.332 11.745 7.096 1.00 18.00 14 ASP D N 1
ATOM 2622 C CA . ASP D 2 28 ? 41.131 10.417 7.666 1.00 17.96 14 ASP D CA 1
ATOM 2623 C C . ASP D 2 28 ? 39.725 10.189 8.216 1.00 17.17 14 ASP D C 1
ATOM 2624 O O . ASP D 2 28 ? 38.937 11.127 8.360 1.00 16.98 14 ASP D O 1
ATOM 2629 N N . PHE D 2 29 ? 39.433 8.929 8.524 1.00 18.53 15 PHE D N 1
ATOM 2630 C CA . PHE D 2 29 ? 38.121 8.529 9.026 1.00 16.97 15 PHE D CA 1
ATOM 2631 C C . PHE D 2 29 ? 37.686 9.206 10.321 1.00 17.46 15 PHE D C 1
ATOM 2632 O O . PHE D 2 29 ? 36.519 9.565 10.476 1.00 15.59 15 PHE D O 1
ATOM 2640 N N . ALA D 2 30 ? 38.613 9.376 11.253 1.00 16.43 16 ALA D N 1
ATOM 2641 C CA . ALA D 2 30 ? 38.282 10.014 12.519 1.00 16.92 16 ALA D CA 1
ATOM 2642 C C . ALA D 2 30 ? 37.797 11.440 12.285 1.00 16.97 16 ALA D C 1
ATOM 2643 O O . ALA D 2 30 ? 36.797 11.876 12.857 1.00 17.66 16 ALA D O 1
ATOM 2645 N N . SER D 2 31 ? 38.498 12.165 11.426 1.00 16.71 17 SER D N 1
ATOM 2646 C CA . SER D 2 31 ? 38.122 13.540 11.146 1.00 17.79 17 SER D CA 1
ATOM 2647 C C . SER D 2 31 ? 36.781 13.654 10.421 1.00 16.5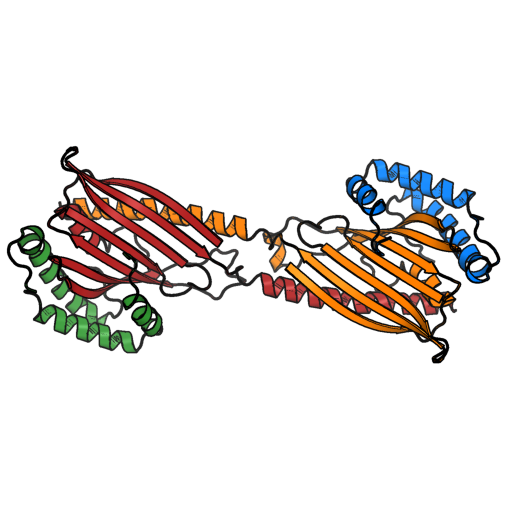0 17 SER D C 1
ATOM 2648 O O . SER D 2 31 ? 35.948 14.487 10.780 1.00 16.66 17 SER D O 1
ATOM 2651 N N . VAL D 2 32 ? 36.570 12.819 9.408 1.00 15.52 18 VAL D N 1
ATOM 2652 C CA . VAL D 2 32 ? 35.314 12.863 8.660 1.00 15.98 18 VAL D CA 1
ATOM 2653 C C . VAL D 2 32 ? 34.119 12.462 9.528 1.00 15.27 18 VAL D C 1
ATOM 2654 O O . VAL D 2 32 ? 33.107 13.163 9.554 1.00 14.60 18 VAL D O 1
ATOM 2658 N N . SER D 2 33 ? 34.232 11.347 10.248 1.00 15.02 19 SER D N 1
ATOM 2659 C CA . SER D 2 33 ? 33.122 10.903 11.094 1.00 14.71 19 SER D CA 1
ATOM 2660 C C . SER D 2 33 ? 32.851 11.882 12.237 1.00 15.01 19 SER D C 1
ATOM 2661 O O . SER D 2 33 ? 31.691 12.127 12.577 1.00 14.39 19 SER D O 1
ATOM 2664 N N . ARG D 2 34 ? 33.904 12.444 12.831 1.00 14.65 20 ARG D N 1
ATOM 2665 C CA . ARG D 2 34 ? 33.727 13.422 13.899 1.00 16.66 20 ARG D CA 1
ATOM 2666 C C . ARG D 2 34 ? 32.983 14.630 13.340 1.00 15.83 20 ARG D C 1
ATOM 2667 O O . ARG D 2 34 ? 32.101 15.184 13.992 1.00 16.93 20 ARG D O 1
ATOM 2675 N N . ALA D 2 35 ? 33.351 15.032 12.126 1.00 15.90 21 ALA D N 1
ATOM 2676 C CA . ALA D 2 35 ? 32.723 16.178 11.488 1.00 17.26 21 ALA D CA 1
ATOM 2677 C C . ALA D 2 35 ? 31.241 15.919 11.249 1.00 15.84 21 ALA D C 1
ATOM 2678 O O . ALA D 2 35 ? 30.410 16.803 11.462 1.00 16.61 21 ALA D O 1
ATOM 2680 N N . PHE D 2 36 ? 30.910 14.711 10.807 1.00 15.13 22 PHE D N 1
ATOM 2681 C CA . PHE D 2 36 ? 29.513 14.376 10.562 1.00 13.87 22 PHE D CA 1
ATOM 2682 C C . PHE D 2 36 ? 28.687 14.564 11.835 1.00 14.54 22 PHE D C 1
ATOM 2683 O O . PHE D 2 36 ? 27.613 15.164 11.802 1.00 14.76 22 PHE D O 1
ATOM 2691 N N . PHE D 2 37 ? 29.181 14.047 12.958 1.00 15.11 23 PHE D N 1
ATOM 2692 C CA . PHE D 2 37 ? 28.451 14.184 14.214 1.00 14.76 23 PHE D CA 1
ATOM 2693 C C . PHE D 2 37 ? 28.373 15.624 14.712 1.00 16.66 23 PHE D C 1
ATOM 2694 O O . PHE D 2 37 ? 27.460 15.970 15.455 1.00 19.21 23 PHE D O 1
ATOM 2702 N N . ASN D 2 38 ? 29.323 16.459 14.301 1.00 17.97 24 ASN D N 1
ATOM 2703 C CA . ASN D 2 38 ? 29.349 17.853 14.734 1.00 19.15 24 ASN D CA 1
ATOM 2704 C C . ASN D 2 38 ? 29.264 18.828 13.567 1.00 20.11 24 ASN D C 1
ATOM 2705 O O . ASN D 2 38 ? 29.831 19.918 13.631 1.00 20.53 24 ASN D O 1
ATOM 2710 N N . ARG D 2 39 ? 28.541 18.460 12.515 1.00 20.53 25 ARG D N 1
ATOM 2711 C CA . ARG D 2 39 ? 28.467 19.340 11.354 1.00 21.58 25 ARG D CA 1
ATOM 2712 C C . ARG D 2 39 ? 27.567 20.551 11.524 1.00 23.21 25 ARG D C 1
ATOM 2713 O O . ARG D 2 39 ? 27.603 21.465 10.705 1.00 22.33 25 ARG D O 1
ATOM 2721 N N . TYR D 2 40 ? 26.779 20.571 12.595 1.00 24.55 26 TYR D N 1
ATOM 2722 C CA . TYR D 2 40 ? 25.884 21.691 12.855 1.00 25.70 26 TYR D CA 1
ATOM 2723 C C . TYR D 2 40 ? 26.269 22.403 14.143 1.00 25.87 26 TYR D C 1
ATOM 2724 O O . TYR D 2 40 ? 26.508 21.773 15.171 1.00 27.81 26 TYR D O 1
ATOM 2733 N N . PRO D 2 41 ? 26.303 23.739 14.106 1.00 25.85 27 PRO D N 1
ATOM 2734 C CA . PRO D 2 41 ? 25.988 24.508 12.903 1.00 24.98 27 PRO D CA 1
ATOM 2735 C C . PRO D 2 41 ? 27.190 24.760 11.999 1.00 23.75 27 PRO D C 1
ATOM 2736 O O . PRO D 2 41 ? 28.338 24.582 12.402 1.00 23.53 27 PRO D O 1
ATOM 2740 N N . ASN D 2 42 ? 26.907 25.156 10.764 1.00 22.75 28 ASN D N 1
ATOM 2741 C CA . ASN D 2 42 ? 27.945 25.501 9.805 1.00 23.48 28 ASN D CA 1
ATOM 2742 C C . ASN D 2 42 ? 27.274 26.458 8.819 1.00 24.12 28 ASN D C 1
ATOM 2743 O O . ASN D 2 42 ? 26.075 26.358 8.567 1.00 22.77 28 ASN D O 1
ATOM 2748 N N . PRO D 2 43 ? 28.033 27.423 8.277 1.00 25.85 29 PRO D N 1
ATOM 2749 C CA . PRO D 2 43 ? 27.520 28.420 7.329 1.00 26.83 29 PRO D CA 1
ATOM 2750 C C . PRO D 2 43 ? 26.788 27.930 6.083 1.00 27.46 29 PRO D C 1
ATOM 2751 O O . PRO D 2 43 ? 26.006 28.673 5.489 1.00 27.74 29 PRO D O 1
ATOM 2755 N N . TYR D 2 44 ? 27.028 26.687 5.688 1.00 27.47 30 TYR D N 1
ATOM 2756 C CA . TYR D 2 44 ? 26.387 26.144 4.499 1.00 27.78 30 TYR D CA 1
ATOM 2757 C C . TYR D 2 44 ? 25.025 25.512 4.767 1.00 28.76 30 TYR D C 1
ATOM 2758 O O . TYR D 2 44 ? 24.309 25.146 3.834 1.00 28.87 30 TYR D O 1
ATOM 2767 N N . SER D 2 45 ? 24.668 25.396 6.042 1.00 27.63 31 SER D N 1
ATOM 2768 C CA . SER D 2 45 ? 23.381 24.825 6.431 1.00 27.80 31 SER D CA 1
ATOM 2769 C C . SER D 2 45 ? 22.657 25.779 7.379 1.00 27.02 31 SER D C 1
ATOM 2770 O O . SER D 2 45 ? 22.339 25.419 8.509 1.00 25.87 31 SER D O 1
ATOM 2773 N N . PRO D 2 46 ? 22.375 27.009 6.922 1.00 27.34 32 PRO D N 1
ATOM 2774 C CA . PRO D 2 46 ? 21.689 28.007 7.748 1.00 27.71 32 PRO D CA 1
ATOM 2775 C C . PRO D 2 46 ? 20.245 27.659 8.101 1.00 26.49 32 PRO D C 1
ATOM 2776 O O . PRO D 2 46 ? 19.677 28.228 9.034 1.00 27.69 32 PRO D O 1
ATOM 2780 N N . HIS D 2 47 ? 19.659 26.722 7.363 1.00 26.02 33 HIS D N 1
ATOM 2781 C CA . HIS D 2 47 ? 18.274 26.319 7.596 1.00 26.77 33 HIS D CA 1
ATOM 2782 C C . HIS D 2 47 ? 18.098 25.251 8.671 1.00 24.38 33 HIS D C 1
ATOM 2783 O O . HIS D 2 47 ? 16.970 24.928 9.043 1.00 23.10 33 HIS D O 1
ATOM 2790 N N . VAL D 2 48 ? 19.199 24.689 9.156 1.00 22.57 34 VAL D N 1
ATOM 2791 C CA . VAL D 2 48 ? 19.106 23.674 10.200 1.00 21.71 34 VAL D CA 1
ATOM 2792 C C . VAL D 2 48 ? 18.895 24.403 11.517 1.00 21.31 34 VAL D C 1
ATOM 2793 O O . VAL D 2 48 ? 19.794 25.078 12.016 1.00 22.24 34 VAL D O 1
ATOM 2797 N N . LEU D 2 49 ? 17.696 24.263 12.069 1.00 20.67 35 LEU D N 1
ATOM 2798 C CA . LEU D 2 49 ? 17.332 24.930 13.312 1.00 20.96 35 LEU D CA 1
ATOM 2799 C C . LEU D 2 49 ? 17.809 24.217 14.567 1.00 20.09 35 LEU D C 1
ATOM 2800 O O . LEU D 2 49 ? 18.089 24.855 15.583 1.00 21.18 35 LEU D O 1
ATOM 2805 N N . SER D 2 50 ? 17.895 22.895 14.500 1.00 18.88 36 SER D N 1
ATOM 2806 C CA . SER D 2 50 ? 18.330 22.122 15.653 1.00 18.71 36 SER D CA 1
ATOM 2807 C C . SER D 2 50 ? 18.596 20.679 15.282 1.00 17.62 36 SER D C 1
ATOM 2808 O O . SER D 2 50 ? 18.215 20.214 14.210 1.00 17.18 36 SER D O 1
ATOM 2811 N N . ILE D 2 51 ? 19.259 19.978 16.191 1.00 17.76 37 ILE D N 1
ATOM 2812 C CA . ILE D 2 51 ? 19.547 18.567 16.010 1.00 17.09 37 ILE D CA 1
ATOM 2813 C C . ILE D 2 51 ? 19.649 17.949 17.398 1.00 17.25 37 ILE D C 1
ATOM 2814 O O . ILE D 2 51 ? 20.240 18.529 18.311 1.00 19.19 37 ILE D O 1
ATOM 2819 N N . ASP D 2 52 ? 19.041 16.782 17.550 1.00 15.15 38 ASP D N 1
ATOM 2820 C CA . ASP D 2 52 ? 19.028 16.081 18.821 1.00 14.81 38 ASP D CA 1
ATOM 2821 C C . ASP D 2 52 ? 19.363 14.620 18.619 1.00 13.60 38 ASP D C 1
ATOM 2822 O O . ASP D 2 52 ? 19.047 14.037 17.585 1.00 14.51 38 ASP D O 1
ATOM 2827 N N . THR D 2 53 ? 20.016 14.030 19.611 1.00 13.76 39 THR D N 1
ATOM 2828 C CA . THR D 2 53 ? 20.347 12.620 19.537 1.00 13.54 39 THR D CA 1
ATOM 2829 C C . THR D 2 53 ? 19.211 11.875 20.223 1.00 12.78 39 THR D C 1
ATOM 2830 O O . THR D 2 53 ? 18.925 12.107 21.397 1.00 15.19 39 THR D O 1
ATOM 2834 N N . ILE D 2 54 ? 18.553 11.001 19.468 1.00 13.26 40 ILE D N 1
ATOM 2835 C CA . ILE D 2 54 ? 17.412 10.237 19.960 1.00 14.69 40 ILE D CA 1
ATOM 2836 C C . ILE D 2 54 ? 17.828 8.927 20.626 1.00 14.48 40 ILE D C 1
ATOM 2837 O O . ILE D 2 54 ? 17.272 8.547 21.656 1.00 14.51 40 ILE D O 1
ATOM 2842 N N . SER D 2 55 ? 18.798 8.239 20.031 1.00 14.01 41 SER D N 1
ATOM 2843 C CA . SER D 2 55 ? 19.308 6.988 20.591 1.00 13.22 41 SER D CA 1
ATOM 2844 C C . SER D 2 55 ? 20.745 6.771 20.142 1.00 13.15 41 SER D C 1
ATOM 2845 O O . SER D 2 55 ? 21.160 7.248 19.081 1.00 13.14 41 SER D O 1
ATOM 2848 N N . ARG D 2 56 ? 21.508 6.054 20.957 1.00 13.05 42 ARG D N 1
ATOM 2849 C CA . ARG D 2 56 ? 22.891 5.744 20.629 1.00 13.76 42 ARG D CA 1
ATOM 2850 C C . ARG D 2 56 ? 23.373 4.588 21.489 1.00 14.22 42 ARG D C 1
ATOM 2851 O O . ARG D 2 56 ? 23.168 4.574 22.703 1.00 16.02 42 ARG D O 1
ATOM 2859 N N . ASN D 2 57 ? 24.000 3.615 20.847 1.00 14.22 43 ASN D N 1
ATOM 2860 C CA . ASN D 2 57 ? 24.519 2.455 21.556 1.00 15.54 43 ASN D CA 1
ATOM 2861 C C . ASN D 2 57 ? 25.474 1.700 20.656 1.00 15.88 43 ASN D C 1
ATOM 2862 O O . ASN D 2 57 ? 25.528 1.935 19.451 1.00 15.57 43 ASN D O 1
ATOM 2867 N N . VAL D 2 58 ? 26.235 0.794 21.253 1.00 16.73 44 VAL D N 1
ATOM 2868 C CA . VAL D 2 58 ? 27.160 -0.033 20.501 1.00 16.54 44 VAL D CA 1
ATOM 2869 C C . VAL D 2 58 ? 26.431 -1.360 20.310 1.00 17.62 44 VAL D C 1
ATOM 2870 O O . VAL D 2 58 ? 25.905 -1.917 21.274 1.00 19.33 44 VAL D O 1
ATOM 2874 N N . ASP D 2 59 ? 26.366 -1.854 19.078 1.00 16.36 45 ASP D N 1
ATOM 2875 C CA . ASP D 2 59 ? 25.664 -3.108 18.822 1.00 16.92 45 ASP D CA 1
ATOM 2876 C C . ASP D 2 59 ? 26.538 -4.343 18.988 1.00 17.50 45 ASP D C 1
ATOM 2877 O O . ASP D 2 59 ? 27.715 -4.240 19.327 1.00 17.35 45 ASP D O 1
ATOM 2882 N N . GLN D 2 60 ? 25.941 -5.507 18.743 1.00 20.21 46 GLN D N 1
ATOM 2883 C CA . GLN D 2 60 ? 26.631 -6.787 18.887 1.00 21.76 46 GLN D CA 1
ATOM 2884 C C . GLN D 2 60 ? 27.826 -6.968 17.962 1.00 21.75 46 GLN D C 1
ATOM 2885 O O . GLN D 2 60 ? 28.613 -7.896 18.143 1.00 21.17 46 GLN D O 1
ATOM 2891 N N . GLU D 2 61 ? 27.958 -6.086 16.975 1.00 20.46 47 GLU D N 1
ATOM 2892 C CA . GLU D 2 61 ? 29.068 -6.146 16.031 1.00 20.37 47 GLU D CA 1
ATOM 2893 C C . GLU D 2 61 ? 30.181 -5.203 16.478 1.00 19.31 47 GLU D C 1
ATOM 2894 O O . GLU D 2 61 ? 31.273 -5.206 15.913 1.00 19.99 47 GLU D O 1
ATOM 2900 N N . GLY D 2 62 ? 29.893 -4.395 17.493 1.00 18.04 48 GLY D N 1
ATOM 2901 C CA . GLY D 2 62 ? 30.874 -3.446 17.980 1.00 17.15 48 GLY D CA 1
ATOM 2902 C C . GLY D 2 62 ? 30.778 -2.129 17.229 1.00 16.59 48 GLY D C 1
ATOM 2903 O O . GLY D 2 62 ? 31.657 -1.282 17.340 1.00 16.49 48 GLY D O 1
ATOM 2904 N N . ASN D 2 63 ? 29.704 -1.955 16.464 1.00 15.53 49 ASN D N 1
ATOM 2905 C CA . ASN D 2 63 ? 29.517 -0.723 15.699 1.00 15.35 49 ASN D CA 1
ATOM 2906 C C . ASN D 2 63 ? 28.647 0.260 16.474 1.00 14.99 49 ASN D C 1
ATOM 2907 O O . ASN D 2 63 ? 27.804 -0.146 17.275 1.00 15.77 49 ASN D O 1
ATOM 2912 N N . LEU D 2 64 ? 28.858 1.553 16.245 1.00 12.89 50 LEU D N 1
ATOM 2913 C CA . LEU D 2 64 ? 28.079 2.578 16.934 1.00 12.95 50 LEU D CA 1
ATOM 2914 C C . LEU D 2 64 ? 26.824 2.896 16.130 1.00 12.13 50 LEU D C 1
ATOM 2915 O O . LEU D 2 64 ? 26.907 3.295 14.966 1.00 13.51 50 LEU D O 1
ATOM 2920 N N . ARG D 2 65 ? 25.664 2.729 16.754 1.00 13.44 51 ARG D N 1
ATOM 2921 C CA . ARG D 2 65 ? 24.401 3.002 16.089 1.00 13.18 51 ARG D CA 1
ATOM 2922 C C . ARG D 2 65 ? 23.797 4.260 16.691 1.00 14.11 51 ARG D C 1
ATOM 2923 O O . ARG D 2 65 ? 23.564 4.327 17.897 1.00 15.02 51 ARG D O 1
ATOM 2931 N N . THR D 2 66 ? 23.537 5.258 15.849 1.00 13.18 52 THR D N 1
ATOM 2932 C CA . THR D 2 66 ? 22.967 6.513 16.326 1.00 12.25 52 THR D CA 1
ATOM 2933 C C . THR D 2 66 ? 21.780 6.949 15.480 1.00 12.25 52 THR D C 1
ATOM 2934 O O . THR D 2 66 ? 21.799 6.807 14.260 1.00 11.86 52 THR D O 1
ATOM 2938 N N . THR D 2 67 ? 20.750 7.471 16.142 1.00 10.93 53 THR D N 1
ATOM 2939 C CA . THR D 2 67 ? 19.588 8.021 15.457 1.00 12.05 53 THR D CA 1
ATOM 2940 C C . THR D 2 67 ? 19.441 9.439 15.990 1.00 12.46 53 THR D C 1
ATOM 2941 O O . THR D 2 67 ? 19.460 9.669 17.201 1.00 12.93 53 THR D O 1
ATOM 2945 N N . ARG D 2 68 ? 19.326 10.396 15.077 1.00 12.36 54 ARG D N 1
ATOM 2946 C CA . ARG D 2 68 ? 19.185 11.788 15.466 1.00 12.71 54 ARG D CA 1
ATOM 2947 C C . ARG D 2 68 ? 17.981 12.400 14.769 1.00 12.00 54 ARG D C 1
ATOM 2948 O O . ARG D 2 68 ? 17.472 11.851 13.799 1.00 13.09 54 ARG D O 1
ATOM 2956 N N . LEU D 2 69 ? 17.530 13.532 15.292 1.00 13.12 55 LEU D N 1
ATOM 2957 C CA . LEU D 2 69 ? 16.364 14.231 14.766 1.00 12.97 55 LEU D CA 1
ATOM 2958 C C . LEU D 2 69 ? 16.737 15.674 14.491 1.00 14.63 55 LEU D C 1
ATOM 2959 O O . LEU D 2 69 ? 17.204 16.390 15.386 1.00 13.35 55 LEU D O 1
ATOM 2964 N N . LEU D 2 70 ? 16.535 16.092 13.244 1.00 14.87 56 LEU D N 1
ATOM 2965 C CA . LEU D 2 70 ? 16.839 17.453 12.830 1.00 15.31 56 LEU D CA 1
ATOM 2966 C C . LEU D 2 70 ? 15.573 18.192 12.429 1.00 16.83 56 LEU D C 1
ATOM 2967 O O . LEU D 2 70 ? 14.625 17.592 11.928 1.00 16.65 56 LEU D O 1
ATOM 2972 N N . LYS D 2 71 ? 15.562 19.495 12.676 1.00 17.65 57 LYS D N 1
ATOM 2973 C CA . LYS D 2 71 ? 14.446 20.336 12.259 1.00 20.49 57 LYS D CA 1
ATOM 2974 C C . LYS D 2 71 ? 15.063 21.342 11.295 1.00 20.97 57 LYS D C 1
ATOM 2975 O O . LYS D 2 71 ? 16.070 21.971 11.611 1.00 20.22 57 LYS D O 1
ATOM 2981 N N . LYS D 2 72 ? 14.469 21.485 10.117 1.00 23.48 58 LYS D N 1
ATOM 2982 C CA . LYS D 2 72 ? 14.997 22.409 9.122 1.00 25.99 58 LYS D CA 1
ATOM 2983 C C . LYS D 2 72 ? 13.897 23.277 8.533 1.00 27.87 58 LYS D C 1
ATOM 2984 O O . LYS D 2 72 ? 12.830 22.780 8.184 1.00 28.51 58 LYS D O 1
ATOM 2990 N N . SER D 2 73 ? 14.161 24.575 8.431 1.00 28.97 59 SER D N 1
ATOM 2991 C CA . SER D 2 73 ? 13.189 25.499 7.865 1.00 31.17 59 SER D CA 1
ATOM 2992 C C . SER D 2 73 ? 13.252 25.380 6.348 1.00 33.25 59 SER D C 1
ATOM 2993 O O . SER D 2 73 ? 14.301 25.065 5.785 1.00 32.82 59 SER D O 1
ATOM 2996 N N . GLY D 2 74 ? 12.125 25.627 5.690 1.00 35.88 60 GLY D N 1
ATOM 2997 C CA . GLY D 2 74 ? 12.086 25.535 4.243 1.00 39.33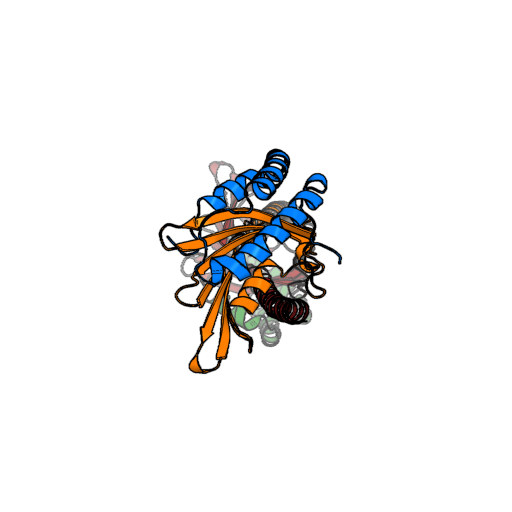 60 GLY D CA 1
ATOM 2998 C C . GLY D 2 74 ? 10.805 26.111 3.674 1.00 41.49 60 GLY D C 1
ATOM 2999 O O . GLY D 2 74 ? 9.937 26.565 4.418 1.00 42.34 60 GLY D O 1
ATOM 3000 N N . LYS D 2 75 ? 10.685 26.092 2.351 1.00 43.60 61 LYS D N 1
ATOM 3001 C CA . LYS D 2 75 ? 9.500 26.622 1.691 1.00 45.34 61 LYS D CA 1
ATOM 3002 C C . LYS D 2 75 ? 9.214 25.879 0.392 1.00 46.36 61 LYS D C 1
ATOM 3003 O O . LYS D 2 75 ? 10.107 25.689 -0.434 1.00 47.29 61 LYS D O 1
ATOM 3005 N N . LEU D 2 76 ? 7.965 25.459 0.222 1.00 46.82 62 LEU D N 1
ATOM 3006 C CA . LEU D 2 76 ? 7.551 24.744 -0.979 1.00 47.38 62 LEU D CA 1
ATOM 3007 C C . LEU D 2 76 ? 7.723 25.646 -2.195 1.00 47.62 62 LEU D C 1
ATOM 3008 O O . LEU D 2 76 ? 7.783 26.868 -2.065 1.00 47.11 62 LEU D O 1
ATOM 3013 N N . PRO D 2 77 ? 7.812 25.053 -3.396 1.00 48.05 63 PRO D N 1
ATOM 3014 C CA . PRO D 2 77 ? 7.973 25.863 -4.606 1.00 48.69 63 PRO D CA 1
ATOM 3015 C C . PRO D 2 77 ? 6.759 26.770 -4.806 1.00 48.94 63 PRO D C 1
ATOM 3016 O O . PRO D 2 77 ? 5.616 26.320 -4.723 1.00 48.69 63 PRO D O 1
ATOM 3020 N N . THR D 2 78 ? 7.021 28.048 -5.062 1.00 49.30 64 THR D N 1
ATOM 3021 C CA . THR D 2 78 ? 5.970 29.044 -5.254 1.00 49.88 64 THR D CA 1
ATOM 3022 C C . THR D 2 78 ? 4.785 28.597 -6.108 1.00 49.63 64 THR D C 1
ATOM 3023 O O . THR D 2 78 ? 3.646 28.977 -5.834 1.00 49.48 64 THR D O 1
ATOM 3027 N N . TRP D 2 79 ? 5.042 27.795 -7.137 1.00 49.39 65 TRP D N 1
ATOM 3028 C CA . TRP D 2 79 ? 3.965 27.337 -8.011 1.00 49.20 65 TRP D CA 1
ATOM 3029 C C . TRP D 2 79 ? 3.071 26.276 -7.372 1.00 49.41 65 TRP D C 1
ATOM 3030 O O . TRP D 2 79 ? 1.974 26.008 -7.862 1.00 49.45 65 TRP D O 1
ATOM 3041 N N . VAL D 2 80 ? 3.537 25.675 -6.282 1.00 49.44 66 VAL D N 1
ATOM 3042 C CA . VAL D 2 80 ? 2.768 24.642 -5.591 1.00 50.12 66 VAL D CA 1
ATOM 3043 C C . VAL D 2 80 ? 1.981 25.203 -4.411 1.00 50.32 66 VAL D C 1
ATOM 3044 O O . VAL D 2 80 ? 0.920 24.685 -4.061 1.00 49.73 66 VAL D O 1
ATOM 3048 N N . LYS D 2 81 ? 2.509 26.262 -3.804 1.00 51.02 67 LYS D N 1
ATOM 3049 C CA . LYS D 2 81 ? 1.873 26.894 -2.653 1.00 51.64 67 LYS D CA 1
ATOM 3050 C C . LYS D 2 81 ? 0.363 27.071 -2.806 1.00 51.92 67 LYS D C 1
ATOM 3051 O O . LYS D 2 81 ? -0.399 26.748 -1.896 1.00 52.30 67 LYS D O 1
ATOM 3057 N N . PRO D 2 82 ? -0.090 27.586 -3.960 1.00 52.12 68 PRO D N 1
ATOM 3058 C CA . PRO D 2 82 ? -1.526 27.786 -4.179 1.00 52.45 68 PRO D CA 1
ATOM 3059 C C . PRO D 2 82 ? -2.344 26.498 -4.113 1.00 52.74 68 PRO D C 1
ATOM 3060 O O . PRO D 2 82 ? -3.574 26.538 -4.070 1.00 53.31 68 PRO D O 1
ATOM 3064 N N . PHE D 2 83 ? -1.662 25.358 -4.097 1.00 52.35 69 PHE D N 1
ATOM 3065 C CA . PHE D 2 83 ? -2.346 24.070 -4.065 1.00 52.49 69 PHE D CA 1
ATOM 3066 C C . PHE D 2 83 ? -1.983 23.227 -2.849 1.00 52.18 69 PHE D C 1
ATOM 3067 O O . PHE D 2 83 ? -2.606 22.197 -2.594 1.00 51.84 69 PHE D O 1
ATOM 3075 N N . LEU D 2 84 ? -0.974 23.664 -2.104 1.00 51.71 70 LEU D N 1
ATOM 3076 C CA . LEU D 2 84 ? -0.545 22.937 -0.918 1.00 51.55 70 LEU D CA 1
ATOM 3077 C C . LEU D 2 84 ? -0.495 23.846 0.300 1.00 50.93 70 LEU D C 1
ATOM 3078 O O . LEU D 2 84 ? -0.206 25.037 0.187 1.00 50.90 70 LEU D O 1
ATOM 3083 N N . ARG D 2 85 ? -0.777 23.273 1.466 1.00 50.58 71 ARG D N 1
ATOM 3084 C CA . ARG D 2 85 ? -0.765 24.026 2.713 1.00 49.81 71 ARG D CA 1
ATOM 3085 C C . ARG D 2 85 ? 0.579 24.713 2.912 1.00 48.86 71 ARG D C 1
ATOM 3086 O O . ARG D 2 85 ? 1.587 24.312 2.327 1.00 49.16 71 ARG D O 1
ATOM 3088 N N . GLY D 2 86 ? 0.588 25.751 3.740 1.00 47.88 72 GLY D N 1
ATOM 3089 C CA . GLY D 2 86 ? 1.816 26.479 3.995 1.00 46.48 72 GLY D CA 1
ATOM 3090 C C . GLY D 2 86 ? 2.823 25.695 4.814 1.00 45.30 72 GLY D C 1
ATOM 3091 O O . GLY D 2 86 ? 2.610 25.439 5.999 1.00 45.76 72 GLY D O 1
ATOM 3092 N N . ILE D 2 87 ? 3.925 25.310 4.179 1.00 43.96 73 ILE D N 1
ATOM 3093 C CA . ILE D 2 87 ? 4.978 24.563 4.856 1.00 42.17 73 ILE D CA 1
ATOM 3094 C C . ILE D 2 87 ? 6.155 25.491 5.133 1.00 41.12 73 ILE D C 1
ATOM 3095 O O . ILE D 2 87 ? 6.667 26.144 4.222 1.00 41.51 73 ILE D O 1
ATOM 3100 N N . THR D 2 88 ? 6.580 25.547 6.393 1.00 38.52 74 THR D N 1
ATOM 3101 C CA . THR D 2 88 ? 7.691 26.406 6.786 1.00 36.35 74 THR D CA 1
ATOM 3102 C C . THR D 2 88 ? 8.873 25.626 7.360 1.00 34.00 74 THR D C 1
ATOM 3103 O O . THR D 2 88 ? 9.987 26.140 7.421 1.00 33.47 74 THR D O 1
ATOM 3107 N N . GLU D 2 89 ? 8.632 24.388 7.781 1.00 31.72 75 GLU D N 1
ATOM 3108 C CA . GLU D 2 89 ? 9.698 23.568 8.350 1.00 29.43 75 GLU D CA 1
ATOM 3109 C C . GLU D 2 89 ? 9.456 22.073 8.176 1.00 26.46 75 GLU D C 1
ATOM 3110 O O . GLU D 2 89 ? 8.333 21.635 7.931 1.00 25.48 75 GLU D O 1
ATOM 3116 N N . THR D 2 90 ? 10.522 21.293 8.319 1.00 22.26 76 THR D N 1
ATOM 3117 C CA . THR D 2 90 ? 10.441 19.850 8.153 1.00 20.20 76 THR D CA 1
ATOM 3118 C C . THR D 2 90 ? 11.301 19.122 9.181 1.00 18.65 76 THR D C 1
ATOM 3119 O O . THR D 2 90 ? 12.351 19.618 9.584 1.00 19.36 76 THR D O 1
ATOM 3123 N N . TRP D 2 91 ? 10.834 17.958 9.616 1.00 17.37 77 TRP D N 1
ATOM 3124 C CA . TRP D 2 91 ? 11.579 17.140 10.567 1.00 17.89 77 TRP D CA 1
ATOM 3125 C C . TRP D 2 91 ? 12.298 16.066 9.772 1.00 15.29 77 TRP D C 1
ATOM 3126 O O . TRP D 2 91 ? 11.708 15.435 8.898 1.00 16.01 77 TRP D O 1
ATOM 3137 N N . ILE D 2 92 ? 13.567 15.849 10.087 1.00 15.33 78 ILE D N 1
ATOM 3138 C CA . ILE D 2 92 ? 14.359 14.852 9.384 1.00 15.39 78 ILE D CA 1
ATOM 3139 C C . ILE D 2 92 ? 14.999 13.863 10.353 1.00 14.72 78 ILE D C 1
ATOM 3140 O O . ILE D 2 92 ? 15.542 14.264 11.385 1.00 17.40 78 ILE D O 1
ATOM 3145 N N . ILE D 2 93 ? 14.912 12.576 10.028 1.00 13.90 79 ILE D N 1
ATOM 3146 C CA . ILE D 2 93 ? 15.549 11.554 10.851 1.00 13.49 79 ILE D CA 1
ATOM 3147 C C . ILE D 2 93 ? 16.895 11.238 10.193 1.00 13.92 79 ILE D C 1
ATOM 3148 O O . ILE D 2 93 ? 17.010 11.191 8.961 1.00 12.65 79 ILE D O 1
ATOM 3153 N N . GLU D 2 94 ? 17.916 11.049 11.022 1.00 11.74 80 GLU D N 1
ATOM 3154 C CA . GLU D 2 94 ? 19.264 10.745 10.553 1.00 12.49 80 GLU D CA 1
ATOM 3155 C C . GLU D 2 94 ? 19.731 9.502 11.305 1.00 12.70 80 GLU D C 1
ATOM 3156 O O . GLU D 2 94 ? 19.827 9.511 12.532 1.00 13.66 80 GLU D O 1
ATOM 3162 N N . VAL D 2 95 ? 20.004 8.436 10.565 1.00 11.05 81 VAL D N 1
ATOM 3163 C CA . VAL D 2 95 ? 20.433 7.170 11.154 1.00 11.64 81 VAL D CA 1
ATOM 3164 C C . VAL D 2 95 ? 21.849 6.878 10.672 1.00 11.62 81 VAL D C 1
ATOM 3165 O O . VAL D 2 95 ? 22.162 7.083 9.495 1.00 11.64 81 VAL D O 1
ATOM 3169 N N . SER D 2 96 ? 22.711 6.405 11.564 1.00 11.37 82 SER D N 1
ATOM 3170 C CA . SER D 2 96 ? 24.081 6.120 11.169 1.00 11.85 82 SER D CA 1
ATOM 3171 C C . SER D 2 96 ? 24.675 4.924 11.892 1.00 12.03 82 SER D C 1
ATOM 3172 O O . SER D 2 96 ? 24.248 4.568 12.991 1.00 12.73 82 SER D O 1
ATOM 3175 N N . VAL D 2 97 ? 25.659 4.308 11.250 1.00 12.30 83 VAL D N 1
ATOM 3176 C CA . VAL D 2 97 ? 26.355 3.171 11.834 1.00 12.92 83 VAL D CA 1
ATOM 3177 C C . VAL D 2 97 ? 27.839 3.388 11.581 1.00 13.66 83 VAL D C 1
ATOM 3178 O O . VAL D 2 97 ? 28.262 3.493 10.430 1.00 13.54 83 VAL D O 1
ATOM 3182 N N . VAL D 2 98 ? 28.625 3.471 12.649 1.00 13.31 84 VAL D N 1
ATOM 3183 C CA . VAL D 2 98 ? 30.065 3.648 12.510 1.00 12.99 84 VAL D CA 1
ATOM 3184 C C . VAL D 2 98 ? 30.757 2.335 12.832 1.00 14.79 84 VAL D C 1
ATOM 3185 O O . VAL D 2 98 ? 30.572 1.780 13.916 1.00 14.99 84 VAL D O 1
ATOM 3189 N N . ASN D 2 99 ? 31.537 1.839 11.878 1.00 15.89 85 ASN D N 1
ATOM 3190 C CA . ASN D 2 99 ? 32.288 0.604 12.063 1.00 17.19 85 ASN D CA 1
ATOM 3191 C C . ASN D 2 99 ? 33.747 1.022 12.218 1.00 18.29 85 ASN D C 1
ATOM 3192 O O . ASN D 2 99 ? 34.427 1.321 11.232 1.00 17.69 85 ASN D O 1
ATOM 3197 N N . PRO D 2 100 ? 34.247 1.065 13.462 1.00 18.14 86 PRO D N 1
ATOM 3198 C CA . PRO D 2 100 ? 35.634 1.458 13.729 1.00 19.85 86 PRO D CA 1
ATOM 3199 C C . PRO D 2 100 ? 36.661 0.460 13.209 1.00 21.39 86 PRO D C 1
ATOM 3200 O O . PRO D 2 100 ? 37.812 0.819 12.960 1.00 23.40 86 PRO D O 1
ATOM 3204 N N . ALA D 2 101 ? 36.236 -0.789 13.039 1.00 22.39 87 ALA D N 1
ATOM 3205 C CA . ALA D 2 101 ? 37.119 -1.841 12.550 1.00 24.31 87 ALA D CA 1
ATOM 3206 C C . ALA D 2 101 ? 37.418 -1.688 11.064 1.00 24.75 87 ALA D C 1
ATOM 3207 O O . ALA D 2 101 ? 38.554 -1.892 10.635 1.00 27.08 87 ALA D O 1
ATOM 3209 N N . ASN D 2 102 ? 36.402 -1.334 10.280 1.00 24.11 88 ASN D N 1
ATOM 3210 C CA . ASN D 2 102 ? 36.583 -1.169 8.840 1.00 24.74 88 ASN D CA 1
ATOM 3211 C C . ASN D 2 102 ? 36.661 0.288 8.403 1.00 23.33 88 ASN D C 1
ATOM 3212 O O . ASN D 2 102 ? 36.825 0.570 7.217 1.00 23.95 88 ASN D O 1
ATOM 3217 N N . SER D 2 103 ? 36.551 1.205 9.359 1.00 21.80 89 SER D N 1
ATOM 3218 C CA . SER D 2 103 ? 36.594 2.637 9.068 1.00 20.67 89 SER D CA 1
ATOM 3219 C C . SER D 2 103 ? 35.545 3.005 8.025 1.00 20.31 89 SER D C 1
ATOM 3220 O O . SER D 2 103 ? 35.847 3.624 7.000 1.00 20.20 89 SER D O 1
ATOM 3223 N N . THR D 2 104 ? 34.308 2.606 8.292 1.00 19.61 90 THR D N 1
ATOM 3224 C CA . THR D 2 104 ? 33.196 2.894 7.401 1.00 20.05 90 THR D CA 1
ATOM 3225 C C . THR D 2 104 ? 32.068 3.494 8.225 1.00 18.74 90 THR D C 1
ATOM 3226 O O . THR D 2 104 ? 31.850 3.102 9.371 1.00 18.98 90 THR D O 1
ATOM 3230 N N . MET D 2 105 ? 31.364 4.461 7.651 1.00 17.03 91 MET D N 1
ATOM 3231 C CA . MET D 2 105 ? 30.243 5.076 8.345 1.00 16.77 91 MET D CA 1
ATOM 3232 C C . MET D 2 105 ? 29.085 5.201 7.372 1.00 16.80 91 MET D C 1
ATOM 3233 O O . MET D 2 105 ? 29.174 5.943 6.394 1.00 18.98 91 MET D O 1
ATOM 3238 N N . LYS D 2 106 ? 28.013 4.460 7.628 1.00 14.00 92 LYS D N 1
ATOM 3239 C CA . LYS D 2 106 ? 26.839 4.508 6.771 1.00 15.67 92 LYS D CA 1
ATOM 3240 C C . LYS D 2 106 ? 25.867 5.504 7.374 1.00 14.90 92 LYS D C 1
ATOM 3241 O O . LYS D 2 106 ? 25.656 5.510 8.586 1.00 13.68 92 LYS D O 1
ATOM 3247 N N . THR D 2 107 ? 25.290 6.361 6.536 1.00 12.69 93 THR D N 1
ATOM 3248 C CA . THR D 2 107 ? 24.326 7.336 7.021 1.00 12.90 93 THR D CA 1
ATOM 3249 C C . THR D 2 107 ? 23.085 7.308 6.144 1.00 12.13 93 THR D C 1
ATOM 3250 O O . THR D 2 107 ? 23.148 6.972 4.959 1.00 13.94 93 THR D O 1
ATOM 3254 N N . TYR D 2 108 ? 21.958 7.651 6.749 1.00 12.53 94 TYR D N 1
ATOM 3255 C CA . TYR D 2 108 ? 20.674 7.667 6.068 1.00 12.81 94 TYR D CA 1
ATOM 3256 C C . TYR D 2 108 ? 19.806 8.779 6.629 1.00 13.46 94 TYR D C 1
ATOM 3257 O O . TYR D 2 108 ? 19.727 8.964 7.842 1.00 13.81 94 TYR D O 1
ATOM 3266 N N . THR D 2 109 ? 19.155 9.532 5.749 1.00 12.24 95 THR D N 1
ATOM 3267 C CA . THR D 2 109 ? 18.256 10.581 6.206 1.00 13.24 95 THR D CA 1
ATOM 3268 C C . THR D 2 109 ? 17.010 10.601 5.348 1.00 12.48 95 THR D C 1
ATOM 3269 O O . THR D 2 109 ? 17.035 10.221 4.174 1.00 12.98 95 THR D O 1
ATOM 3273 N N . ARG D 2 110 ? 15.912 11.015 5.959 1.00 13.28 96 ARG D N 1
ATOM 3274 C CA . ARG D 2 110 ? 14.658 11.152 5.237 1.00 13.44 96 ARG D CA 1
ATOM 3275 C C . ARG D 2 110 ? 13.765 12.065 6.038 1.00 14.75 96 ARG D C 1
ATOM 3276 O O . ARG D 2 110 ? 13.904 12.170 7.259 1.00 13.43 96 ARG D O 1
ATOM 3284 N N . ASN D 2 111 ? 12.869 12.761 5.349 1.00 15.04 97 ASN D N 1
ATOM 3285 C CA . ASN D 2 111 ? 11.951 13.644 6.042 1.00 15.08 97 ASN D CA 1
ATOM 3286 C C . ASN D 2 111 ? 10.886 12.789 6.712 1.00 14.87 97 ASN D C 1
ATOM 3287 O O . ASN D 2 111 ? 10.481 11.755 6.179 1.00 14.16 97 ASN D O 1
ATOM 3292 N N . LEU D 2 112 ? 10.460 13.213 7.896 1.00 15.12 98 LEU D N 1
ATOM 3293 C CA . LEU D 2 112 ? 9.446 12.491 8.651 1.00 17.09 98 LEU D CA 1
ATOM 3294 C C . LEU D 2 112 ? 8.054 13.004 8.333 1.00 16.95 98 LEU D C 1
ATOM 3295 O O . LEU D 2 112 ? 7.089 12.250 8.375 1.00 18.62 98 LEU D O 1
ATOM 3300 N N . ASP D 2 113 ? 7.952 14.295 8.041 1.00 17.00 99 ASP D N 1
ATOM 3301 C CA . ASP D 2 113 ? 6.668 14.879 7.690 1.00 17.98 99 ASP D CA 1
ATOM 3302 C C . ASP D 2 113 ? 6.661 15.318 6.228 1.00 18.70 99 ASP D C 1
ATOM 3303 O O . ASP D 2 113 ? 7.705 15.355 5.573 1.00 17.93 99 ASP D O 1
ATOM 3308 N N . HIS D 2 114 ? 5.470 15.619 5.720 1.00 17.17 100 HIS D N 1
ATOM 3309 C CA . HIS D 2 114 ? 5.269 16.043 4.332 1.00 18.78 100 HIS D CA 1
ATOM 3310 C C . HIS D 2 114 ? 5.571 14.932 3.333 1.00 17.37 100 HIS D C 1
ATOM 3311 O O . HIS D 2 114 ? 5.705 15.196 2.140 1.00 17.60 100 HIS D O 1
ATOM 3318 N N . THR D 2 115 ? 5.676 13.694 3.806 1.00 17.15 101 THR D N 1
ATOM 3319 C CA . THR D 2 115 ? 5.979 12.578 2.918 1.00 17.42 101 THR D CA 1
ATOM 3320 C C . THR D 2 115 ? 4.874 12.298 1.904 1.00 19.52 101 THR D C 1
ATOM 3321 O O . THR D 2 115 ? 5.102 11.623 0.899 1.00 19.81 101 THR D O 1
ATOM 3325 N N . GLY D 2 116 ? 3.676 12.808 2.175 1.00 18.65 102 GLY D N 1
ATOM 3326 C CA . GLY D 2 116 ? 2.568 12.612 1.257 1.00 19.38 102 GLY D CA 1
ATOM 3327 C C . GLY D 2 116 ? 2.773 13.477 0.032 1.00 19.77 102 GLY D C 1
ATOM 3328 O O . GLY D 2 116 ? 2.182 13.240 -1.020 1.00 21.66 102 GLY D O 1
ATOM 3329 N N . ILE D 2 117 ? 3.607 14.500 0.184 1.00 19.59 103 ILE D N 1
ATOM 3330 C CA . ILE D 2 117 ? 3.925 15.410 -0.910 1.00 18.96 103 ILE D CA 1
ATOM 3331 C C . ILE D 2 117 ? 5.190 14.911 -1.602 1.00 19.24 103 ILE D C 1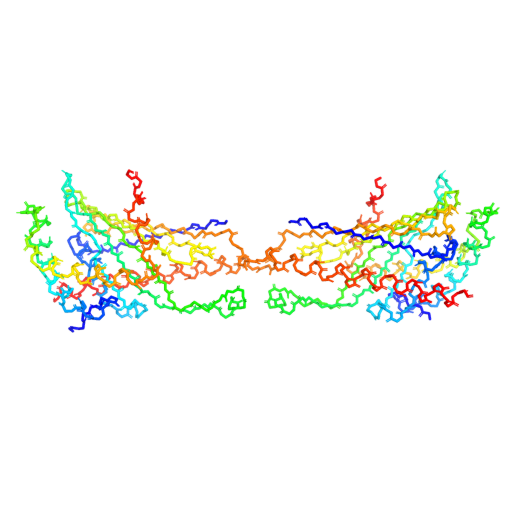
ATOM 3332 O O . ILE D 2 117 ? 5.221 14.722 -2.819 1.00 18.80 103 ILE D O 1
ATOM 3337 N N . MET D 2 118 ? 6.232 14.686 -0.809 1.00 18.15 104 MET D N 1
ATOM 3338 C CA . MET D 2 118 ? 7.508 14.220 -1.335 1.00 16.61 104 MET D CA 1
ATOM 3339 C C . MET D 2 118 ? 8.336 13.599 -0.222 1.00 16.12 104 MET D C 1
ATOM 3340 O O . MET D 2 118 ? 8.383 14.119 0.895 1.00 16.31 104 MET D O 1
ATOM 3345 N N . LYS D 2 119 ? 8.968 12.476 -0.531 1.00 15.85 105 LYS D N 1
ATOM 3346 C CA . LYS D 2 119 ? 9.837 11.808 0.429 1.00 15.11 105 LYS D CA 1
ATOM 3347 C C . LYS D 2 119 ? 11.222 11.766 -0.195 1.00 16.11 105 LYS D C 1
ATOM 3348 O O . LYS D 2 119 ? 11.399 11.240 -1.299 1.00 16.10 105 LYS D O 1
ATOM 3354 N N . VAL D 2 120 ? 12.193 12.325 0.517 1.00 14.14 106 VAL D N 1
ATOM 3355 C CA . VAL D 2 120 ? 13.573 12.368 0.054 1.00 14.20 106 VAL D CA 1
ATOM 3356 C C . VAL D 2 120 ? 14.442 11.514 0.972 1.00 14.82 106 VAL D C 1
ATOM 3357 O O . VAL D 2 120 ? 14.621 11.837 2.149 1.00 15.39 106 VAL D O 1
ATOM 3361 N N . GLU D 2 121 ? 14.966 10.424 0.425 1.00 13.49 107 GLU D N 1
ATOM 3362 C CA . GLU D 2 121 ? 15.812 9.500 1.177 1.00 13.95 107 GLU D CA 1
ATOM 3363 C C . GLU D 2 121 ? 17.243 9.544 0.680 1.00 15.21 107 GLU D C 1
ATOM 3364 O O . GLU D 2 121 ? 17.504 9.282 -0.493 1.00 15.72 107 GLU D O 1
ATOM 3370 N N . GLU D 2 122 ? 18.172 9.848 1.577 1.00 13.78 108 GLU D N 1
ATOM 3371 C CA . GLU D 2 122 ? 19.572 9.917 1.196 1.00 14.85 108 GLU D CA 1
ATOM 3372 C C . GLU D 2 122 ? 20.426 8.892 1.918 1.00 15.56 108 GLU D C 1
ATOM 3373 O O . GLU D 2 122 ? 20.390 8.801 3.146 1.00 16.11 108 GLU D O 1
ATOM 3379 N N . TYR D 2 123 ? 21.184 8.121 1.149 1.00 15.17 109 TYR D N 1
ATOM 3380 C CA . TYR D 2 123 ? 22.106 7.141 1.709 1.00 16.11 109 TYR D CA 1
ATOM 3381 C C . TYR D 2 123 ? 23.495 7.633 1.352 1.00 15.97 109 TYR D C 1
ATOM 3382 O O . TYR D 2 123 ? 23.847 7.683 0.174 1.00 15.04 109 TYR D O 1
ATOM 3391 N N . THR D 2 124 ? 24.279 8.025 2.348 1.00 15.77 110 THR D N 1
ATOM 3392 C CA . THR D 2 124 ? 25.638 8.466 2.084 1.00 15.00 110 THR D CA 1
ATOM 3393 C C . THR D 2 124 ? 26.579 7.640 2.949 1.00 16.75 110 THR D C 1
ATOM 3394 O O . THR D 2 124 ? 26.436 7.594 4.174 1.00 16.99 110 THR D O 1
ATOM 3398 N N . THR D 2 125 ? 27.517 6.961 2.302 1.00 17.38 111 THR D N 1
ATOM 3399 C CA . THR D 2 125 ? 28.478 6.136 3.016 1.00 19.36 111 THR D CA 1
ATOM 3400 C C . THR D 2 125 ? 29.868 6.739 2.911 1.00 18.61 111 THR D C 1
ATOM 3401 O O . THR D 2 125 ? 30.292 7.165 1.838 1.00 19.50 111 THR D O 1
ATOM 3405 N N . TYR D 2 126 ? 30.565 6.788 4.039 1.00 18.55 112 TYR D N 1
ATOM 3406 C CA . TYR D 2 126 ? 31.918 7.320 4.087 1.00 16.53 112 TYR D CA 1
ATOM 3407 C C . TYR D 2 126 ? 32.834 6.138 4.364 1.00 19.55 112 TYR D C 1
ATOM 3408 O O . TYR D 2 126 ? 32.686 5.461 5.379 1.00 19.63 112 TYR D O 1
ATOM 3417 N N . GLN D 2 127 ? 33.773 5.887 3.458 1.00 19.08 113 GLN D N 1
ATOM 3418 C CA . GLN D 2 127 ? 34.697 4.770 3.622 1.00 20.99 113 GLN D CA 1
ATOM 3419 C C . GLN D 2 127 ? 36.139 5.218 3.420 1.00 21.04 113 GLN D C 1
ATOM 3420 O O . GLN D 2 127 ? 36.486 5.775 2.377 1.00 20.05 113 GLN D O 1
ATOM 3426 N N . PHE D 2 128 ? 36.978 4.985 4.424 1.00 20.21 114 PHE D N 1
ATOM 3427 C CA . PHE D 2 128 ? 38.379 5.370 4.318 1.00 21.21 114 PHE D CA 1
ATOM 3428 C C . PHE D 2 128 ? 39.084 4.429 3.355 1.00 22.08 114 PHE D C 1
ATOM 3429 O O . PHE D 2 128 ? 38.842 3.222 3.362 1.00 22.20 114 PHE D O 1
ATOM 3437 N N . ASP D 2 129 ? 39.952 4.992 2.523 1.00 23.48 115 ASP D N 1
ATOM 3438 C CA . ASP D 2 129 ? 40.702 4.213 1.548 1.00 25.34 115 ASP D CA 1
ATOM 3439 C C . ASP D 2 129 ? 42.191 4.399 1.817 1.00 25.77 115 ASP D C 1
ATOM 3440 O O . ASP D 2 129 ? 42.746 5.466 1.565 1.00 26.14 115 ASP D O 1
ATOM 3445 N N . SER D 2 130 ? 42.828 3.357 2.341 1.00 28.04 116 SER D N 1
ATOM 3446 C CA . SER D 2 130 ? 44.251 3.402 2.662 1.00 29.64 116 SER D CA 1
ATOM 3447 C C . SER D 2 130 ? 45.114 3.797 1.470 1.00 30.39 116 SER D C 1
ATOM 3448 O O . SER D 2 130 ? 45.991 4.656 1.585 1.00 30.08 116 SER D O 1
ATOM 3451 N N . ALA D 2 131 ? 44.856 3.167 0.329 1.00 30.96 117 ALA D N 1
ATOM 3452 C CA . ALA D 2 131 ? 45.609 3.432 -0.892 1.00 31.09 117 ALA D CA 1
ATOM 3453 C C . ALA D 2 131 ? 45.789 4.919 -1.184 1.00 31.48 117 ALA D C 1
ATOM 3454 O O . ALA D 2 131 ? 46.893 5.362 -1.504 1.00 32.54 117 ALA D O 1
ATOM 3456 N N . THR D 2 132 ? 44.710 5.687 -1.069 1.00 28.36 118 THR D N 1
ATOM 3457 C CA . THR D 2 132 ? 44.763 7.121 -1.347 1.00 27.49 118 THR D CA 1
ATOM 3458 C C . THR D 2 132 ? 44.750 8.007 -0.104 1.00 25.02 118 THR D C 1
ATOM 3459 O O . THR D 2 132 ? 44.693 9.233 -0.215 1.00 23.70 118 THR D O 1
ATOM 3463 N N . SER D 2 133 ? 44.806 7.391 1.074 1.00 23.57 119 SER D N 1
ATOM 3464 C CA . SER D 2 133 ? 44.791 8.140 2.331 1.00 22.62 119 SER D CA 1
ATOM 3465 C C . SER D 2 133 ? 43.641 9.144 2.352 1.00 19.84 119 SER D C 1
ATOM 3466 O O . SER D 2 133 ? 43.797 10.273 2.815 1.00 19.32 119 SER D O 1
ATOM 3469 N N . SER D 2 134 ? 42.482 8.722 1.858 1.00 19.69 120 SER D N 1
ATOM 3470 C CA . SER D 2 134 ? 41.314 9.591 1.807 1.00 19.88 120 SER D CA 1
ATOM 3471 C C . SER D 2 134 ? 40.032 8.850 2.151 1.00 18.76 120 SER D C 1
ATOM 3472 O O . SER D 2 134 ? 39.985 7.621 2.138 1.00 17.86 120 SER D O 1
ATOM 3475 N N . THR D 2 135 ? 38.988 9.614 2.452 1.00 19.48 121 THR D N 1
ATOM 3476 C CA . THR D 2 135 ? 37.688 9.047 2.784 1.00 18.06 121 THR D CA 1
ATOM 3477 C C . THR D 2 135 ? 36.735 9.313 1.627 1.00 17.32 121 THR D C 1
ATOM 3478 O O . THR D 2 135 ? 36.445 10.464 1.300 1.00 19.61 121 THR D O 1
ATOM 3482 N N . ILE D 2 136 ? 36.268 8.241 1.003 1.00 17.21 122 ILE D N 1
ATOM 3483 C CA . ILE D 2 136 ? 35.351 8.343 -0.127 1.00 17.65 122 ILE D CA 1
ATOM 3484 C C . ILE D 2 136 ? 33.912 8.418 0.370 1.00 18.38 122 ILE D C 1
ATOM 3485 O O . ILE D 2 136 ? 33.481 7.581 1.164 1.00 18.24 122 ILE D O 1
ATOM 3490 N N . ALA D 2 137 ? 33.174 9.418 -0.105 1.00 17.51 123 ALA D N 1
ATOM 3491 C CA . ALA D 2 137 ? 31.777 9.601 0.277 1.00 17.05 123 ALA D CA 1
ATOM 3492 C C . ALA D 2 137 ? 30.869 9.329 -0.920 1.00 17.98 123 ALA D C 1
ATOM 3493 O O . ALA D 2 137 ? 30.847 10.103 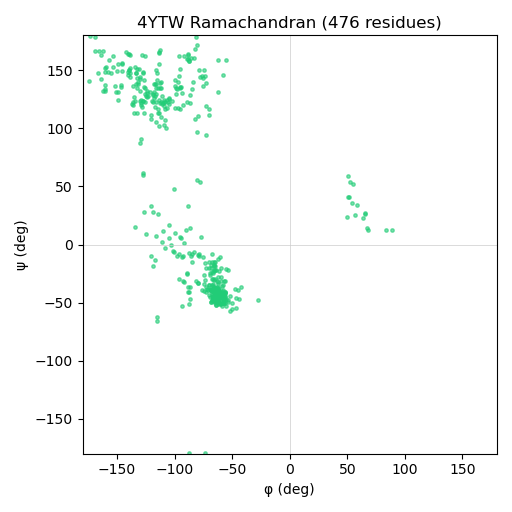-1.878 1.00 19.36 123 ALA D O 1
ATOM 3495 N N . ASP D 2 138 ? 30.129 8.226 -0.864 1.00 16.43 124 ASP D N 1
ATOM 3496 C CA . ASP D 2 138 ? 29.210 7.858 -1.936 1.00 18.36 124 ASP D CA 1
ATOM 3497 C C . ASP D 2 138 ? 27.784 8.200 -1.520 1.00 17.29 124 ASP D C 1
ATOM 3498 O O . ASP D 2 138 ? 27.311 7.738 -0.482 1.00 16.30 124 ASP D O 1
ATOM 3503 N N . SER D 2 139 ? 27.102 9.005 -2.329 1.00 15.80 125 SER D N 1
ATOM 3504 C CA . SER D 2 139 ? 25.736 9.410 -2.027 1.00 15.62 125 SER D CA 1
ATOM 3505 C C . SER D 2 139 ? 24.733 8.921 -3.061 1.00 15.80 125 SER D C 1
ATOM 3506 O O . SER D 2 139 ? 24.985 8.970 -4.268 1.00 14.46 125 SER D O 1
ATOM 3509 N N . ARG D 2 140 ? 23.593 8.448 -2.572 1.00 14.60 126 ARG D N 1
ATOM 3510 C CA . ARG D 2 140 ? 22.508 7.986 -3.422 1.00 15.43 126 ARG D CA 1
ATOM 3511 C C . ARG D 2 140 ? 21.257 8.608 -2.815 1.00 15.49 126 ARG D C 1
ATOM 3512 O O . ARG D 2 140 ? 20.982 8.427 -1.627 1.00 15.34 126 ARG D O 1
ATOM 3520 N N . VAL D 2 141 ? 20.507 9.356 -3.611 1.00 14.30 127 VAL D N 1
ATOM 3521 C CA . VAL D 2 141 ? 19.300 9.985 -3.106 1.00 14.70 127 VAL D CA 1
ATOM 3522 C C . VAL D 2 141 ? 18.100 9.579 -3.944 1.00 14.98 127 VAL D C 1
ATOM 3523 O O . VAL D 2 141 ? 18.139 9.652 -5.173 1.00 15.82 127 VAL D O 1
ATOM 3527 N N . LYS D 2 142 ? 17.044 9.144 -3.264 1.00 15.46 128 LYS D N 1
ATOM 3528 C CA . LYS D 2 142 ? 15.809 8.712 -3.908 1.00 15.82 128 LYS D CA 1
ATOM 3529 C C . LYS D 2 142 ? 14.669 9.667 -3.567 1.00 16.11 128 LYS D C 1
ATOM 3530 O O . LYS D 2 142 ? 14.379 9.918 -2.391 1.00 15.52 128 LYS D O 1
ATOM 3536 N N . PHE D 2 143 ? 14.030 10.200 -4.605 1.00 15.27 129 PHE D N 1
ATOM 3537 C CA . PHE D 2 143 ? 12.906 11.117 -4.450 1.00 16.97 129 PHE D CA 1
ATOM 3538 C C . PHE D 2 143 ? 11.652 10.346 -4.823 1.00 17.78 129 PHE D C 1
ATOM 3539 O O . PHE D 2 143 ? 11.508 9.909 -5.966 1.00 18.46 129 PHE D O 1
ATOM 3547 N N . SER D 2 144 ? 10.750 10.182 -3.862 1.00 18.37 130 SER D N 1
ATOM 3548 C CA . SER D 2 144 ? 9.515 9.442 -4.099 1.00 20.64 130 SER D CA 1
ATOM 3549 C C . SER D 2 144 ? 8.283 10.308 -3.893 1.00 21.53 130 SER D C 1
ATOM 3550 O O . SER D 2 144 ? 8.081 10.872 -2.817 1.00 19.66 130 SER D O 1
ATOM 3553 N N . SER D 2 145 ? 7.456 10.409 -4.928 1.00 24.88 131 SER D N 1
ATOM 3554 C CA . SER D 2 145 ? 6.238 11.201 -4.834 1.00 29.90 131 SER D CA 1
ATOM 3555 C C . SER D 2 145 ? 5.157 10.617 -5.729 1.00 32.95 131 SER D C 1
ATOM 3556 O O . SER D 2 145 ? 5.363 10.427 -6.926 1.00 32.26 131 SER D O 1
ATOM 3559 N N . GLY D 2 146 ? 4.010 10.313 -5.132 1.00 37.27 132 GLY D N 1
ATOM 3560 C CA . GLY D 2 146 ? 2.899 9.760 -5.883 1.00 40.91 132 GLY D CA 1
ATOM 3561 C C . GLY D 2 146 ? 1.747 10.740 -5.826 1.00 43.29 132 GLY D C 1
ATOM 3562 O O . GLY D 2 146 ? 0.636 10.458 -6.279 1.00 44.15 132 GLY D O 1
ATOM 3563 N N . PHE D 2 147 ? 2.032 11.908 -5.260 1.00 45.02 133 PHE D N 1
ATOM 3564 C CA . PHE D 2 147 ? 1.049 12.969 -5.113 1.00 46.33 133 PHE D CA 1
ATOM 3565 C C . PHE D 2 147 ? 1.241 14.002 -6.214 1.00 47.10 133 PHE D C 1
ATOM 3566 O O . PHE D 2 147 ? 2.368 14.387 -6.524 1.00 48.42 133 PHE D O 1
ATOM 3574 N N . ASN D 2 148 ? 0.138 14.449 -6.805 1.00 48.35 134 ASN D N 1
ATOM 3575 C CA . ASN D 2 148 ? 0.203 15.436 -7.873 1.00 48.19 134 ASN D CA 1
ATOM 3576 C C . ASN D 2 148 ? -0.103 16.856 -7.411 1.00 47.55 134 ASN D C 1
ATOM 3577 O O . ASN D 2 148 ? -0.891 17.569 -8.034 1.00 47.19 134 ASN D O 1
ATOM 3582 N N . MET D 2 149 ? 0.530 17.254 -6.312 1.00 45.90 135 MET D N 1
ATOM 3583 C CA . MET D 2 149 ? 0.372 18.592 -5.754 1.00 44.93 135 MET D CA 1
ATOM 3584 C C . MET D 2 149 ? -1.075 19.037 -5.584 1.00 43.86 135 MET D C 1
ATOM 3585 O O . MET D 2 149 ? -1.360 20.234 -5.545 1.00 43.93 135 MET D O 1
ATOM 3590 N N . GLY D 2 150 ? -1.985 18.076 -5.479 1.00 42.79 136 GLY D N 1
ATOM 3591 C CA . GLY D 2 150 ? -3.385 18.414 -5.307 1.00 41.55 136 GLY D CA 1
ATOM 3592 C C . GLY D 2 150 ? -3.969 19.133 -6.508 1.00 40.83 136 GLY D C 1
ATOM 3593 O O . GLY D 2 150 ? -4.916 19.911 -6.379 1.00 41.01 136 GLY D O 1
ATOM 3594 N N . ILE D 2 151 ? -3.397 18.875 -7.679 1.00 39.40 137 ILE D N 1
ATOM 3595 C CA . ILE D 2 151 ? -3.868 19.489 -8.914 1.00 37.97 137 ILE D CA 1
ATOM 3596 C C . ILE D 2 151 ? -4.972 18.623 -9.509 1.00 36.74 137 ILE D C 1
ATOM 3597 O O . ILE D 2 151 ? -5.948 19.127 -10.068 1.00 36.06 137 ILE D O 1
ATOM 3602 N N . LYS D 2 152 ? -4.804 17.313 -9.372 1.00 34.80 138 LYS D N 1
ATOM 3603 C CA . LYS D 2 152 ? -5.748 16.339 -9.898 1.00 33.28 138 LYS D CA 1
ATOM 3604 C C . LYS D 2 152 ? -7.202 16.612 -9.521 1.00 32.44 138 LYS D C 1
ATOM 3605 O O . LYS D 2 152 ? -8.066 16.712 -10.392 1.00 32.30 138 LYS D O 1
ATOM 3611 N N . SER D 2 153 ? -7.481 16.726 -8.228 1.00 30.89 139 SER D N 1
ATOM 3612 C CA . SER D 2 153 ? -8.847 16.979 -7.793 1.00 29.15 139 SER D CA 1
ATOM 3613 C C . SER D 2 153 ? -9.383 18.281 -8.369 1.00 28.84 139 SER D C 1
ATOM 3614 O O . SER D 2 153 ? -10.588 18.427 -8.568 1.00 25.88 139 SER D O 1
ATOM 3617 N N . LYS D 2 154 ? -8.488 19.228 -8.640 1.00 27.61 140 LYS D N 1
ATOM 3618 C CA . LYS D 2 154 ? -8.905 20.502 -9.205 1.00 28.19 140 LYS D CA 1
ATOM 3619 C C . LYS D 2 154 ? -9.273 20.317 -10.670 1.00 27.02 140 LYS D C 1
ATOM 3620 O O . LYS D 2 154 ? -10.129 21.029 -11.197 1.00 26.06 140 LYS D O 1
ATOM 3626 N N . VAL D 2 155 ? -8.624 19.358 -11.323 1.00 26.17 141 VAL D N 1
ATOM 3627 C CA . VAL D 2 155 ? -8.921 19.069 -12.721 1.00 26.11 141 VAL D CA 1
ATOM 3628 C C . VAL D 2 155 ? -10.298 18.417 -12.733 1.00 25.00 141 VAL D C 1
ATOM 3629 O O . VAL D 2 155 ? -11.124 18.687 -13.607 1.00 23.90 141 VAL D O 1
ATOM 3633 N N . GLU D 2 156 ? -10.539 17.563 -11.743 1.00 23.10 142 GLU D N 1
ATOM 3634 C CA . GLU D 2 156 ? -11.818 16.881 -11.616 1.00 21.51 142 GLU D CA 1
ATOM 3635 C C . GLU D 2 156 ? -12.908 17.909 -11.328 1.00 19.74 142 GLU D C 1
ATOM 3636 O O . GLU D 2 156 ? -14.017 17.810 -11.858 1.00 17.17 142 GLU D O 1
ATOM 3642 N N . ASP D 2 157 ? -12.595 18.900 -10.496 1.00 17.98 143 ASP D N 1
ATOM 3643 C CA . ASP D 2 157 ? -13.562 19.951 -10.185 1.00 19.52 143 ASP D CA 1
ATOM 3644 C C . ASP D 2 157 ? -13.887 20.658 -11.492 1.00 18.35 143 ASP D C 1
ATOM 3645 O O . ASP D 2 157 ? -15.041 20.970 -11.778 1.00 18.47 143 ASP D O 1
ATOM 3650 N N . TRP D 2 158 ? -12.844 20.927 -12.270 1.00 18.58 144 TRP D N 1
ATOM 3651 C CA . TRP D 2 158 ? -12.996 21.611 -13.543 1.00 19.13 144 TRP D CA 1
ATOM 3652 C C . TRP D 2 158 ? -13.931 20.839 -14.467 1.00 17.58 144 TRP D C 1
ATOM 3653 O O . TRP D 2 158 ? -14.808 21.430 -15.096 1.00 18.61 144 TRP D O 1
ATOM 3664 N N . SER D 2 159 ? -13.743 19.524 -14.546 1.00 16.86 145 SER D N 1
ATOM 3665 C CA . SER D 2 159 ? -14.579 18.688 -15.408 1.00 16.72 145 SER D CA 1
ATOM 3666 C C . SER D 2 159 ? -16.051 18.726 -14.986 1.00 16.33 145 SER D C 1
ATOM 3667 O O . SER D 2 159 ? -16.940 18.765 -15.838 1.00 15.96 145 SER D O 1
ATOM 3670 N N . ARG D 2 160 ? -16.319 18.710 -13.682 1.00 16.96 146 ARG D N 1
ATOM 3671 C CA . ARG D 2 160 ? -17.704 18.771 -13.217 1.00 16.26 146 ARG D CA 1
ATOM 3672 C C . ARG D 2 160 ? -18.343 20.105 -13.600 1.00 16.60 146 ARG D C 1
ATOM 3673 O O . ARG D 2 160 ? -19.489 20.155 -14.057 1.00 15.79 146 ARG D O 1
ATOM 3681 N N . THR D 2 161 ? -17.598 21.187 -13.409 1.00 16.53 147 THR D N 1
ATOM 3682 C CA . THR D 2 161 ? -18.094 22.520 -13.734 1.00 17.71 147 THR D CA 1
ATOM 3683 C C . THR D 2 161 ? -18.348 22.641 -15.235 1.00 17.37 147 THR D C 1
ATOM 3684 O O . THR D 2 161 ? -19.390 23.140 -15.664 1.00 16.98 147 THR D O 1
ATOM 3688 N N . LYS D 2 162 ? -17.386 22.183 -16.027 1.00 15.88 148 LYS D N 1
ATOM 3689 C CA . LYS D 2 162 ? -17.504 22.240 -17.480 1.00 17.67 148 LYS D CA 1
ATOM 3690 C C . LYS D 2 162 ? -18.711 21.438 -17.946 1.00 17.20 148 LYS D C 1
ATOM 3691 O O . LYS D 2 162 ? -19.500 21.901 -18.774 1.00 15.99 148 LYS D O 1
ATOM 3697 N N . PHE D 2 163 ? -18.852 20.227 -17.410 1.00 15.29 149 PHE D N 1
ATOM 3698 C CA . PHE D 2 163 ? -19.965 19.364 -17.786 1.00 14.30 149 PHE D CA 1
ATOM 3699 C C . PHE D 2 163 ? -21.308 20.034 -17.508 1.00 14.08 149 PHE D C 1
ATOM 3700 O O . PHE D 2 163 ? -22.174 20.071 -18.373 1.00 12.97 149 PHE D O 1
ATOM 3708 N N . ASP D 2 164 ? -21.482 20.564 -16.300 1.00 15.04 150 ASP D N 1
ATOM 3709 C CA . ASP D 2 164 ? -22.732 21.223 -15.931 1.00 15.12 150 ASP D CA 1
ATOM 3710 C C . ASP D 2 164 ? -23.024 22.418 -16.834 1.00 15.68 150 ASP D C 1
ATOM 3711 O O . ASP D 2 164 ? -24.158 22.619 -17.275 1.00 14.77 150 ASP D O 1
ATOM 3716 N N . GLU D 2 165 ? -21.991 23.213 -17.094 1.00 15.48 151 GLU D N 1
ATOM 3717 C CA . GLU D 2 165 ? -22.120 24.387 -17.946 1.00 19.71 151 GLU D CA 1
ATOM 3718 C C . GLU D 2 165 ? -22.619 23.980 -19.327 1.00 17.92 151 GLU D C 1
ATOM 3719 O O . GLU D 2 165 ? -23.583 24.549 -19.843 1.00 18.02 151 GLU D O 1
ATOM 3725 N N . ASN D 2 166 ? -21.957 22.989 -19.916 1.00 18.03 152 ASN D N 1
ATOM 3726 C CA . ASN D 2 166 ? -22.318 22.528 -21.248 1.00 17.27 152 ASN D CA 1
ATOM 3727 C C . ASN D 2 166 ? -23.687 21.868 -21.322 1.00 15.76 152 ASN D C 1
ATOM 3728 O O . ASN D 2 166 ? -24.393 22.024 -22.318 1.00 16.71 152 ASN D O 1
ATOM 3733 N N . VAL D 2 167 ? -24.065 21.136 -20.278 1.00 16.33 153 VAL D N 1
ATOM 3734 C CA . VAL D 2 167 ? -25.378 20.496 -20.245 1.00 16.53 153 VAL D CA 1
ATOM 3735 C C . VAL D 2 167 ? -26.440 21.580 -20.404 1.00 15.21 153 VAL D C 1
ATOM 3736 O O . VAL D 2 167 ? -27.343 21.477 -21.240 1.00 14.21 153 VAL D O 1
ATOM 3740 N N . LYS D 2 168 ? -26.317 22.628 -19.600 1.00 14.74 154 LYS D N 1
ATOM 3741 C CA . LYS D 2 168 ? -27.284 23.718 -19.631 1.00 14.06 154 LYS D CA 1
ATOM 3742 C C . LYS D 2 168 ? -27.234 24.557 -20.901 1.00 14.01 154 LYS D C 1
ATOM 3743 O O . LYS D 2 168 ? -28.273 24.862 -21.476 1.00 14.27 154 LYS D O 1
ATOM 3749 N N . LYS D 2 169 ? -26.042 24.924 -21.355 1.00 13.03 155 LYS D N 1
ATOM 3750 C CA . LYS D 2 169 ? -25.949 25.724 -22.574 1.00 13.71 155 LYS D CA 1
ATOM 3751 C C . LYS D 2 169 ? -26.519 24.959 -23.760 1.00 14.04 155 LYS D C 1
ATOM 3752 O O . LYS D 2 169 ? -27.183 25.535 -24.627 1.00 14.13 155 LYS D O 1
ATOM 3758 N N . SER D 2 170 ? -26.270 23.656 -23.799 1.00 14.42 156 SER D N 1
ATOM 3759 C CA . SER D 2 170 ? -26.773 22.848 -24.897 1.00 14.46 156 SER D CA 1
ATOM 3760 C C . SER D 2 170 ? -28.293 22.799 -24.928 1.00 14.12 156 SER D C 1
ATOM 3761 O O . SER D 2 170 ? -28.908 23.091 -25.950 1.00 14.63 156 SER D O 1
ATOM 3764 N N . ARG D 2 171 ? -28.914 22.447 -23.810 1.00 13.60 157 ARG D N 1
ATOM 3765 C CA . ARG D 2 171 ? -30.367 22.358 -23.795 1.00 13.86 157 ARG D CA 1
ATOM 3766 C C . ARG D 2 171 ? -31.066 23.716 -23.888 1.00 14.38 157 ARG D C 1
ATOM 3767 O O . ARG D 2 171 ? -32.124 23.823 -24.494 1.00 14.49 157 ARG D O 1
ATOM 3775 N N . MET D 2 172 ? -30.487 24.752 -23.287 1.00 15.25 158 MET D N 1
ATOM 3776 C CA . MET D 2 172 ? -31.099 26.076 -23.368 1.00 14.55 158 MET D CA 1
ATOM 3777 C C . MET D 2 172 ? -31.004 26.585 -24.806 1.00 14.17 158 MET D C 1
ATOM 3778 O O . MET D 2 172 ? -31.943 27.196 -25.324 1.00 13.99 158 MET D O 1
ATOM 3783 N N . GLY D 2 173 ? -29.874 26.316 -25.455 1.00 13.54 159 GLY D N 1
ATOM 3784 C CA . GLY D 2 173 ? -29.692 26.750 -26.830 1.00 14.23 159 GLY D CA 1
ATOM 3785 C C . GLY D 2 173 ? -30.654 26.028 -27.754 1.00 12.92 159 GLY D C 1
ATOM 3786 O O . GLY D 2 173 ? -31.264 26.627 -28.645 1.00 14.33 159 GLY D O 1
ATOM 3787 N N . MET D 2 174 ? -30.794 24.726 -27.538 1.00 13.22 160 MET D N 1
ATOM 3788 C CA . MET D 2 174 ? -31.695 23.919 -28.348 1.00 13.02 160 MET D CA 1
ATOM 3789 C C . MET D 2 174 ? -33.135 24.392 -28.182 1.00 13.34 160 MET D C 1
ATOM 3790 O O . MET D 2 174 ? -33.861 24.539 -29.158 1.00 13.89 160 MET D O 1
ATOM 3795 N N . ALA D 2 175 ? -33.544 24.632 -26.940 1.00 13.42 161 ALA D N 1
ATOM 3796 C CA . ALA D 2 175 ? -34.903 25.084 -26.680 1.00 12.27 161 ALA D CA 1
ATOM 3797 C C . ALA D 2 175 ? -35.150 26.446 -27.322 1.00 13.04 161 ALA D C 1
ATOM 3798 O O . ALA D 2 175 ? -36.243 26.716 -27.827 1.00 14.01 161 ALA D O 1
ATOM 3800 N N . PHE D 2 176 ? -34.132 27.298 -27.304 1.00 14.16 162 PHE D N 1
ATOM 3801 C CA . PHE D 2 176 ? -34.249 28.620 -27.899 1.00 14.42 162 PHE D CA 1
ATOM 3802 C C . PHE D 2 176 ? -34.507 28.518 -29.400 1.00 14.98 162 PHE D C 1
ATOM 3803 O O . PHE D 2 176 ? -35.401 29.178 -29.939 1.00 14.56 162 PHE D O 1
ATOM 3811 N N . VAL D 2 177 ? -33.735 27.680 -30.080 1.00 14.25 163 VAL D N 1
ATOM 3812 C CA . VAL D 2 177 ? -33.902 27.534 -31.516 1.00 13.44 163 VAL D CA 1
ATOM 3813 C C . VAL D 2 177 ? -35.196 26.817 -31.879 1.00 14.23 163 VAL D C 1
ATOM 3814 O O . VAL D 2 177 ? -35.818 27.130 -32.890 1.00 14.38 163 VAL D O 1
ATOM 3818 N N . ILE D 2 178 ? -35.606 25.860 -31.053 1.00 13.28 164 ILE D N 1
ATOM 3819 C CA . ILE D 2 178 ? -36.851 25.150 -31.312 1.00 16.48 164 ILE D CA 1
ATOM 3820 C C . ILE D 2 178 ? -37.984 26.174 -31.292 1.00 17.68 164 ILE D C 1
ATOM 3821 O O . ILE D 2 178 ? -38.856 26.171 -32.163 1.00 18.22 164 ILE D O 1
ATOM 3826 N N . GLN D 2 179 ? -37.959 27.062 -30.304 1.00 18.30 165 GLN D N 1
ATOM 3827 C CA . GLN D 2 179 ? -38.996 28.078 -30.188 1.00 21.19 165 GLN D CA 1
ATOM 3828 C C . GLN D 2 179 ? -38.954 29.042 -31.366 1.00 22.84 165 GLN D C 1
ATOM 3829 O O . GLN D 2 179 ? -39.996 29.418 -31.902 1.00 23.50 165 GLN D O 1
ATOM 3835 N N . LYS D 2 180 ? -37.750 29.428 -31.777 1.00 23.43 166 LYS D N 1
ATOM 3836 C CA . LYS D 2 180 ? -37.590 30.352 -32.895 1.00 26.60 166 LYS D CA 1
ATOM 3837 C C . LYS D 2 180 ? -38.063 29.763 -34.223 1.00 28.46 166 LYS D C 1
ATOM 3838 O O . LYS D 2 180 ? -38.672 30.460 -35.035 1.00 29.02 166 LYS D O 1
ATOM 3844 N N . LEU D 2 181 ? -37.781 28.484 -34.446 1.00 30.49 167 LEU D N 1
ATOM 3845 C CA . LEU D 2 181 ? -38.180 27.825 -35.686 1.00 34.44 167 LEU D CA 1
ATOM 3846 C C . LEU D 2 181 ? -39.623 27.338 -35.621 1.00 36.57 167 LEU D C 1
ATOM 3847 O O . LEU D 2 181 ? -40.172 26.859 -36.614 1.00 37.74 167 LEU D O 1
ATOM 3852 N N . GLU D 2 182 ? -40.236 27.466 -34.449 1.00 39.12 168 GLU D N 1
ATOM 3853 C CA . GLU D 2 182 ? -41.612 27.030 -34.261 1.00 42.67 168 GLU D CA 1
ATOM 3854 C C . GLU D 2 182 ? -42.553 28.229 -34.326 1.00 44.44 168 GLU D C 1
ATOM 3855 O O . GLU D 2 182 ? -43.775 28.073 -34.319 1.00 45.56 168 GLU D O 1
ATOM 3861 N N . GLU D 2 183 ? -41.972 29.423 -34.396 1.00 46.12 169 GLU D N 1
ATOM 3862 C CA . GLU D 2 183 ? -42.745 30.658 -34.471 1.00 47.42 169 GLU D CA 1
ATOM 3863 C C . GLU D 2 183 ? -42.349 31.476 -35.697 1.00 47.43 169 GLU D C 1
ATOM 3864 O O . GLU D 2 183 ? -41.612 30.921 -36.541 1.00 47.16 169 GLU D O 1
#

Radius of gyration: 35.55 Å; Cα contacts (8 Å, |Δi|>4): 822; chains: 4; bounding box: 91×44×90 Å

Sequence (484 aa):
NIMSASFAPECTDLKTKYDSCFNEWYSEKFLKGKSVENECSKQWYAYTTCVNAALVKQGIKPALDEAREEAPFENMVLLHKSTHIFPTDFASVSRAFFNRYPNPYSPHVLSIDTISRNVDQEGNLRTTRLLKKSGKLPTWVKPFLRGITETWIIEVSVVNPANSTMKTYTRNLDHTGIMKVEEYTTYQFDSATSSTIADSRVKFSSGFNMGIKSKVEDWSRTKFDENVKKSRMGMAFVIQKLEMSASFAPECTDLKTKYDSCFNEWYSEKFLKGKSVENECSKQWYAYTTCVNAALVKQGIKPALDEAREEAPFEMVLLHKSTHIFPTDFASVSRAFFNRYPNPYSPHVLSIDTISRNVDQEGNLRTTRLLKKSGKLPTWVKPFLRGITETWIIEVSVVNPANSTMKTYTRNLDHTGIMKVEEYTTYQFDSATSSTIADSRVKFSSGFNMGIKSKVEDWSRTKFDENVKKSRMGMAFVIQKLEE

Secondary structure (DSSP, 8-state):
-PPPPPSSGGGHHHHHHHHHHHHHHHHHTGGGTS--S-TTHHHHHHHHHHHHHHHTT-TTHHHHHHHHT--TT--/-EEEEEEEEEESS-HHHHHHHHHT--S-TT-TTEEEEEEEEEEE-TTS-EEEEEEEEEE----TTTTTTS----EEEEEEEEEEETTTTEEEEEEEESSSTTT-EEEEEEEEEEETTTTEEEEEEEEEEE-S-GGGHHHHHHHHHHHHHHHHHHHHHHHHHHHHHHH-/-PPPSSGGGHHHHHHHHHHHHHHIIIIITTTS--S-TTHHHHHHHHHHHHHHHTT-TTHHHHHHHHH--TT-/-EEEEEEEEEESS-HHHHHHHHHT--S-TT-TTEEEEEEEEEEE-TTS-EEEEEEEEEE----TTTGGGS----EEEEEEEEEEETTTTEEEEEEEESSSTTT-EEEEEEEEEEETTTTEEEEEEEEEEE----TT-HHHHHHHHHHHHHHHHHHHHHHHHHHHHHHH-

Nearest PDB structures (foldseek):
  5jql-assembly1_D  TM=9.925E-01  e=2.578E-11  Saccharomyces cerevisiae S288C
  4xiz-assembly1_N  TM=1.010E+00  e=1.047E-10  Saccharomyces cerevisiae S288C
  4ytx-assembly4_I  TM=9.651E-01  e=4.545E-10  Saccharomyces cerevisiae S288C
  5jqm-assembly1_C  TM=9.927E-01  e=5.023E-09  Saccharomyces cerevisiae S288C
  6i3v-assembly1_C  TM=7.923E-01  e=5.929E-04  Homo sapiens